Protein AF-0000000075211445 (afdb_homodimer)

Radius of gyration: 22.55 Å; Cα contacts (8 Å, |Δi|>4): 790; chains: 2; bounding box: 63×62×59 Å

pLDDT: mean 87.22, std 15.64, range [24.8, 98.56]

Secondary structure (DSSP, 8-state):
----------------TT---SSHHHHHHHHSPPPHHHHHHHHHHHHTT-----HHHHHHHHHHHHHH--SEEEEE--TTSHHHHHHHHH-TT-EEEEEE--HHHHHHHHHHTHHHHTTTSEEEEE--TTSHHHHT-HHHHS--EEEEEE-S-GGGHHHHHHHHHTTEEEEEEEEEE--SGGGHHHH---SSHHHHHHHHHHHHHHHHHHHHSEEEEE-STT-EEEEE--TT----/----------------TT---SSHHHHHHHHSPPPHHHHHHHHHHHHTT-----HHHHHHHHHHHHHH--SEEEEE--TTSHHHHHHHHH-TT-EEEEEE--HHHHHHHHHHTHHHHTTTSEEEEE--TTSHHHHH-HHHHS--EEEEEE-S-GGGHHHHHHHHHTTEEEEEEEEEE--SGGGHHHH---SSHHHHHHHHHHHHHHHHHHHHSEEEEE-STT-EEEEE--TT----

Structure (mmCIF, N/CA/C/O backbone):
data_AF-0000000075211445-model_v1
#
loop_
_entity.id
_entity.type
_entity.pdbx_description
1 polymer 'Predicted O-methyltransferase YrrM'
#
loop_
_atom_site.group_PDB
_atom_site.id
_atom_site.type_symbol
_atom_site.label_atom_id
_atom_site.label_alt_id
_atom_site.label_comp_id
_atom_site.label_asym_id
_atom_site.label_entity_id
_atom_site.label_seq_id
_atom_site.pdbx_PDB_ins_code
_atom_site.Cartn_x
_atom_site.Cartn_y
_atom_site.Cartn_z
_atom_site.occupancy
_atom_site.B_iso_or_equiv
_atom_site.auth_seq_id
_atom_site.auth_comp_id
_atom_site.auth_asym_id
_atom_site.auth_atom_id
_atom_site.pdbx_PDB_model_num
ATOM 1 N N . MET A 1 1 ? -19.078 -1.312 34.219 1 24.8 1 MET A N 1
ATOM 2 C CA . MET A 1 1 ? -19.703 -1.827 33 1 24.8 1 MET A CA 1
ATOM 3 C C . MET A 1 1 ? -19.266 -1.031 31.781 1 24.8 1 MET A C 1
ATOM 5 O O . MET A 1 1 ? -19.688 0.112 31.594 1 24.8 1 MET A O 1
ATOM 9 N N . LYS A 1 2 ? -18.031 -1.13 31.484 1 26.89 2 LYS A N 1
ATOM 10 C CA . LYS A 1 2 ? -17.375 -0.279 30.484 1 26.89 2 LYS A CA 1
ATOM 11 C C . LYS A 1 2 ? -18.016 -0.449 29.109 1 26.89 2 LYS A C 1
ATOM 13 O O . LYS A 1 2 ? -18.109 -1.565 28.594 1 26.89 2 LYS A O 1
ATOM 18 N N . ASN A 1 3 ? -19.031 0.384 28.781 1 27.16 3 ASN A N 1
ATOM 19 C CA . ASN A 1 3 ? -19.797 0.466 27.531 1 27.16 3 ASN A CA 1
ATOM 20 C C . ASN A 1 3 ? -18.891 0.5 26.312 1 27.16 3 ASN A C 1
ATOM 22 O O . ASN A 1 3 ? -18.25 1.513 26.047 1 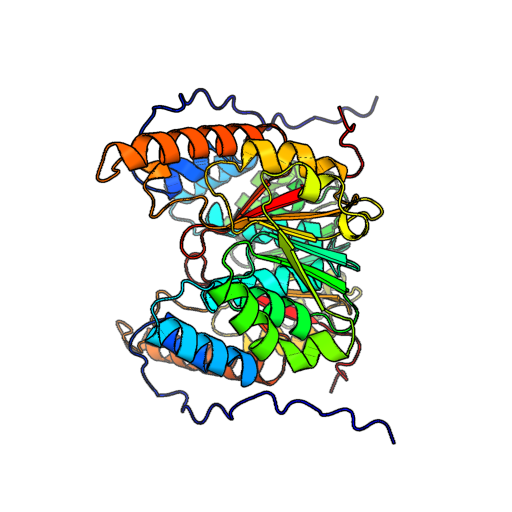27.16 3 ASN A O 1
ATOM 26 N N . THR A 1 4 ? -18.281 -0.564 26.078 1 31.17 4 THR A N 1
ATOM 27 C CA . THR A 1 4 ? -17.5 -0.674 24.859 1 31.17 4 THR A CA 1
ATOM 28 C C . THR A 1 4 ? -18.344 -0.287 23.641 1 31.17 4 THR A C 1
ATOM 30 O O . THR A 1 4 ? -19.297 -0.994 23.281 1 31.17 4 THR A O 1
ATOM 33 N N . LEU A 1 5 ? -18.766 0.945 23.578 1 28.08 5 LEU A N 1
ATOM 34 C CA . LEU A 1 5 ? -19.484 1.412 22.406 1 28.08 5 LEU A CA 1
ATOM 35 C C . LEU A 1 5 ? -18.938 0.779 21.141 1 28.08 5 LEU A C 1
ATOM 37 O O . LEU A 1 5 ? -17.812 1.078 20.734 1 28.08 5 LEU A O 1
ATOM 41 N N . LYS A 1 6 ? -19.219 -0.425 20.922 1 33.19 6 LYS A N 1
ATOM 42 C CA . LYS A 1 6 ? -19.047 -0.962 19.578 1 33.19 6 LYS A CA 1
ATOM 43 C C . LYS A 1 6 ? -19.5 0.038 18.516 1 33.19 6 LYS A C 1
ATOM 45 O O . LYS A 1 6 ? -20.703 0.332 18.406 1 33.19 6 LYS A O 1
ATOM 50 N N . ILE A 1 7 ? -18.891 1.159 18.359 1 35.22 7 ILE A N 1
ATOM 51 C CA . ILE A 1 7 ? -19.188 2.025 17.219 1 35.22 7 ILE A CA 1
ATOM 52 C C . ILE A 1 7 ? -19.641 1.182 16.031 1 35.22 7 ILE A C 1
ATOM 54 O O . ILE A 1 7 ? -18.938 0.259 15.617 1 35.22 7 ILE A O 1
ATOM 58 N N . GLU A 1 8 ? -20.906 1.068 15.875 1 37.56 8 GLU A N 1
ATOM 59 C CA . GLU A 1 8 ? -21.625 0.356 14.828 1 37.56 8 GLU A CA 1
ATOM 60 C C . GLU A 1 8 ? -20.969 0.555 13.469 1 37.56 8 GLU A C 1
ATOM 62 O O . GLU A 1 8 ? -20.828 1.686 12.992 1 37.56 8 GLU A O 1
ATOM 67 N N . ARG A 1 9 ? -19.984 -0.097 13.281 1 39.12 9 ARG A N 1
ATOM 68 C CA . ARG A 1 9 ? -19.359 -0.052 11.969 1 39.12 9 ARG A CA 1
ATOM 69 C C . ARG A 1 9 ? -20.391 0.175 10.875 1 39.12 9 ARG A C 1
ATOM 71 O O . ARG A 1 9 ? -20.266 1.096 10.062 1 39.12 9 ARG A O 1
ATOM 78 N N . TYR A 1 10 ? -20.656 -1.055 10.141 1 41.88 10 TYR A N 1
ATOM 79 C CA . TYR A 1 10 ? -20.781 -1.388 8.727 1 41.88 10 TYR A CA 1
ATOM 80 C C . TYR A 1 10 ? -22.203 -1.146 8.234 1 41.88 10 TYR A C 1
ATOM 82 O O . TYR A 1 10 ? -23.172 -1.587 8.867 1 41.88 10 TYR A O 1
ATOM 90 N N . THR A 1 11 ? -22.391 -0.025 7.762 1 44.41 11 THR A N 1
ATOM 91 C CA . THR A 1 11 ? -23.547 0.01 6.859 1 44.41 11 THR A CA 1
ATOM 92 C C . THR A 1 11 ? -23.656 -1.292 6.074 1 44.41 11 THR A C 1
ATOM 94 O O . THR A 1 11 ? -22.672 -1.751 5.484 1 44.41 11 THR A O 1
ATOM 97 N N . VAL A 1 12 ? -24.672 -2.061 6.32 1 45.03 12 VAL A N 1
ATOM 98 C CA . VAL A 1 12 ? -25.094 -3.24 5.574 1 45.03 12 VAL A CA 1
ATOM 99 C C . VAL A 1 12 ? -25.016 -2.961 4.074 1 45.03 12 VAL A C 1
ATOM 101 O O . VAL A 1 12 ? -25.594 -1.99 3.586 1 45.03 12 VAL A O 1
ATOM 104 N N . MET A 1 13 ? -23.953 -3.373 3.402 1 52.66 13 MET A N 1
ATOM 105 C CA . MET A 1 13 ? -23.906 -3.4 1.944 1 52.66 13 MET A CA 1
ATOM 106 C C . MET A 1 13 ? -25.188 -3.979 1.361 1 52.66 13 MET A C 1
ATOM 108 O O . MET A 1 13 ? -25.469 -5.168 1.525 1 52.66 13 MET A O 1
ATOM 112 N N . THR A 1 14 ? -26.219 -3.205 1.343 1 52.19 14 THR A N 1
ATOM 113 C CA . THR A 1 14 ? -27.469 -3.607 0.688 1 52.19 14 THR A CA 1
ATOM 114 C C . THR A 1 14 ? -27.25 -3.797 -0.811 1 52.19 14 THR A C 1
ATOM 116 O O . THR A 1 14 ? -28.203 -4.023 -1.558 1 52.19 14 THR A O 1
ATOM 119 N N . ASP A 1 15 ? -26.031 -3.646 -1.216 1 60.72 15 ASP A N 1
ATOM 120 C CA . ASP A 1 15 ? -25.859 -3.701 -2.666 1 60.72 15 ASP A CA 1
ATOM 121 C C . ASP A 1 15 ? -25.859 -5.145 -3.162 1 60.72 15 ASP A C 1
ATOM 123 O O . ASP A 1 15 ? -25.359 -6.039 -2.486 1 60.72 15 ASP A O 1
ATOM 127 N N . THR A 1 16 ? -26.688 -5.309 -4.141 1 73.19 16 THR A N 1
ATOM 128 C CA . THR A 1 16 ? -26.703 -6.609 -4.797 1 73.19 16 THR A CA 1
ATOM 129 C C . THR A 1 16 ? -25.438 -6.82 -5.617 1 73.19 16 THR A C 1
ATOM 131 O O . THR A 1 16 ? -24.781 -5.855 -6.027 1 73.19 16 THR A O 1
ATOM 134 N N . ILE A 1 17 ? -25.047 -7.941 -5.773 1 80.94 17 ILE A N 1
ATOM 135 C CA . ILE A 1 17 ? -23.891 -8.336 -6.555 1 80.94 17 ILE A CA 1
ATOM 136 C C . ILE A 1 17 ? -24.031 -7.848 -7.992 1 80.94 17 ILE A C 1
ATOM 138 O O . ILE A 1 17 ? -23.047 -7.648 -8.695 1 80.94 17 ILE A O 1
ATOM 142 N N . GLU A 1 18 ? -25.266 -7.418 -8.305 1 84.5 18 GLU A N 1
ATOM 143 C CA . GLU A 1 18 ? -25.547 -7.066 -9.695 1 84.5 18 GLU A CA 1
ATOM 144 C C . GLU A 1 18 ? -25.594 -5.555 -9.883 1 84.5 18 GLU A C 1
ATOM 146 O O . GLU A 1 18 ? -25.781 -5.066 -11 1 84.5 18 GLU A O 1
ATOM 151 N N . GLN A 1 19 ? -25.375 -4.883 -8.914 1 88.94 19 GLN A N 1
ATOM 152 C CA . GLN A 1 19 ? -25.453 -3.428 -9.016 1 88.94 19 GLN A CA 1
ATOM 153 C C . GLN A 1 19 ? -24.219 -2.863 -9.711 1 88.94 19 GLN A C 1
ATOM 155 O O . GLN A 1 19 ? -23.078 -3.137 -9.305 1 88.94 19 GLN A O 1
ATOM 160 N N . ALA A 1 20 ? -24.469 -2.107 -10.805 1 91.25 20 ALA A N 1
ATOM 161 C CA . ALA A 1 20 ? -23.391 -1.389 -11.469 1 91.25 20 ALA A CA 1
ATOM 162 C C . ALA A 1 20 ? -23.078 -0.078 -10.75 1 91.25 20 ALA A C 1
ATOM 164 O O . ALA A 1 20 ? -23.984 0.577 -10.227 1 91.25 20 ALA A O 1
ATOM 165 N N . TYR A 1 21 ? -21.875 0.263 -10.719 1 91.81 21 TYR A N 1
ATOM 166 C CA . TYR A 1 21 ? -21.422 1.529 -10.148 1 91.81 21 TYR A CA 1
ATOM 167 C C . TYR A 1 21 ? -20.859 2.447 -11.234 1 91.81 21 TYR A C 1
ATOM 169 O O . TYR A 1 21 ? -20.375 1.977 -12.266 1 91.81 21 TYR A O 1
ATOM 177 N N . PRO A 1 22 ? -20.984 3.744 -10.984 1 90.25 22 PRO A N 1
ATOM 178 C CA . PRO A 1 22 ? -20.531 4.68 -12.016 1 90.25 22 PRO A CA 1
ATOM 179 C C . PRO A 1 22 ? -19.016 4.609 -12.258 1 90.25 22 PRO A C 1
ATOM 181 O O . PRO A 1 22 ? -18.547 4.934 -13.352 1 90.25 22 PRO A O 1
ATOM 184 N N . ASN A 1 23 ? -18.266 4.309 -11.266 1 89 23 ASN A N 1
ATOM 185 C CA . ASN A 1 23 ? -16.828 4.184 -11.375 1 89 23 ASN A CA 1
ATOM 186 C C . ASN A 1 23 ? -16.25 3.305 -10.266 1 89 23 ASN A C 1
ATOM 188 O O . ASN A 1 23 ? -16.984 2.865 -9.375 1 89 23 ASN A O 1
ATOM 192 N N . GLN A 1 24 ? -14.992 3.084 -10.367 1 88.94 24 GLN A N 1
ATOM 193 C CA . GLN A 1 24 ? -14.297 2.213 -9.43 1 88.94 24 GLN A CA 1
ATOM 194 C C . GLN A 1 24 ? -14.359 2.775 -8.008 1 88.94 24 GLN A C 1
ATOM 196 O O . GLN A 1 24 ? -14.539 2.025 -7.051 1 88.94 24 GLN A O 1
ATOM 201 N N . SER A 1 25 ? -14.211 4.023 -7.906 1 87.25 25 SER A N 1
ATOM 202 C CA . SER A 1 25 ? -14.211 4.668 -6.594 1 87.25 25 SER A CA 1
ATOM 203 C C . SER A 1 25 ? -15.531 4.445 -5.867 1 87.25 25 SER A C 1
ATOM 205 O O . SER A 1 25 ? -15.547 4.121 -4.68 1 87.25 25 SER A O 1
ATOM 207 N N . ALA A 1 26 ? -16.594 4.602 -6.566 1 88.75 26 ALA A N 1
ATOM 208 C CA . ALA A 1 26 ? -17.906 4.391 -5.98 1 88.75 26 ALA A CA 1
ATOM 209 C C . ALA A 1 26 ? -18.094 2.943 -5.535 1 88.75 26 ALA A C 1
ATOM 211 O O . ALA A 1 26 ? -18.656 2.68 -4.477 1 88.75 26 ALA A O 1
ATOM 212 N N . TYR A 1 27 ? -17.625 2.039 -6.34 1 91.75 27 TYR A N 1
ATOM 213 C CA . TYR A 1 27 ? -17.672 0.619 -6.012 1 91.75 27 TYR A CA 1
ATOM 214 C C . TYR A 1 27 ? -16.891 0.321 -4.742 1 91.75 27 TYR A C 1
ATOM 216 O O . TYR A 1 27 ? -17.391 -0.343 -3.832 1 91.75 27 TYR A O 1
ATOM 224 N N . LEU A 1 28 ? -15.711 0.856 -4.648 1 90.44 28 LEU A N 1
ATOM 225 C CA . LEU A 1 28 ? -14.836 0.606 -3.504 1 90.44 28 LEU A CA 1
ATOM 226 C C . LEU A 1 28 ? -15.406 1.237 -2.238 1 90.44 28 LEU A C 1
ATOM 228 O O . LEU A 1 28 ? -15.297 0.665 -1.151 1 90.44 28 LEU A O 1
ATOM 232 N N . GLU A 1 29 ? -15.977 2.365 -2.367 1 88.12 29 GLU A N 1
ATOM 233 C CA . GLU A 1 29 ? -16.609 3.01 -1.22 1 88.12 29 GLU A CA 1
ATOM 234 C C . GLU A 1 29 ? -17.75 2.16 -0.665 1 88.12 29 GLU A C 1
ATOM 236 O O . GLU A 1 29 ? -17.953 2.113 0.548 1 88.12 29 GLU A O 1
ATOM 241 N N . ALA A 1 30 ? -18.406 1.541 -1.584 1 88.25 30 ALA A N 1
ATOM 242 C CA . ALA A 1 30 ? -19.516 0.684 -1.173 1 88.25 30 ALA A CA 1
ATOM 243 C C . ALA A 1 30 ? -19 -0.574 -0.474 1 88.25 30 ALA A C 1
ATOM 245 O O . ALA A 1 30 ? -19.609 -1.05 0.485 1 88.25 30 ALA A O 1
ATOM 246 N N . LEU A 1 31 ? -17.938 -1.117 -0.945 1 90.19 31 LEU A N 1
ATOM 247 C CA . LEU A 1 31 ? -17.406 -2.367 -0.423 1 90.19 31 LEU A CA 1
ATOM 248 C C . LEU A 1 31 ? -16.672 -2.135 0.897 1 90.19 31 LEU A C 1
ATOM 250 O O . LEU A 1 31 ? -16.609 -3.031 1.743 1 90.19 31 LEU A O 1
ATOM 254 N N . PHE A 1 32 ? -16.062 -1 0.979 1 89.12 32 PHE A N 1
ATOM 255 C CA . PHE A 1 32 ? -15.273 -0.644 2.154 1 89.12 32 PHE A CA 1
ATOM 256 C C . PHE A 1 32 ? -15.859 0.58 2.848 1 89.12 32 PHE A C 1
ATOM 258 O O . PHE A 1 32 ? -15.234 1.646 2.865 1 89.12 32 PHE A O 1
ATOM 265 N N . PRO A 1 33 ? -16.938 0.379 3.422 1 85 33 PRO A N 1
ATOM 266 C CA . PRO A 1 33 ? -17.562 1.546 4.059 1 85 33 PRO A CA 1
ATOM 267 C C . PRO A 1 33 ? -16.734 2.094 5.215 1 85 33 PRO A C 1
ATOM 269 O O . PRO A 1 33 ? -16.125 1.324 5.961 1 85 33 PRO A O 1
ATOM 272 N N . GLU A 1 34 ? -16.688 3.344 5.277 1 87.19 34 GLU A N 1
ATOM 273 C CA . GLU A 1 34 ? -16 4.02 6.379 1 87.19 34 GLU A CA 1
ATOM 274 C C . GLU A 1 34 ? -16.906 4.117 7.605 1 87.19 34 GLU A C 1
ATOM 276 O O . GLU A 1 34 ? -18.125 3.959 7.504 1 87.19 34 GLU A O 1
ATOM 281 N N . TYR A 1 35 ? -16.266 4.363 8.773 1 86.69 35 TYR A N 1
ATOM 282 C CA . TYR A 1 35 ? -17.031 4.668 9.984 1 86.69 35 TYR A CA 1
ATOM 283 C C . TYR A 1 35 ? -17.891 5.906 9.781 1 86.69 35 TYR A C 1
ATOM 285 O O . TYR A 1 35 ? -17.5 6.844 9.086 1 86.69 35 TYR A O 1
ATOM 293 N N . GLN A 1 36 ? -19.016 5.832 10.453 1 89.38 36 GLN A N 1
ATOM 294 C CA . GLN A 1 36 ? -20.016 6.883 10.273 1 89.38 36 GLN A CA 1
ATOM 295 C C . GLN A 1 36 ? -19.406 8.266 10.508 1 89.38 36 GLN A C 1
ATOM 297 O O . GLN A 1 36 ? -19.641 9.188 9.734 1 89.38 36 GLN A O 1
ATOM 302 N N . GLN A 1 37 ? -18.672 8.375 11.562 1 91.44 37 GLN A N 1
ATOM 303 C CA . GLN A 1 37 ? -18.047 9.648 11.891 1 91.44 37 GLN A CA 1
ATOM 304 C C . GLN A 1 37 ? -17.156 10.141 10.758 1 91.44 37 GLN A C 1
ATOM 306 O O . GLN A 1 37 ? -17.172 11.32 10.414 1 91.44 37 GLN A O 1
ATOM 311 N N . ILE A 1 38 ? -16.438 9.266 10.156 1 94.38 38 ILE A N 1
ATOM 312 C CA . ILE A 1 38 ? -15.539 9.609 9.062 1 94.38 38 ILE A CA 1
ATOM 313 C C . ILE A 1 38 ? -16.359 9.992 7.824 1 94.38 38 ILE A C 1
ATOM 315 O O . ILE A 1 38 ? -16.016 10.945 7.117 1 94.38 38 ILE A O 1
ATOM 319 N N . GLN A 1 39 ? -17.406 9.328 7.625 1 93.38 39 GLN A N 1
ATOM 320 C CA . GLN A 1 39 ? -18.297 9.648 6.508 1 93.38 39 GLN A CA 1
ATOM 321 C C . GLN A 1 39 ? -18.875 11.055 6.648 1 93.38 39 GLN A C 1
ATOM 323 O O . GLN A 1 39 ? -18.953 11.797 5.668 1 93.38 39 GLN A O 1
ATOM 328 N N . GLN A 1 40 ? -19.25 11.336 7.832 1 95.06 40 GLN A N 1
ATOM 329 C CA . GLN A 1 40 ? -19.781 12.664 8.102 1 95.06 40 GLN A CA 1
ATOM 330 C C . GLN A 1 40 ? -18.719 13.742 7.848 1 95.06 40 GLN A C 1
ATOM 332 O O . GLN A 1 40 ? -19.016 14.781 7.25 1 95.06 40 GLN A O 1
ATOM 337 N N . MET A 1 41 ? -17.578 13.477 8.297 1 96.94 41 MET A N 1
ATOM 338 C CA . MET A 1 41 ? -16.469 14.406 8.078 1 96.94 41 MET A CA 1
ATOM 339 C C . MET A 1 41 ? -16.219 14.617 6.59 1 96.94 41 MET A C 1
ATOM 341 O O . MET A 1 41 ? -16.047 15.75 6.137 1 96.94 41 MET A O 1
ATOM 345 N N . ARG A 1 42 ? -16.266 13.523 5.883 1 95.81 42 ARG A N 1
ATOM 346 C CA . ARG A 1 42 ? -16.016 13.578 4.445 1 95.81 42 ARG A CA 1
ATOM 347 C C . ARG A 1 42 ? -17.109 14.375 3.732 1 95.81 42 ARG A C 1
ATOM 349 O O . ARG A 1 42 ? -16.812 15.164 2.834 1 95.81 42 ARG A O 1
ATOM 356 N N . THR A 1 43 ? -18.312 14.164 4.082 1 95.75 43 THR A N 1
ATOM 357 C CA . THR A 1 43 ? -19.422 14.906 3.502 1 95.75 43 THR A CA 1
ATOM 358 C C . THR A 1 43 ? -19.281 16.391 3.775 1 95.75 43 THR A C 1
ATOM 360 O O . THR A 1 43 ? -19.438 17.219 2.867 1 95.75 43 THR A O 1
ATOM 363 N N . TYR A 1 44 ? -19 16.703 4.988 1 97.5 44 TYR A N 1
ATOM 364 C CA . TYR A 1 44 ? -18.797 18.094 5.348 1 97.5 44 TYR A CA 1
ATOM 365 C C . TYR A 1 44 ? -17.672 18.719 4.527 1 97.5 44 TYR A C 1
ATOM 367 O O . TYR A 1 44 ? -17.797 19.828 4.016 1 97.5 44 TYR A O 1
ATOM 375 N N . ALA A 1 45 ? -16.562 17.984 4.43 1 97.56 45 ALA A N 1
ATOM 376 C CA . ALA A 1 45 ? -15.398 18.469 3.678 1 97.56 45 ALA A CA 1
ATOM 377 C C . ALA A 1 45 ? -15.766 18.734 2.221 1 97.56 45 ALA A C 1
ATOM 379 O O . ALA A 1 45 ? -15.352 19.75 1.647 1 97.56 45 ALA A O 1
ATOM 380 N N . GLN A 1 46 ? -16.469 17.844 1.675 1 95.56 46 GLN A N 1
ATOM 381 C CA . GLN A 1 46 ? -16.922 18 0.294 1 95.56 46 GLN A CA 1
ATOM 382 C C . GLN A 1 46 ? -17.812 19.234 0.136 1 95.56 46 GLN A C 1
ATOM 384 O O . GLN A 1 46 ? -17.594 20.047 -0.763 1 95.56 46 GLN A O 1
ATOM 389 N N . ASP A 1 47 ? -18.75 19.438 0.985 1 97.19 47 ASP A N 1
ATOM 390 C CA . ASP A 1 47 ? -19.703 20.531 0.936 1 97.19 47 ASP A CA 1
ATOM 391 C C . ASP A 1 47 ? -19.016 21.875 1.118 1 97.19 47 ASP A C 1
ATOM 393 O O . ASP A 1 47 ? -19.469 22.891 0.588 1 97.19 47 ASP A O 1
ATOM 397 N N . HIS A 1 48 ? -17.938 21.906 1.812 1 97.38 48 HIS A N 1
ATOM 398 C CA . HIS A 1 48 ? -17.281 23.156 2.15 1 97.38 48 HIS A CA 1
ATOM 399 C C . HIS A 1 48 ? -15.945 23.297 1.434 1 97.38 48 HIS A C 1
ATOM 401 O O . HIS A 1 48 ? -15.133 24.156 1.773 1 97.38 48 HIS A O 1
ATOM 407 N N . HIS A 1 49 ? -15.609 22.328 0.518 1 95.75 49 HIS A N 1
ATOM 408 C CA . HIS A 1 49 ? -14.43 22.359 -0.347 1 95.75 49 HIS A CA 1
ATOM 409 C C . HIS A 1 49 ? -13.148 22.328 0.47 1 95.75 49 HIS A C 1
ATOM 411 O O . HIS A 1 49 ? -12.203 23.078 0.192 1 95.75 49 HIS A O 1
ATOM 417 N N . ILE A 1 50 ? -13.125 21.562 1.534 1 95.69 50 ILE A N 1
ATOM 418 C CA . ILE A 1 50 ? -11.945 21.297 2.348 1 95.69 50 ILE A CA 1
ATOM 419 C C . ILE A 1 50 ? -11.242 20.047 1.839 1 95.69 50 ILE A C 1
ATOM 421 O O . ILE A 1 50 ? -11.844 18.969 1.774 1 95.69 50 ILE A O 1
ATOM 425 N N . PRO A 1 51 ? -10.023 20.125 1.423 1 93.62 51 PRO A N 1
ATOM 426 C CA . PRO A 1 51 ? -9.32 18.922 0.95 1 93.62 51 PRO A CA 1
ATOM 427 C C . PRO A 1 51 ? -9.055 17.922 2.064 1 93.62 51 PRO A C 1
ATOM 429 O O . PRO A 1 51 ? -8.562 18.281 3.133 1 93.62 51 PRO A O 1
ATOM 432 N N . VAL A 1 52 ? -9.445 16.703 1.839 1 95.5 52 VAL A N 1
ATOM 433 C CA . VAL A 1 52 ? -9.148 15.594 2.742 1 95.5 52 VAL A CA 1
ATOM 434 C C . VAL A 1 52 ? -8.68 14.383 1.938 1 95.5 52 VAL A C 1
ATOM 436 O O . VAL A 1 52 ? -8.844 14.336 0.718 1 95.5 52 VAL A O 1
ATOM 439 N N . ILE A 1 53 ? -8.062 13.508 2.588 1 95.12 53 ILE A N 1
ATOM 440 C CA . ILE A 1 53 ? -7.594 12.312 1.891 1 95.12 53 ILE A CA 1
ATOM 441 C C . ILE A 1 53 ? -8.789 11.539 1.332 1 95.12 53 ILE A C 1
ATOM 443 O O . ILE A 1 53 ? -9.883 11.578 1.899 1 95.12 53 ILE A O 1
ATOM 447 N N . THR A 1 54 ? -8.562 10.867 0.237 1 94.19 54 THR A N 1
ATOM 448 C CA . THR A 1 54 ? -9.594 10.031 -0.372 1 94.19 54 THR A CA 1
ATOM 449 C C . THR A 1 54 ? -9.727 8.711 0.382 1 94.19 54 THR A C 1
ATOM 451 O O . THR A 1 54 ? -8.852 8.344 1.169 1 94.19 54 THR A O 1
ATOM 454 N N . PRO A 1 55 ? -10.82 8.008 0.165 1 93.88 55 PRO A N 1
ATOM 455 C CA . PRO A 1 55 ? -10.969 6.684 0.769 1 93.88 55 PRO A CA 1
ATOM 456 C C . PRO A 1 55 ? -9.844 5.73 0.37 1 93.88 55 PRO A C 1
ATOM 458 O O . PRO A 1 55 ? -9.453 4.867 1.161 1 93.88 55 PRO A O 1
ATOM 461 N N . GLU A 1 56 ? -9.352 5.855 -0.815 1 93.5 56 GLU A N 1
ATOM 462 C CA . GLU A 1 56 ? -8.266 5.012 -1.301 1 93.5 56 GLU A CA 1
ATOM 463 C C . GLU A 1 56 ? -6.984 5.254 -0.511 1 93.5 56 GLU A C 1
ATOM 465 O O . GLU A 1 56 ? -6.305 4.305 -0.112 1 93.5 56 GLU A O 1
ATOM 470 N N . ILE A 1 57 ? -6.707 6.492 -0.302 1 95.81 57 ILE A N 1
ATOM 471 C CA . ILE A 1 57 ? -5.539 6.844 0.499 1 95.81 57 ILE A CA 1
ATOM 472 C C . ILE A 1 57 ? -5.738 6.367 1.937 1 95.81 57 ILE A C 1
ATOM 474 O O . ILE A 1 57 ? -4.816 5.832 2.555 1 95.81 57 ILE A O 1
ATOM 478 N N . ALA A 1 58 ? -6.938 6.547 2.434 1 96.31 58 ALA A N 1
ATOM 479 C CA . ALA A 1 58 ? -7.246 6.086 3.785 1 96.31 58 ALA A CA 1
ATOM 480 C C . ALA A 1 58 ? -7 4.586 3.924 1 96.31 58 ALA A C 1
ATOM 482 O O . ALA A 1 58 ? -6.465 4.129 4.938 1 96.31 58 ALA A O 1
ATOM 483 N N . SER A 1 59 ? -7.383 3.859 2.938 1 95.25 59 SER A N 1
ATOM 484 C CA . SER A 1 59 ? -7.168 2.416 2.955 1 95.25 59 SER A CA 1
ATOM 485 C C . SER A 1 59 ? -5.684 2.078 3.02 1 95.25 59 SER A C 1
ATOM 487 O O . SER A 1 59 ? -5.27 1.212 3.795 1 95.25 59 SER A O 1
ATOM 489 N N . ALA A 1 60 ? -4.926 2.727 2.211 1 97.44 60 ALA A N 1
ATOM 490 C CA . ALA A 1 60 ? -3.48 2.518 2.211 1 97.44 60 ALA A CA 1
ATOM 491 C C . ALA A 1 60 ? -2.875 2.869 3.566 1 97.44 60 ALA A C 1
ATOM 493 O O . ALA A 1 60 ? -2.055 2.119 4.102 1 97.44 60 ALA A O 1
ATOM 494 N N . LEU A 1 61 ? -3.283 4.012 4.109 1 97.94 61 LEU A N 1
ATOM 495 C CA . LEU A 1 61 ? -2.775 4.453 5.406 1 97.94 61 LEU A CA 1
ATOM 496 C C . LEU A 1 61 ? -3.139 3.457 6.5 1 97.94 61 LEU A C 1
ATOM 498 O O . LEU A 1 61 ? -2.314 3.146 7.363 1 97.94 61 LEU A O 1
ATOM 502 N N . ARG A 1 62 ? -4.324 2.957 6.477 1 96.5 62 ARG A N 1
ATOM 503 C CA . ARG A 1 62 ? -4.77 1.971 7.457 1 96.5 62 ARG A CA 1
ATOM 504 C C . ARG A 1 62 ? -3.914 0.71 7.391 1 96.5 62 ARG A C 1
ATOM 506 O O . ARG A 1 62 ? -3.486 0.189 8.422 1 96.5 62 ARG A O 1
ATOM 513 N N . LEU A 1 63 ? -3.725 0.244 6.184 1 97.19 63 LEU A N 1
ATOM 514 C CA . LEU A 1 63 ? -2.924 -0.962 6 1 97.19 63 LEU A CA 1
ATOM 515 C C . LEU A 1 63 ? -1.512 -0.766 6.539 1 97.19 63 LEU A C 1
ATOM 517 O O . LEU A 1 63 ? -1.028 -1.576 7.332 1 97.19 63 LEU A O 1
ATOM 521 N N . ILE A 1 64 ? -0.86 0.333 6.121 1 98.06 64 ILE A N 1
ATOM 522 C CA . ILE A 1 64 ? 0.51 0.615 6.535 1 98.06 64 ILE A CA 1
ATOM 523 C C . ILE A 1 64 ? 0.576 0.727 8.055 1 98.06 64 ILE A C 1
ATOM 525 O O . ILE A 1 64 ? 1.479 0.172 8.688 1 98.06 64 ILE A O 1
ATOM 529 N N . ALA A 1 65 ? -0.361 1.398 8.617 1 97.5 65 ALA A N 1
ATOM 530 C CA . ALA A 1 65 ? -0.392 1.585 10.07 1 97.5 65 ALA A CA 1
ATOM 531 C C . ALA A 1 65 ? -0.573 0.252 10.789 1 97.5 65 ALA A C 1
ATOM 533 O O . ALA A 1 65 ? 0.099 -0.017 11.789 1 97.5 65 ALA A O 1
ATOM 534 N N . GLN A 1 66 ? -1.44 -0.563 10.312 1 95.81 66 GLN A N 1
ATOM 535 C CA . GLN A 1 66 ? -1.706 -1.849 10.953 1 95.81 66 GLN A CA 1
ATOM 536 C C . GLN A 1 66 ? -0.482 -2.758 10.891 1 95.81 66 GLN A C 1
ATOM 538 O O . GLN A 1 66 ? -0.223 -3.523 11.82 1 95.81 66 GLN A O 1
ATOM 543 N N . LEU A 1 67 ? 0.17 -2.688 9.797 1 96.5 67 LEU A N 1
ATOM 544 C CA . LEU A 1 67 ? 1.354 -3.527 9.656 1 96.5 67 LEU A CA 1
ATOM 545 C C . LEU A 1 67 ? 2.506 -2.992 10.5 1 96.5 67 LEU A C 1
ATOM 547 O O . LEU A 1 67 ? 3.312 -3.766 11.016 1 96.5 67 LEU A O 1
ATOM 551 N N . THR A 1 68 ? 2.598 -1.664 10.648 1 96.44 68 THR A N 1
ATOM 552 C CA . THR A 1 68 ? 3.666 -1.021 11.406 1 96.44 68 THR A CA 1
ATOM 553 C C . THR A 1 68 ? 3.396 -1.107 12.906 1 96.44 68 THR A C 1
ATOM 555 O O . THR A 1 68 ? 4.332 -1.165 13.703 1 96.44 68 THR A O 1
ATOM 558 N N . GLN A 1 69 ? 2.117 -1.071 13.281 1 95.62 69 GLN A N 1
ATOM 559 C CA . GLN A 1 69 ? 1.674 -1.074 14.672 1 95.62 69 GLN A CA 1
ATOM 560 C C . GLN A 1 69 ? 2.393 0.001 15.477 1 95.62 69 GLN A C 1
ATOM 562 O O . GLN A 1 69 ? 3.01 -0.294 16.5 1 95.62 69 GLN A O 1
ATOM 567 N N . PRO A 1 70 ? 2.217 1.225 15.117 1 96.94 70 PRO A N 1
ATOM 568 C CA . PRO A 1 70 ? 2.91 2.314 15.812 1 96.94 70 PRO A CA 1
ATOM 569 C C . PRO A 1 70 ? 2.352 2.578 17.203 1 96.94 70 PRO A C 1
ATOM 571 O O . PRO A 1 70 ? 1.138 2.498 17.422 1 96.94 70 PRO A O 1
ATOM 574 N N . LYS A 1 71 ? 3.266 2.846 18.141 1 96.06 71 LYS A N 1
ATOM 575 C CA . LYS A 1 71 ? 2.83 3.312 19.453 1 96.06 71 LYS A CA 1
ATOM 576 C C . LYS A 1 71 ? 2.479 4.797 19.422 1 96.06 71 LYS A C 1
ATOM 578 O O . LYS A 1 71 ? 1.577 5.242 20.125 1 96.06 71 LYS A O 1
ATOM 583 N N . LYS A 1 72 ? 3.189 5.488 18.594 1 96.31 72 LYS A N 1
ATOM 584 C CA . LYS A 1 72 ? 2.998 6.934 18.5 1 96.31 72 LYS A CA 1
ATOM 585 C C . LYS A 1 72 ? 3.068 7.395 17.047 1 96.31 72 LYS A C 1
ATOM 587 O O . LYS A 1 72 ? 3.979 7.012 16.312 1 96.31 72 LYS A O 1
ATOM 592 N N . ILE A 1 73 ? 2.076 8.266 16.641 1 97.31 73 ILE A N 1
ATOM 593 C CA . ILE A 1 73 ? 2.006 8.82 15.297 1 97.31 73 ILE A CA 1
ATOM 594 C C . ILE A 1 73 ? 2.104 10.344 15.367 1 97.31 73 ILE A C 1
ATOM 596 O O . ILE A 1 73 ? 1.488 10.977 16.234 1 97.31 73 ILE A O 1
ATOM 600 N N . LEU A 1 74 ? 2.941 10.906 14.508 1 96.5 74 LEU A N 1
ATOM 601 C CA . LEU A 1 74 ? 2.936 12.344 14.266 1 96.5 74 LEU A CA 1
ATOM 602 C C . LEU A 1 74 ? 2.324 12.656 12.906 1 96.5 74 LEU A C 1
ATOM 604 O O . LEU A 1 74 ? 2.748 12.109 11.883 1 96.5 74 LEU A O 1
ATOM 608 N N . GLU A 1 75 ? 1.305 13.445 12.93 1 97 75 GLU A N 1
ATOM 609 C CA . GLU A 1 75 ? 0.655 13.891 11.695 1 97 75 GLU A CA 1
ATOM 610 C C . GLU A 1 75 ? 0.808 15.398 11.508 1 97 75 GLU A C 1
ATOM 612 O O . GLU A 1 75 ? 0.442 16.172 12.383 1 97 75 GLU A O 1
ATOM 617 N N . LEU A 1 76 ? 1.425 15.75 10.367 1 96.25 76 LEU A N 1
ATOM 618 C CA . LEU A 1 76 ? 1.511 17.156 9.969 1 96.25 76 LEU A CA 1
ATOM 619 C C . LEU A 1 76 ? 0.451 17.484 8.93 1 96.25 76 LEU A C 1
ATOM 621 O O . LEU A 1 76 ? 0.521 17.016 7.789 1 96.25 76 LEU A O 1
ATOM 625 N N . GLY A 1 77 ? -0.496 18.312 9.297 1 96.31 77 GLY A N 1
ATOM 626 C CA . GLY A 1 77 ? -1.662 18.609 8.477 1 96.31 77 GLY A CA 1
ATOM 627 C C . GLY A 1 77 ? -2.883 17.797 8.867 1 96.31 77 GLY A C 1
ATOM 628 O O . GLY A 1 77 ? -3.113 16.719 8.32 1 96.31 77 GLY A O 1
ATOM 629 N N . THR A 1 78 ? -3.676 18.406 9.719 1 96.69 78 THR A N 1
ATOM 630 C CA . THR A 1 78 ? -4.859 17.719 10.227 1 96.69 78 THR A CA 1
ATOM 631 C C . THR A 1 78 ? -6.059 17.969 9.312 1 96.69 78 THR A C 1
ATOM 633 O O . THR A 1 78 ? -6.891 17.078 9.125 1 96.69 78 THR A O 1
ATOM 636 N N . ALA A 1 79 ? -6.086 19.141 8.711 1 96.94 79 ALA A N 1
ATOM 637 C CA . ALA A 1 79 ? -7.332 19.641 8.125 1 96.94 79 ALA A CA 1
ATOM 638 C C . ALA A 1 79 ? -8.492 19.484 9.102 1 96.94 79 ALA A C 1
ATOM 640 O O . ALA A 1 79 ? -8.453 20.031 10.211 1 96.94 79 ALA A O 1
ATOM 641 N N . ILE A 1 80 ? -9.469 18.672 8.68 1 97.88 80 ILE A N 1
ATOM 642 C CA . ILE A 1 80 ? -10.578 18.547 9.625 1 97.88 80 ILE A CA 1
ATOM 643 C C . ILE A 1 80 ? -10.547 17.188 10.289 1 97.88 80 ILE A C 1
ATOM 645 O O . ILE A 1 80 ? -11.492 16.797 10.969 1 97.88 80 ILE A O 1
ATOM 649 N N . GLY A 1 81 ? -9.531 16.359 10.047 1 97.94 81 GLY A N 1
ATOM 650 C CA . GLY A 1 81 ? -9.242 15.234 10.914 1 97.94 81 GLY A CA 1
ATOM 651 C C . GLY A 1 81 ? -9.555 13.898 10.266 1 97.94 81 GLY A C 1
ATOM 652 O O . GLY A 1 81 ? -9.555 12.859 10.938 1 97.94 81 GLY A O 1
ATOM 653 N N . VAL A 1 82 ? -9.758 13.773 8.945 1 97.44 82 VAL A N 1
ATOM 654 C CA . VAL A 1 82 ? -10.148 12.523 8.297 1 97.44 82 VAL A CA 1
ATOM 655 C C . VAL A 1 82 ? -9.023 11.5 8.422 1 97.44 82 VAL A C 1
ATOM 657 O O . VAL A 1 82 ? -9.25 10.359 8.82 1 97.44 82 VAL A O 1
ATOM 660 N N . SER A 1 83 ? -7.809 11.938 8.117 1 97.69 83 SER A N 1
ATOM 661 C CA . SER A 1 83 ? -6.688 11.008 8.258 1 97.69 83 SER A CA 1
ATOM 662 C C . SER A 1 83 ? -6.445 10.648 9.719 1 97.69 83 SER A C 1
ATOM 664 O O . SER A 1 83 ? -6.152 9.5 10.039 1 97.69 83 SER A O 1
ATOM 666 N N . THR A 1 84 ? -6.559 11.578 10.594 1 97.69 84 THR A N 1
ATOM 667 C CA . THR A 1 84 ? -6.402 11.336 12.023 1 97.69 84 THR A CA 1
ATOM 668 C C . THR A 1 84 ? -7.391 10.273 12.5 1 97.69 84 THR A C 1
ATOM 670 O O . THR A 1 84 ? -7.008 9.328 13.195 1 97.69 84 THR A O 1
ATOM 673 N N . ALA A 1 85 ? -8.641 10.453 12.125 1 96.69 85 ALA A N 1
ATOM 674 C CA . ALA A 1 85 ? -9.688 9.5 12.5 1 96.69 85 ALA A CA 1
ATOM 675 C C . ALA A 1 85 ? -9.414 8.125 11.898 1 96.69 85 ALA A C 1
ATOM 677 O O . ALA A 1 85 ? -9.688 7.102 12.531 1 96.69 85 ALA A O 1
ATOM 678 N N . THR A 1 86 ? -8.953 8.133 10.672 1 95.75 86 THR A N 1
ATOM 679 C CA . THR A 1 86 ? -8.594 6.883 10 1 95.75 86 THR A CA 1
ATOM 680 C C . THR A 1 86 ? -7.562 6.105 10.812 1 95.75 86 THR A C 1
ATOM 682 O O . THR A 1 86 ? -7.734 4.91 11.055 1 95.75 86 THR A O 1
ATOM 685 N N . PHE A 1 87 ? -6.539 6.789 11.258 1 97 87 PHE A N 1
ATOM 686 C CA . PHE A 1 87 ? -5.516 6.164 12.086 1 97 87 PHE A CA 1
ATOM 687 C C . PHE A 1 87 ? -6.105 5.699 13.406 1 97 87 PHE A C 1
ATOM 689 O O . PHE A 1 87 ? -5.855 4.574 13.844 1 97 87 PHE A O 1
ATOM 696 N N . ALA A 1 88 ? -6.82 6.57 14.039 1 95.44 88 ALA A N 1
ATOM 697 C CA . ALA A 1 88 ? -7.352 6.297 15.367 1 95.44 88 ALA A CA 1
ATOM 698 C C . ALA A 1 88 ? -8.266 5.07 15.359 1 95.44 88 ALA A C 1
ATOM 700 O O . ALA A 1 88 ? -8.227 4.254 16.281 1 95.44 88 ALA A O 1
ATOM 701 N N . GLU A 1 89 ? -9.031 4.93 14.328 1 91.38 89 GLU A N 1
ATOM 702 C CA . GLU A 1 89 ? -9.945 3.797 14.219 1 91.38 89 GLU A CA 1
ATOM 703 C C . GLU A 1 89 ? -9.18 2.496 13.977 1 91.38 89 GLU A C 1
ATOM 705 O O . GLU A 1 89 ? -9.555 1.446 14.5 1 91.38 89 GLU A O 1
ATOM 710 N N . ALA A 1 90 ? -8.18 2.605 13.25 1 89.5 90 ALA A N 1
ATOM 711 C CA . ALA A 1 90 ? -7.422 1.42 12.859 1 89.5 90 ALA A CA 1
ATOM 712 C C . ALA A 1 90 ? -6.551 0.927 14.016 1 89.5 90 ALA A C 1
ATOM 714 O O . ALA A 1 90 ? -6.191 -0.251 14.07 1 89.5 90 ALA A O 1
ATOM 715 N N . LEU A 1 91 ? -6.223 1.848 14.922 1 93.5 91 LEU A N 1
ATOM 716 C CA . LEU A 1 91 ? -5.23 1.55 15.945 1 93.5 91 LEU A CA 1
ATOM 717 C C . LEU A 1 91 ? -5.734 1.96 17.328 1 93.5 91 LEU A C 1
ATOM 719 O O . LEU A 1 91 ? -5.402 3.041 17.812 1 93.5 91 LEU A O 1
ATOM 723 N N . PRO A 1 92 ? -6.293 1.073 18.031 1 90.56 92 PRO A N 1
ATOM 724 C CA . PRO A 1 92 ? -6.938 1.44 19.297 1 90.56 92 PRO A CA 1
ATOM 725 C C . PRO A 1 92 ? -5.93 1.773 20.406 1 90.56 92 PRO A C 1
ATOM 727 O O . PRO A 1 92 ? -6.281 2.424 21.391 1 90.56 92 PRO A O 1
ATOM 730 N N . ASN A 1 93 ? -4.707 1.431 20.219 1 92.25 93 ASN A N 1
ATOM 731 C CA . ASN A 1 93 ? -3.742 1.622 21.297 1 92.25 93 ASN A CA 1
ATOM 732 C C . ASN A 1 93 ? -2.648 2.609 20.906 1 92.25 93 ASN A C 1
ATOM 734 O O . ASN A 1 93 ? -1.609 2.686 21.562 1 92.25 93 ASN A O 1
ATOM 738 N N . THR A 1 94 ? -2.84 3.369 19.906 1 95.38 94 THR A N 1
ATOM 739 C CA . THR A 1 94 ? -1.834 4.289 19.391 1 95.38 94 THR A CA 1
ATOM 740 C C . THR A 1 94 ? -2.148 5.723 19.797 1 95.38 94 THR A C 1
ATOM 742 O O . THR A 1 94 ? -3.307 6.148 19.75 1 95.38 94 THR A O 1
ATOM 745 N N . LEU A 1 95 ? -1.134 6.43 20.25 1 95.19 95 LEU A N 1
ATOM 746 C CA . LEU A 1 95 ? -1.251 7.867 20.469 1 95.19 95 LEU A CA 1
ATOM 747 C C . LEU A 1 95 ? -0.972 8.641 19.188 1 95.19 95 LEU A C 1
ATOM 749 O O . LEU A 1 95 ? 0.022 8.383 18.5 1 95.19 95 LEU A O 1
ATOM 753 N N . ILE A 1 96 ? -1.862 9.578 18.875 1 96.44 96 ILE A N 1
ATOM 754 C CA . ILE A 1 96 ? -1.716 10.367 17.656 1 96.44 96 ILE A CA 1
ATOM 755 C C . ILE A 1 96 ? -1.574 11.844 18.016 1 96.44 96 ILE A C 1
ATOM 757 O O . ILE A 1 96 ? -2.436 12.406 18.688 1 96.44 96 ILE A O 1
ATOM 761 N N . VAL A 1 97 ? -0.469 12.43 17.641 1 95.25 97 VAL A N 1
ATOM 762 C CA . VAL A 1 97 ? -0.285 13.875 17.703 1 95.25 97 VAL A CA 1
ATOM 763 C C . VAL A 1 97 ? -0.485 14.484 16.312 1 95.25 97 VAL A C 1
ATOM 765 O O . VAL A 1 97 ? 0.23 14.141 15.375 1 95.25 97 VAL A O 1
ATOM 768 N N . SER A 1 98 ? -1.458 15.312 16.203 1 96.25 98 SER A N 1
ATOM 769 C CA . SER A 1 98 ? -1.783 15.922 14.922 1 96.25 98 SER A CA 1
ATOM 770 C C . SER A 1 98 ? -1.671 17.438 14.984 1 96.25 98 SER A C 1
ATOM 772 O O . SER A 1 98 ? -2.133 18.062 15.945 1 96.25 98 SER A O 1
ATOM 774 N N . VAL A 1 99 ? -1.053 18.031 13.914 1 95.31 99 VAL A N 1
ATOM 775 C CA . VAL A 1 99 ? -0.735 19.453 13.93 1 95.31 99 VAL A CA 1
ATOM 776 C C . VAL A 1 99 ? -1.452 20.156 12.781 1 95.31 99 VAL A C 1
ATOM 778 O O . VAL A 1 99 ? -1.369 19.719 11.633 1 95.31 99 VAL A O 1
ATOM 781 N N . GLU A 1 100 ? -2.148 21.172 13.07 1 95.88 100 GLU A N 1
ATOM 782 C CA . GLU A 1 100 ? -2.869 21.984 12.094 1 95.88 100 GLU A CA 1
ATOM 783 C C . GLU A 1 100 ? -2.631 23.469 12.336 1 95.88 100 GLU A C 1
ATOM 785 O O . GLU A 1 100 ? -2.613 23.922 13.484 1 95.88 100 GLU A O 1
ATOM 790 N N . LEU A 1 101 ? -2.391 24.172 11.242 1 94 101 LEU A N 1
ATOM 791 C CA . LEU A 1 101 ? -2.08 25.594 11.352 1 94 101 LEU A CA 1
ATOM 792 C C . LEU A 1 101 ? -3.35 26.438 11.273 1 94 101 LEU A C 1
ATOM 794 O O . LEU A 1 101 ? -3.523 27.391 12.039 1 94 101 LEU A O 1
ATOM 798 N N . ASN A 1 102 ? -4.254 26.156 10.328 1 95.69 102 ASN A N 1
ATOM 799 C CA . ASN A 1 102 ? -5.449 26.953 10.062 1 95.69 102 ASN A CA 1
ATOM 800 C C . ASN A 1 102 ? -6.438 26.875 11.219 1 95.69 102 ASN A C 1
ATOM 802 O O . ASN A 1 102 ? -6.879 25.797 11.602 1 95.69 102 ASN A O 1
ATOM 806 N N . ASP A 1 103 ? -6.836 28.016 11.695 1 96.69 103 ASP A N 1
ATOM 807 C CA . ASP A 1 103 ? -7.672 28.109 12.891 1 96.69 103 ASP A CA 1
ATOM 808 C C . ASP A 1 103 ? -9.039 27.469 12.656 1 96.69 103 ASP A C 1
ATOM 810 O O . ASP A 1 103 ? -9.539 26.719 13.5 1 96.69 103 ASP A O 1
ATOM 814 N N . GLN A 1 104 ? -9.633 27.812 11.602 1 97.06 104 GLN A N 1
ATOM 815 C CA . GLN A 1 104 ? -10.961 27.266 11.305 1 97.06 104 GLN A CA 1
ATOM 816 C C . GLN A 1 104 ? -10.93 25.75 11.195 1 97.06 104 GLN A C 1
ATOM 818 O O . GLN A 1 104 ? -11.781 25.062 11.758 1 97.06 104 GLN A O 1
ATOM 823 N N . ARG A 1 105 ? -9.953 25.203 10.477 1 97.12 105 ARG A N 1
ATOM 824 C CA . ARG A 1 105 ? -9.812 23.75 10.336 1 97.12 105 ARG A CA 1
ATOM 825 C C . ARG A 1 105 ? -9.516 23.094 11.68 1 97.12 105 ARG A C 1
ATOM 827 O O . ARG A 1 105 ? -10.062 22.031 11.992 1 97.12 105 ARG A O 1
ATOM 834 N N . PHE A 1 106 ? -8.711 23.719 12.438 1 97.12 106 PHE A N 1
ATOM 835 C CA . PHE A 1 106 ? -8.359 23.219 13.766 1 97.12 106 PHE A CA 1
ATOM 836 C C . PHE A 1 106 ? -9.602 23.094 14.641 1 97.12 106 PHE A C 1
ATOM 838 O O . PHE A 1 106 ? -9.797 22.062 15.297 1 97.12 106 PHE A O 1
ATOM 845 N N . ARG A 1 107 ? -10.438 24.062 14.648 1 97.25 107 ARG A N 1
ATOM 846 C CA . ARG A 1 107 ? -11.656 24.062 15.453 1 97.25 107 ARG A CA 1
ATOM 847 C C . ARG A 1 107 ? -12.617 22.969 15 1 97.25 107 ARG A C 1
ATOM 849 O O . ARG A 1 107 ? -13.211 22.281 15.82 1 97.25 107 ARG A O 1
ATOM 856 N N . LEU A 1 108 ? -12.734 22.891 13.688 1 97.44 108 LEU A N 1
ATOM 857 C CA . LEU A 1 108 ? -13.586 21.828 13.141 1 97.44 108 LEU A CA 1
ATOM 858 C C . LEU A 1 108 ? -13.047 20.453 13.516 1 97.44 108 LEU A C 1
ATOM 860 O O . LEU A 1 108 ? -13.812 19.578 13.906 1 97.44 108 LEU A O 1
ATOM 864 N N . ALA A 1 109 ? -11.758 20.281 13.375 1 97.75 109 ALA A N 1
ATOM 865 C CA . ALA A 1 109 ? -11.133 19.016 13.742 1 97.75 109 ALA A CA 1
ATOM 866 C C . ALA A 1 109 ? -11.375 18.688 15.211 1 97.75 109 ALA A C 1
ATOM 868 O O . ALA A 1 109 ? -11.633 17.531 15.562 1 97.75 109 ALA A O 1
ATOM 869 N N . ASN A 1 110 ? -11.227 19.703 16.047 1 96.44 110 ASN A N 1
ATOM 870 C CA . ASN A 1 110 ? -11.477 19.516 17.484 1 96.44 110 ASN A CA 1
ATOM 871 C C . ASN A 1 110 ? -12.891 19 17.734 1 96.44 110 ASN A C 1
ATOM 873 O O . ASN A 1 110 ? -13.109 18.188 18.641 1 96.44 110 ASN A O 1
ATOM 877 N N . GLN A 1 111 ? -13.789 19.438 17 1 96.25 111 GLN A N 1
ATOM 878 C CA . GLN A 1 111 ? -15.18 19 17.141 1 96.25 111 GLN A CA 1
ATOM 879 C C . GLN A 1 111 ? -15.375 17.594 16.609 1 96.25 111 GLN A C 1
ATOM 881 O O . GLN A 1 111 ? -15.969 16.75 17.266 1 96.25 111 GLN A O 1
ATOM 886 N N . PHE A 1 112 ? -14.859 17.312 15.422 1 96.62 112 PHE A N 1
ATOM 887 C CA . PHE A 1 112 ? -15.078 16.031 14.75 1 96.62 112 PHE A CA 1
ATOM 888 C C . PHE A 1 112 ? -14.352 14.914 15.477 1 96.62 112 PHE A C 1
ATOM 890 O O . PHE A 1 112 ? -14.82 13.773 15.5 1 96.62 112 PHE A O 1
ATOM 897 N N . LEU A 1 113 ? -13.258 15.211 16.094 1 96.44 113 LEU A N 1
ATOM 898 C CA . LEU A 1 113 ? -12.391 14.18 16.656 1 96.44 113 LEU A CA 1
ATOM 899 C C . LEU A 1 113 ? -12.656 13.992 18.141 1 96.44 113 LEU A C 1
ATOM 901 O O . LEU A 1 113 ? -11.945 13.242 18.828 1 96.44 113 LEU A O 1
ATOM 905 N N . GLN A 1 114 ? -13.625 14.578 18.625 1 92.06 114 GLN A N 1
ATOM 906 C CA . GLN A 1 114 ? -13.945 14.57 20.047 1 92.06 114 GLN A CA 1
ATOM 907 C C . GLN A 1 114 ? -13.977 13.148 20.609 1 92.06 114 GLN A C 1
ATOM 909 O O . GLN A 1 114 ? -13.453 12.883 21.688 1 92.06 114 GLN A O 1
ATOM 914 N N . PRO A 1 115 ? -14.586 12.18 19.875 1 86 115 PRO A N 1
ATOM 915 C CA . PRO A 1 115 ? -14.641 10.82 20.422 1 86 115 PRO A CA 1
ATOM 916 C C . PRO A 1 115 ? -13.258 10.258 20.75 1 86 115 PRO A C 1
ATOM 918 O O . PRO A 1 115 ? -13.109 9.453 21.672 1 86 115 PRO A O 1
ATOM 921 N N . TRP A 1 116 ? -12.281 10.656 20.047 1 84.12 116 TRP A N 1
ATOM 922 C CA . TRP A 1 116 ? -10.93 10.141 20.25 1 84.12 116 TRP A CA 1
ATOM 923 C C . TRP A 1 116 ? -10.117 11.078 21.141 1 84.12 116 TRP A C 1
ATOM 925 O O . TRP A 1 116 ? -9.211 10.648 21.859 1 84.12 116 TRP A O 1
ATOM 935 N N . LEU A 1 117 ? -10.406 12.32 21.109 1 82.31 117 LEU A N 1
ATOM 936 C CA . LEU A 1 117 ? -9.742 13.312 21.953 1 82.31 117 LEU A CA 1
ATOM 937 C C . LEU A 1 117 ? -10.047 13.055 23.438 1 82.31 117 LEU A C 1
ATOM 939 O O . LEU A 1 117 ? -9.148 13.117 24.281 1 82.31 117 LEU A O 1
ATOM 943 N N . LEU A 1 118 ? -11.18 12.719 23.656 1 77.44 118 LEU A N 1
ATOM 944 C CA . LEU A 1 118 ? -11.633 12.523 25.031 1 77.44 118 LEU A CA 1
ATOM 945 C C . LEU A 1 118 ? -10.961 11.305 25.656 1 77.44 118 LEU A C 1
ATOM 947 O O . LEU A 1 118 ? -10.781 11.25 26.875 1 77.44 118 LEU A O 1
ATOM 951 N N . LYS A 1 119 ? -10.547 10.383 24.859 1 80.31 119 LYS A N 1
ATOM 952 C CA . LYS A 1 119 ? -9.875 9.18 25.344 1 80.31 119 LYS A CA 1
ATOM 953 C C . LYS A 1 119 ? -8.359 9.367 25.344 1 80.31 119 LYS A C 1
ATOM 955 O O . LYS A 1 119 ? -7.609 8.414 25.547 1 80.31 119 LYS A O 1
ATOM 960 N N . GLU A 1 120 ? -7.891 10.539 25.125 1 84.31 120 GLU A N 1
ATOM 961 C CA . GLU A 1 120 ? -6.488 10.945 25.141 1 84.31 120 GLU A CA 1
ATOM 962 C C . GLU A 1 120 ? -5.664 10.141 24.141 1 84.31 120 GLU A C 1
ATOM 964 O O . GLU A 1 120 ? -4.484 9.867 24.375 1 84.31 120 GLU A O 1
ATOM 969 N N . ARG A 1 121 ? -6.316 9.734 23.172 1 91.62 121 ARG A N 1
ATOM 970 C CA . ARG A 1 121 ? -5.648 8.977 22.109 1 91.62 121 ARG A CA 1
ATOM 971 C C . ARG A 1 121 ? -5.148 9.898 21 1 91.62 121 ARG A C 1
ATOM 973 O O . ARG A 1 121 ? -4.273 9.523 20.219 1 91.62 121 ARG A O 1
ATOM 980 N N . VAL A 1 122 ? -5.793 11.047 20.938 1 95.44 122 VAL A N 1
ATOM 981 C CA . VAL A 1 122 ? -5.414 12.047 19.938 1 95.44 122 VAL A CA 1
ATOM 982 C C . VAL A 1 122 ? -5.09 13.367 20.641 1 95.44 122 VAL A C 1
ATOM 984 O O . VAL A 1 122 ? -5.832 13.812 21.516 1 95.44 122 VAL A O 1
ATOM 987 N N . VAL A 1 123 ? -3.996 13.945 20.344 1 94 123 VAL A N 1
ATOM 988 C CA . VAL A 1 123 ? -3.611 15.289 20.781 1 94 123 VAL A CA 1
ATOM 989 C C . VAL A 1 123 ? -3.564 16.219 19.562 1 94 123 VAL A C 1
ATOM 991 O O . VAL A 1 123 ? -2.816 15.977 18.609 1 94 123 VAL A O 1
ATOM 994 N N . LEU A 1 124 ? -4.355 17.203 19.641 1 95.44 124 LEU A N 1
ATOM 995 C CA . LEU A 1 124 ? -4.387 18.203 18.562 1 95.44 124 LEU A CA 1
ATOM 996 C C . LEU A 1 124 ? -3.609 19.453 18.953 1 95.44 124 LEU A C 1
ATOM 998 O O . LEU A 1 124 ? -3.832 20.016 20.031 1 95.44 124 LEU A O 1
ATOM 1002 N N . LEU A 1 125 ? -2.715 19.844 18.078 1 93.75 125 LEU A N 1
ATOM 1003 C CA . LEU A 1 125 ? -1.915 21.031 18.312 1 93.75 125 LEU A CA 1
ATOM 1004 C C . LEU A 1 125 ? -2.109 22.047 17.172 1 93.75 125 LEU A C 1
ATOM 1006 O O . LEU A 1 125 ? -2.139 21.672 16 1 93.75 125 LEU A O 1
ATOM 1010 N N . GLN A 1 126 ? -2.303 23.281 17.578 1 94.69 126 GLN A N 1
ATOM 1011 C CA . GLN A 1 126 ? -2.328 24.359 16.594 1 94.69 126 GLN A CA 1
ATOM 1012 C C . GLN A 1 126 ? -0.975 25.062 16.516 1 94.69 126 GLN A C 1
ATOM 1014 O O . GLN A 1 126 ? -0.693 25.969 17.297 1 94.69 126 GLN A O 1
ATOM 1019 N N . GLU A 1 127 ? -0.183 24.656 15.555 1 91.94 127 GLU A N 1
ATOM 1020 C CA . GLU A 1 127 ? 1.178 25.172 15.438 1 91.94 127 GLU A CA 1
ATOM 1021 C C . GLU A 1 127 ? 1.585 25.328 13.977 1 91.94 127 GLU A C 1
ATOM 1023 O O . GLU A 1 127 ? 1.026 24.672 13.094 1 91.94 127 GLU A O 1
ATOM 1028 N N . ASP A 1 128 ? 2.498 26.234 13.789 1 90.94 128 ASP A N 1
ATOM 1029 C CA . ASP A 1 128 ? 3.18 26.375 12.508 1 90.94 128 ASP A CA 1
ATOM 1030 C C . ASP A 1 128 ? 4.441 25.516 12.453 1 90.94 128 ASP A C 1
ATOM 1032 O O . ASP A 1 128 ? 5.414 25.797 13.156 1 90.94 128 ASP A O 1
ATOM 1036 N N . ILE A 1 129 ? 4.434 24.594 11.578 1 86.56 129 ILE A N 1
ATOM 1037 C CA . ILE A 1 129 ? 5.527 23.625 11.492 1 86.56 129 ILE A CA 1
ATOM 1038 C C . ILE A 1 129 ? 6.816 24.344 11.109 1 86.56 129 ILE A C 1
ATOM 1040 O O . ILE A 1 129 ? 7.91 23.797 11.273 1 86.56 129 ILE A O 1
ATOM 1044 N N . ARG A 1 130 ? 6.691 25.484 10.57 1 84.81 130 ARG A N 1
ATOM 1045 C CA . ARG A 1 130 ? 7.859 26.266 10.164 1 84.81 130 ARG A CA 1
ATOM 1046 C C . ARG A 1 130 ? 8.422 27.047 11.344 1 84.81 130 ARG A C 1
ATOM 1048 O O . ARG A 1 130 ? 9.539 27.562 11.273 1 84.81 130 ARG A O 1
ATOM 1055 N N . SER A 1 131 ? 7.629 27.141 12.367 1 86.44 131 SER A N 1
ATOM 1056 C CA . SER A 1 131 ? 8.023 27.953 13.516 1 86.44 131 SER A CA 1
ATOM 1057 C C . SER A 1 131 ? 8.961 27.188 14.445 1 86.44 131 SER A C 1
ATOM 1059 O O . SER A 1 131 ? 8.844 25.969 14.57 1 86.44 131 SER A O 1
ATOM 1061 N N . ALA A 1 132 ? 9.805 27.922 15.117 1 80.38 132 ALA A N 1
ATOM 1062 C CA . ALA A 1 132 ? 10.695 27.344 16.125 1 80.38 132 ALA A CA 1
ATOM 1063 C C . ALA A 1 132 ? 9.898 26.734 17.266 1 80.38 132 ALA A C 1
ATOM 1065 O O . ALA A 1 132 ? 10.328 25.75 17.875 1 80.38 132 ALA A O 1
ATOM 1066 N N . ASN A 1 133 ? 8.836 27.234 17.516 1 83.12 133 ASN A N 1
ATOM 1067 C CA . ASN A 1 133 ? 7.984 26.75 18.609 1 83.12 133 ASN A CA 1
ATOM 1068 C C . ASN A 1 133 ? 7.555 25.312 18.375 1 83.12 133 ASN A C 1
ATOM 1070 O O . ASN A 1 133 ? 7.445 24.531 19.328 1 83.12 133 ASN A O 1
ATOM 1074 N N . PHE A 1 134 ? 7.32 25 17.188 1 84.56 134 PHE A N 1
ATOM 1075 C CA . PHE A 1 134 ? 6.945 23.641 16.844 1 84.56 134 PHE A CA 1
ATOM 1076 C C . PHE A 1 134 ? 8.055 22.656 17.219 1 84.56 134 PHE A C 1
ATOM 1078 O O . PHE A 1 134 ? 7.797 21.656 17.875 1 84.56 134 PHE A O 1
ATOM 1085 N N . TRP A 1 135 ? 9.164 22.953 17 1 83.25 135 TRP A N 1
ATOM 1086 C CA . TRP A 1 135 ? 10.297 22.047 17.141 1 83.25 135 TRP A CA 1
ATOM 1087 C C . TRP A 1 135 ? 10.758 21.969 18.594 1 83.25 135 TRP A C 1
ATOM 1089 O O . TRP A 1 135 ? 11.492 21.047 18.969 1 83.25 135 TRP A O 1
ATOM 1099 N N . THR A 1 136 ? 10.336 22.938 19.359 1 81.88 136 THR A N 1
ATOM 1100 C CA . THR A 1 136 ? 10.711 22.953 20.766 1 81.88 136 THR A CA 1
ATOM 1101 C C . THR A 1 136 ? 9.516 22.625 21.656 1 81.88 136 THR A C 1
ATOM 1103 O O . THR A 1 136 ? 9.602 22.688 22.875 1 81.88 136 THR A O 1
ATOM 1106 N N . HIS A 1 137 ? 8.461 22.328 20.984 1 82.69 137 HIS A N 1
ATOM 1107 C CA . HIS A 1 137 ? 7.258 22.016 21.734 1 82.69 137 HIS A CA 1
ATOM 1108 C C . HIS A 1 137 ? 7.461 20.781 22.625 1 82.69 137 HIS A C 1
ATOM 1110 O O . HIS A 1 137 ? 7.891 19.734 22.141 1 82.69 137 HIS A O 1
ATOM 1116 N N . PRO A 1 138 ? 7.129 20.844 23.859 1 78.12 138 PRO A N 1
ATOM 1117 C CA . PRO A 1 138 ? 7.395 19.75 24.797 1 78.12 138 PRO A CA 1
ATOM 1118 C C . PRO A 1 138 ? 6.723 18.438 24.391 1 78.12 138 PRO A C 1
ATOM 1120 O O . PRO A 1 138 ? 7.27 17.359 24.625 1 78.12 138 PRO A O 1
ATOM 1123 N N . GLN A 1 139 ? 5.582 18.5 23.797 1 75.94 139 GLN A N 1
ATOM 1124 C CA . GLN A 1 139 ? 4.832 17.312 23.422 1 75.94 139 GLN A CA 1
ATOM 1125 C C . GLN A 1 139 ? 5.422 16.672 22.172 1 75.94 139 GLN A C 1
ATOM 1127 O O . GLN A 1 139 ? 5.078 15.547 21.812 1 75.94 139 GLN A O 1
ATOM 1132 N N . LEU A 1 140 ? 6.273 17.344 21.5 1 79.44 140 LEU A N 1
ATOM 1133 C CA . LEU A 1 140 ? 6.828 16.859 20.234 1 79.44 140 LEU A CA 1
ATOM 1134 C C . LEU A 1 140 ? 8.281 16.453 20.406 1 79.44 140 LEU A C 1
ATOM 1136 O O . LEU A 1 140 ? 8.828 15.734 19.562 1 79.44 140 LEU A O 1
ATOM 1140 N N . THR A 1 141 ? 9 16.906 21.391 1 68 141 THR A N 1
ATOM 1141 C CA . THR A 1 141 ? 10.445 16.734 21.484 1 68 141 THR A CA 1
ATOM 1142 C C . THR A 1 141 ? 10.797 15.445 22.219 1 68 141 THR A C 1
ATOM 1144 O O . THR A 1 141 ? 11.852 14.852 21.984 1 68 141 THR A O 1
ATOM 1147 N N . GLU A 1 142 ? 10.117 15.008 23.047 1 63.22 142 GLU A N 1
ATOM 1148 C CA . GLU A 1 142 ? 10.578 13.969 23.953 1 63.22 142 GLU A CA 1
ATOM 1149 C C . GLU A 1 142 ? 10.398 12.578 23.359 1 63.22 142 GLU A C 1
ATOM 1151 O O . GLU A 1 142 ? 11.078 11.633 23.75 1 63.22 142 GLU A O 1
ATOM 1156 N N . ASP A 1 143 ? 9.711 12.539 22.266 1 71.06 143 ASP A N 1
ATOM 1157 C CA . ASP A 1 143 ? 9.352 11.164 21.953 1 71.06 143 ASP A CA 1
ATOM 1158 C C . ASP A 1 143 ? 9.656 10.844 20.484 1 71.06 143 ASP A C 1
ATOM 1160 O O . ASP A 1 143 ? 9.758 11.742 19.656 1 71.06 143 ASP A O 1
ATOM 1164 N N . SER A 1 144 ? 10.078 9.609 20.391 1 89.94 144 SER A N 1
ATOM 1165 C CA . SER A 1 144 ? 10.211 9.062 19.047 1 89.94 144 SER A CA 1
ATOM 1166 C C . SER A 1 144 ? 8.852 8.648 18.484 1 89.94 144 SER A C 1
ATOM 1168 O O . SER A 1 144 ? 7.93 8.344 19.234 1 89.94 144 SER A O 1
ATOM 1170 N N . TYR A 1 145 ? 8.727 8.828 17.266 1 96.5 145 TYR A N 1
ATOM 1171 C CA . TYR A 1 145 ? 7.531 8.414 16.531 1 96.5 145 TYR A CA 1
ATOM 1172 C C . TYR A 1 145 ? 7.797 7.152 15.719 1 96.5 145 TYR A C 1
ATOM 1174 O O . TYR A 1 145 ? 8.914 6.938 15.242 1 96.5 145 TYR A O 1
ATOM 1182 N N . ASP A 1 146 ? 6.734 6.363 15.656 1 97.62 146 ASP A N 1
ATOM 1183 C CA . ASP A 1 146 ? 6.84 5.137 14.875 1 97.62 146 ASP A CA 1
ATOM 1184 C C . ASP A 1 146 ? 6.266 5.324 13.477 1 97.62 146 ASP A C 1
ATOM 1186 O O . ASP A 1 146 ? 6.539 4.527 12.57 1 97.62 146 ASP A O 1
ATOM 1190 N N . LEU A 1 147 ? 5.441 6.32 13.352 1 98.25 147 LEU A N 1
ATOM 1191 C CA . LEU A 1 147 ? 4.867 6.699 12.062 1 98.25 147 LEU A CA 1
ATOM 1192 C C . LEU A 1 147 ? 4.691 8.211 11.969 1 98.25 147 LEU A C 1
ATOM 1194 O O . LEU A 1 147 ? 4.188 8.844 12.898 1 98.25 147 LEU A O 1
ATOM 1198 N N . ILE A 1 148 ? 5.23 8.758 10.938 1 97.75 148 ILE A N 1
ATOM 1199 C CA . ILE A 1 148 ? 5.059 10.18 10.648 1 97.75 148 ILE A CA 1
ATOM 1200 C C . ILE A 1 148 ? 4.348 10.352 9.312 1 97.75 148 ILE A C 1
ATOM 1202 O O . ILE A 1 148 ? 4.801 9.828 8.289 1 97.75 148 ILE A O 1
ATOM 1206 N N . PHE A 1 149 ? 3.209 11 9.375 1 98.19 149 PHE A N 1
ATOM 1207 C CA . PHE A 1 149 ? 2.451 11.273 8.164 1 98.19 149 PHE A CA 1
ATOM 1208 C C . PHE A 1 149 ? 2.488 12.758 7.824 1 98.19 149 PHE A C 1
ATOM 1210 O O . PHE A 1 149 ? 1.977 13.586 8.586 1 98.19 149 PHE A O 1
ATOM 1217 N N . VAL A 1 150 ? 3.066 13.07 6.652 1 96.75 150 VAL A N 1
ATOM 1218 C CA . VAL A 1 150 ? 3.252 14.453 6.238 1 96.75 150 VAL A CA 1
ATOM 1219 C C . VAL A 1 150 ? 2.279 14.789 5.109 1 96.75 150 VAL A C 1
ATOM 1221 O O . VAL A 1 150 ? 2.449 14.336 3.979 1 96.75 150 VAL A O 1
ATOM 1224 N N . ASP A 1 151 ? 1.309 15.547 5.332 1 93.38 151 ASP A N 1
ATOM 1225 C CA . ASP A 1 151 ? 0.317 16.031 4.375 1 93.38 151 ASP A CA 1
ATOM 1226 C C . ASP A 1 151 ? 0.196 17.547 4.426 1 93.38 151 ASP A C 1
ATOM 1228 O O . ASP A 1 151 ? -0.912 18.094 4.48 1 93.38 151 ASP A O 1
ATOM 1232 N N . ALA A 1 152 ? 1.275 18.219 4.66 1 82.38 152 ALA A N 1
ATOM 1233 C CA . ALA A 1 152 ? 1.351 19.672 4.758 1 82.38 152 ALA A CA 1
ATOM 1234 C C . ALA A 1 152 ? 2.645 20.188 4.145 1 82.38 152 ALA A C 1
ATOM 1236 O O . ALA A 1 152 ? 3.578 19.422 3.895 1 82.38 152 ALA A O 1
ATOM 1237 N N . ALA A 1 153 ? 2.584 21.531 3.863 1 71.44 153 ALA A N 1
ATOM 1238 C CA . ALA A 1 153 ? 3.783 22.266 3.484 1 71.44 153 ALA A CA 1
ATOM 1239 C C . ALA A 1 153 ? 4.559 21.531 2.393 1 71.44 153 ALA A C 1
ATOM 1241 O O . ALA A 1 153 ? 5.762 21.312 2.525 1 71.44 153 ALA A O 1
ATOM 1242 N N . LYS A 1 154 ? 3.914 21.141 1.323 1 72.56 154 LYS A N 1
ATOM 1243 C CA . LYS A 1 154 ? 4.445 20.266 0.289 1 72.56 154 LYS A CA 1
ATOM 1244 C C . LYS A 1 154 ? 5.68 20.859 -0.369 1 72.56 154 LYS A C 1
ATOM 1246 O O . LYS A 1 154 ? 6.535 20.141 -0.879 1 72.56 154 LYS A O 1
ATOM 1251 N N . GLY A 1 155 ? 5.906 22.094 -0.106 1 78.38 155 GLY A N 1
ATOM 1252 C CA . GLY A 1 155 ? 7.102 22.734 -0.619 1 78.38 155 GLY A CA 1
ATOM 1253 C C . GLY A 1 155 ? 8.305 22.578 0.293 1 78.38 155 GLY A C 1
ATOM 1254 O O . GLY A 1 155 ? 9.422 22.938 -0.077 1 78.38 155 GLY A O 1
ATOM 1255 N N . GLN A 1 156 ? 8.141 21.906 1.458 1 85.44 156 GLN A N 1
ATOM 1256 C CA . GLN A 1 156 ? 9.219 21.828 2.443 1 85.44 156 GLN A CA 1
ATOM 1257 C C . GLN A 1 156 ? 9.523 20.375 2.805 1 85.44 156 GLN A C 1
ATOM 1259 O O . GLN A 1 156 ? 9.961 20.094 3.92 1 85.44 156 GLN A O 1
ATOM 1264 N N . TYR A 1 157 ? 9.312 19.5 1.88 1 91.69 157 TYR A N 1
ATOM 1265 C CA . TYR A 1 157 ? 9.43 18.078 2.188 1 91.69 157 TYR A CA 1
ATOM 1266 C C . TYR A 1 157 ? 10.867 17.719 2.557 1 91.69 157 TYR A C 1
ATOM 1268 O O . TYR A 1 157 ? 11.094 16.938 3.482 1 91.69 157 TYR A O 1
ATOM 1276 N N . LEU A 1 158 ? 11.82 18.328 1.91 1 90.75 158 LEU A N 1
ATOM 1277 C CA . LEU A 1 158 ? 13.219 18.016 2.213 1 90.75 158 LEU A CA 1
ATOM 1278 C C . LEU A 1 158 ? 13.586 18.469 3.617 1 90.75 158 LEU A C 1
ATOM 1280 O O . LEU A 1 158 ? 14.219 17.734 4.371 1 90.75 158 LEU A O 1
ATOM 1284 N N . PHE A 1 159 ? 13.18 19.672 3.939 1 89 159 PHE A N 1
ATOM 1285 C CA . PHE A 1 159 ? 13.422 20.219 5.27 1 89 159 PHE A CA 1
ATOM 1286 C C . PHE A 1 159 ? 12.75 19.359 6.336 1 89 159 PHE A C 1
ATOM 1288 O O . PHE A 1 159 ? 13.375 19.016 7.344 1 89 159 PHE A O 1
ATOM 1295 N N . LEU A 1 160 ? 11.539 18.953 6.121 1 92.44 160 LEU A N 1
ATOM 1296 C CA . LEU A 1 160 ? 10.781 18.141 7.066 1 92.44 160 LEU A CA 1
ATOM 1297 C C . LEU A 1 160 ? 11.414 16.766 7.219 1 92.44 160 LEU A C 1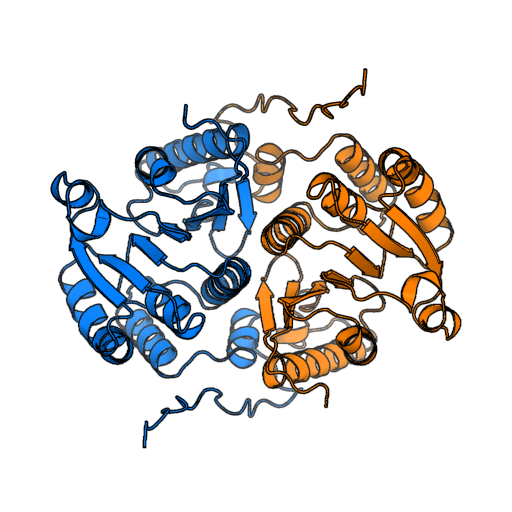
ATOM 1299 O O . LEU A 1 160 ? 11.477 16.234 8.328 1 92.44 160 LEU A O 1
ATOM 1303 N N . LE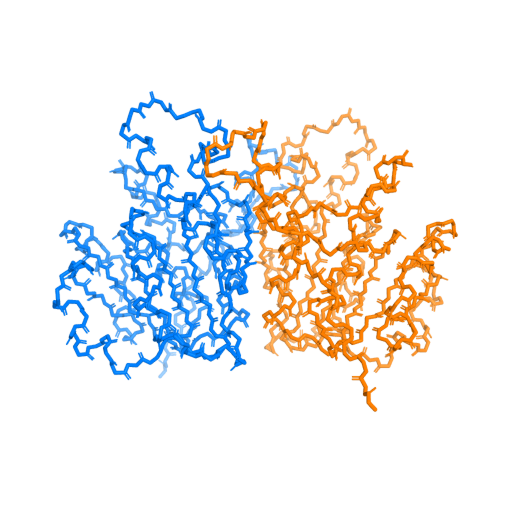U A 1 161 ? 11.844 16.188 6.117 1 94.5 161 LEU A N 1
ATOM 1304 C CA . LEU A 1 161 ? 12.516 14.898 6.152 1 94.5 161 LEU A CA 1
ATOM 1305 C C . LEU A 1 161 ? 13.727 14.938 7.078 1 94.5 161 LEU A C 1
ATOM 1307 O O . LEU A 1 161 ? 13.852 14.109 7.98 1 94.5 161 LEU A O 1
ATOM 1311 N N . GLU A 1 162 ? 14.547 15.891 6.902 1 90 162 GLU A N 1
ATOM 1312 C CA . GLU A 1 162 ? 15.781 15.984 7.668 1 90 162 GLU A CA 1
ATOM 1313 C C . GLU A 1 162 ? 15.5 16.156 9.156 1 90 162 GLU A C 1
ATOM 1315 O O . GLU A 1 162 ? 16.141 15.516 9.992 1 90 162 GLU A O 1
ATOM 1320 N N . LYS A 1 163 ? 14.594 16.969 9.484 1 88.81 163 LYS A N 1
ATOM 1321 C CA . LYS A 1 163 ? 14.305 17.281 10.883 1 88.81 163 LYS A CA 1
ATOM 1322 C C . LYS A 1 163 ? 13.57 16.125 11.562 1 88.81 163 LYS A C 1
ATOM 1324 O O . LYS A 1 163 ? 13.836 15.812 12.719 1 88.81 163 LYS A O 1
ATOM 1329 N N . LEU A 1 164 ? 12.727 15.477 10.82 1 93 164 LEU A N 1
ATOM 1330 C CA . LEU A 1 164 ? 11.836 14.5 11.445 1 93 164 LEU A CA 1
ATOM 1331 C C . LEU A 1 164 ? 12.43 13.094 11.367 1 93 164 LEU A C 1
ATOM 1333 O O . LEU A 1 164 ? 12.039 12.211 12.133 1 93 164 LEU A O 1
ATOM 1337 N N . TRP A 1 165 ? 13.352 12.883 10.469 1 94 165 TRP A N 1
ATOM 1338 C CA . TRP A 1 165 ? 13.945 11.562 10.312 1 94 165 TRP A CA 1
ATOM 1339 C C . TRP A 1 165 ? 14.633 11.117 11.602 1 94 165 TRP A C 1
ATOM 1341 O O . TRP A 1 165 ? 14.547 9.945 11.977 1 94 165 TRP A O 1
ATOM 1351 N N . ALA A 1 166 ? 15.234 12.086 12.266 1 89.88 166 ALA A N 1
ATOM 1352 C CA . ALA A 1 166 ? 15.945 11.781 13.508 1 89.88 166 ALA A CA 1
ATOM 1353 C C . ALA A 1 166 ? 14.969 11.383 14.609 1 89.88 166 ALA A C 1
ATOM 1355 O O . ALA A 1 166 ? 15.344 10.703 15.562 1 89.88 166 ALA A O 1
ATOM 1356 N N . ARG A 1 167 ? 13.758 11.719 14.422 1 92.31 167 ARG A N 1
ATOM 1357 C CA . ARG A 1 167 ? 12.758 11.461 15.453 1 92.31 167 ARG A CA 1
ATOM 1358 C C . ARG A 1 167 ? 11.945 10.219 15.125 1 92.31 167 ARG A C 1
ATOM 1360 O O . ARG A 1 167 ? 11.008 9.867 15.852 1 92.31 167 ARG A O 1
ATOM 1367 N N . LEU A 1 168 ? 12.234 9.586 14.086 1 95.69 168 LEU A N 1
ATOM 1368 C CA . LEU A 1 168 ? 11.57 8.352 13.688 1 95.69 168 LEU A CA 1
ATOM 1369 C C . LEU A 1 168 ? 12.289 7.133 14.25 1 95.69 168 LEU A C 1
ATOM 1371 O O . LEU A 1 168 ? 13.516 7.031 14.164 1 95.69 168 LEU A O 1
ATOM 1375 N N . SER A 1 169 ? 11.555 6.242 14.883 1 95.25 169 SER A N 1
ATOM 1376 C CA . SER A 1 169 ? 12.125 5.016 15.422 1 95.25 169 SER A CA 1
ATOM 1377 C C . SER A 1 169 ? 12.617 4.098 14.312 1 95.25 169 SER A C 1
ATOM 1379 O O . SER A 1 169 ? 12.117 4.148 13.188 1 95.25 169 SER A O 1
ATOM 1381 N N . VAL A 1 170 ? 13.625 3.287 14.711 1 94.44 170 VAL A N 1
ATOM 1382 C CA . VAL A 1 170 ? 14.031 2.227 13.797 1 94.44 170 VAL A CA 1
ATOM 1383 C C . VAL A 1 170 ? 12.852 1.286 13.547 1 94.44 170 VAL A C 1
ATOM 1385 O O . VAL A 1 170 ? 12.172 0.874 14.484 1 94.44 170 VAL A O 1
ATOM 1388 N N . GLY A 1 171 ? 12.602 1.007 12.266 1 93.81 171 GLY A N 1
ATOM 1389 C CA . GLY A 1 171 ? 11.453 0.205 11.891 1 93.81 171 GLY A CA 1
ATOM 1390 C C . GLY A 1 171 ? 10.211 1.034 11.617 1 93.81 171 GLY A C 1
ATOM 1391 O O . GLY A 1 171 ? 9.211 0.519 11.117 1 93.81 171 GLY A O 1
ATOM 1392 N N . GLY A 1 172 ? 10.328 2.334 11.914 1 97.12 172 GLY A N 1
ATOM 1393 C CA . GLY A 1 172 ? 9.219 3.244 11.688 1 97.12 172 GLY A CA 1
ATOM 1394 C C . GLY A 1 172 ? 9.078 3.652 10.227 1 97.12 172 GLY A C 1
ATOM 1395 O O . GLY A 1 172 ? 9.93 3.326 9.406 1 97.12 172 GLY A O 1
ATOM 1396 N N . VAL A 1 173 ? 7.922 4.336 9.953 1 98.19 173 VAL A N 1
ATOM 1397 C CA . VAL A 1 173 ? 7.648 4.738 8.578 1 98.19 173 VAL A CA 1
ATOM 1398 C C . VAL A 1 173 ? 7.332 6.23 8.531 1 98.19 173 VAL A C 1
ATOM 1400 O O . VAL A 1 173 ? 6.676 6.762 9.422 1 98.19 173 VAL A O 1
ATOM 1403 N N . MET A 1 174 ? 7.867 6.852 7.547 1 98.25 174 MET A N 1
ATOM 1404 C CA . MET A 1 174 ? 7.516 8.234 7.215 1 98.25 174 MET A CA 1
ATOM 1405 C C . MET A 1 174 ? 6.805 8.297 5.871 1 98.25 174 MET A C 1
ATOM 1407 O O . MET A 1 174 ? 7.301 7.781 4.871 1 98.25 174 MET A O 1
ATOM 1411 N N . ILE A 1 175 ? 5.617 8.914 5.855 1 98.56 175 ILE A N 1
ATOM 1412 C CA . ILE A 1 175 ? 4.77 8.922 4.668 1 98.56 175 ILE A CA 1
ATOM 1413 C C . ILE A 1 175 ? 4.57 10.352 4.176 1 98.56 175 ILE A C 1
ATOM 1415 O O . ILE A 1 175 ? 4.227 11.242 4.961 1 98.56 175 ILE A O 1
ATOM 1419 N N . PHE A 1 176 ? 4.824 10.578 2.895 1 97.25 176 PHE A N 1
ATOM 1420 C CA . PHE A 1 176 ? 4.562 11.852 2.238 1 97.25 176 PHE A CA 1
ATOM 1421 C C . PHE A 1 176 ? 3.453 11.711 1.202 1 97.25 176 PHE A C 1
ATOM 1423 O O . PHE A 1 176 ? 3.516 10.836 0.332 1 97.25 176 PHE A O 1
ATOM 1430 N N . ASP A 1 177 ? 2.471 12.531 1.33 1 95.19 177 ASP A N 1
ATOM 1431 C CA . ASP A 1 177 ? 1.354 12.508 0.39 1 95.19 177 ASP A CA 1
ATOM 1432 C C . ASP A 1 177 ? 1.585 13.492 -0.758 1 95.19 177 ASP A C 1
ATOM 1434 O O . ASP A 1 177 ? 2.434 14.375 -0.661 1 95.19 177 ASP A O 1
ATOM 1438 N N . ASP A 1 178 ? 0.924 13.289 -2.023 1 93.31 178 ASP A N 1
ATOM 1439 C CA . ASP A 1 178 ? 0.847 14.172 -3.182 1 93.31 178 ASP A CA 1
ATOM 1440 C C . ASP A 1 178 ? 2.221 14.367 -3.816 1 93.31 178 ASP A C 1
ATOM 1442 O O . ASP A 1 178 ? 2.553 15.461 -4.27 1 93.31 178 ASP A O 1
ATOM 1446 N N . VAL A 1 179 ? 2.994 13.32 -3.893 1 94.06 179 VAL A N 1
ATOM 1447 C CA . VAL A 1 179 ? 4.375 13.484 -4.336 1 94.06 179 VAL A CA 1
ATOM 1448 C C . VAL A 1 179 ? 4.434 13.461 -5.859 1 94.06 179 VAL A C 1
ATOM 1450 O O . VAL A 1 179 ? 5.469 13.781 -6.453 1 94.06 179 VAL A O 1
ATOM 1453 N N . LEU A 1 180 ? 3.367 13.133 -6.539 1 91 180 LEU A N 1
ATOM 1454 C CA . LEU A 1 180 ? 3.381 13.078 -7.996 1 91 180 LEU A CA 1
ATOM 1455 C C . LEU A 1 180 ? 2.664 14.289 -8.586 1 91 180 LEU A C 1
ATOM 1457 O O . LEU A 1 180 ? 2.807 14.578 -9.773 1 91 180 LEU A O 1
ATOM 1461 N N . GLN A 1 181 ? 2.006 15.031 -7.914 1 87.31 181 GLN A N 1
ATOM 1462 C CA . GLN A 1 181 ? 1.354 16.297 -8.25 1 87.31 181 GLN A CA 1
ATOM 1463 C C . GLN A 1 181 ? 0.658 16.203 -9.609 1 87.31 181 GLN A C 1
ATOM 1465 O O . GLN A 1 181 ? 0.958 16.984 -10.516 1 87.31 181 GLN A O 1
ATOM 1470 N N . HIS A 1 182 ? -0.311 15.375 -9.711 1 83 182 HIS A N 1
ATOM 1471 C CA . HIS A 1 182 ? -1.135 15.242 -10.906 1 83 182 HIS A CA 1
ATOM 1472 C C . HIS A 1 182 ? -0.301 14.797 -12.102 1 83 182 HIS A C 1
ATOM 1474 O O . HIS A 1 182 ? -0.62 15.133 -13.242 1 83 182 HIS A O 1
ATOM 1480 N N . GLY A 1 183 ? 0.79 14.195 -11.789 1 85.75 183 GLY A N 1
ATOM 1481 C CA . GLY A 1 183 ? 1.66 13.719 -12.852 1 85.75 183 GLY A CA 1
ATOM 1482 C C . GLY A 1 183 ? 2.596 14.789 -13.383 1 85.75 183 GLY A C 1
ATOM 1483 O O . GLY A 1 183 ? 3.471 14.508 -14.203 1 85.75 183 GLY A O 1
ATOM 1484 N N . TRP A 1 184 ? 2.527 16 -12.883 1 85.19 184 TRP A N 1
ATOM 1485 C CA . TRP A 1 184 ? 3.365 17.109 -13.344 1 85.19 184 TRP A CA 1
ATOM 1486 C C . TRP A 1 184 ? 4.836 16.828 -13.062 1 85.19 184 TRP A C 1
ATOM 1488 O O . TRP A 1 184 ? 5.707 17.203 -13.844 1 85.19 184 TRP A O 1
ATOM 1498 N N . VAL A 1 185 ? 5.055 16.188 -12.062 1 88.25 185 VAL A N 1
ATOM 1499 C CA . VAL A 1 185 ? 6.426 15.898 -11.648 1 88.25 185 VAL A CA 1
ATOM 1500 C C . VAL A 1 185 ? 7.102 15.016 -12.688 1 88.25 185 VAL A C 1
ATOM 1502 O O . VAL A 1 185 ? 8.305 15.141 -12.938 1 88.25 185 VAL A O 1
ATOM 1505 N N . ALA A 1 186 ? 6.332 14.195 -13.297 1 88.31 186 ALA A N 1
ATOM 1506 C CA . ALA A 1 186 ? 6.871 13.266 -14.281 1 88.31 186 ALA A CA 1
ATOM 1507 C C . ALA A 1 186 ? 7.02 13.938 -15.648 1 88.31 186 ALA A C 1
ATOM 1509 O O . ALA A 1 186 ? 8.086 13.875 -16.266 1 88.31 186 ALA A O 1
ATOM 1510 N N . THR A 1 187 ? 6.051 14.68 -16.062 1 88.88 187 THR A N 1
ATOM 1511 C CA . THR A 1 187 ? 5.961 15.125 -17.453 1 88.88 187 THR A CA 1
ATOM 1512 C C . THR A 1 187 ? 6.531 16.531 -17.609 1 88.88 187 THR A C 1
ATOM 1514 O O . THR A 1 187 ? 6.828 16.969 -18.719 1 88.88 187 THR A O 1
ATOM 1517 N N . LEU A 1 188 ? 6.551 17.234 -16.531 1 88.19 188 LEU A N 1
ATOM 1518 C CA . LEU A 1 188 ? 6.965 18.625 -16.5 1 88.19 188 LEU A CA 1
ATOM 1519 C C . LEU A 1 188 ? 6 19.5 -17.297 1 88.19 188 LEU A C 1
ATOM 1521 O O . LEU A 1 188 ? 6.391 20.547 -17.828 1 88.19 188 LEU A O 1
ATOM 1525 N N . ASN A 1 189 ? 4.793 18.969 -17.422 1 85.62 189 ASN A N 1
ATOM 1526 C CA . ASN A 1 189 ? 3.729 19.734 -18.078 1 85.62 189 ASN A CA 1
ATOM 1527 C C . ASN A 1 189 ? 2.859 20.469 -17.062 1 85.62 189 ASN A C 1
ATOM 1529 O O . ASN A 1 189 ? 1.654 20.219 -16.969 1 85.62 189 ASN A O 1
ATOM 1533 N N . TYR A 1 190 ? 3.438 21.359 -16.297 1 81.19 190 TYR A N 1
ATOM 1534 C CA . TYR A 1 190 ? 2.727 22.109 -15.273 1 81.19 190 TYR A CA 1
ATOM 1535 C C . TYR A 1 190 ? 2.102 23.375 -15.852 1 81.19 190 TYR A C 1
ATOM 1537 O O . TYR A 1 190 ? 2.6 23.938 -16.828 1 81.19 190 TYR A O 1
ATOM 1545 N N . PRO A 1 191 ? 0.983 23.75 -15.32 1 79.12 191 PRO A N 1
ATOM 1546 C CA . PRO A 1 191 ? 0.156 24.797 -15.922 1 79.12 191 PRO A CA 1
ATOM 1547 C C . PRO A 1 191 ? 0.829 26.172 -15.898 1 79.12 191 PRO A C 1
ATOM 1549 O O . PRO A 1 191 ? 0.598 26.984 -16.797 1 79.12 191 PRO A O 1
ATOM 1552 N N . ASN A 1 192 ? 1.474 26.469 -14.875 1 81.69 192 ASN A N 1
ATOM 1553 C CA . ASN A 1 192 ? 2.055 27.797 -14.789 1 81.69 192 ASN A CA 1
ATOM 1554 C C . ASN A 1 192 ? 3.373 27.797 -14.023 1 81.69 192 ASN A C 1
ATOM 1556 O O . ASN A 1 192 ? 3.814 26.75 -13.547 1 81.69 192 ASN A O 1
ATOM 1560 N N . HIS A 1 193 ? 3.936 28.969 -13.914 1 80.31 193 HIS A N 1
ATOM 1561 C CA . HIS A 1 193 ? 5.289 29.094 -13.375 1 80.31 193 HIS A CA 1
ATOM 1562 C C . HIS A 1 193 ? 5.312 28.828 -11.875 1 80.31 193 HIS A C 1
ATOM 1564 O O . HIS A 1 193 ? 6.316 28.359 -11.344 1 80.31 193 HIS A O 1
ATOM 1570 N N . ARG A 1 194 ? 4.277 29.109 -11.281 1 78.56 194 ARG A N 1
ATOM 1571 C CA . ARG A 1 194 ? 4.23 28.875 -9.844 1 78.56 194 ARG A CA 1
ATOM 1572 C C . ARG A 1 194 ? 4.375 27.391 -9.516 1 78.56 194 ARG A C 1
ATOM 1574 O O . ARG A 1 194 ? 5.051 27.031 -8.555 1 78.56 194 ARG A O 1
ATOM 1581 N N . GLN A 1 195 ? 3.881 26.672 -10.461 1 84.44 195 GLN A N 1
ATOM 1582 C CA . GLN A 1 195 ? 3.908 25.234 -10.219 1 84.44 195 GLN A CA 1
ATOM 1583 C C . GLN A 1 195 ? 5.27 24.641 -10.578 1 84.44 195 GLN A C 1
ATOM 1585 O O . GLN A 1 195 ? 5.609 23.547 -10.133 1 84.44 195 GLN A O 1
ATOM 1590 N N . LYS A 1 196 ? 5.961 25.484 -11.336 1 86.19 196 LYS A N 1
ATOM 1591 C CA . LYS A 1 196 ? 7.277 25 -11.742 1 86.19 196 LYS A CA 1
ATOM 1592 C C . LYS A 1 196 ? 8.195 24.828 -10.531 1 86.19 196 LYS A C 1
ATOM 1594 O O . LYS A 1 196 ? 8.859 23.812 -10.391 1 86.19 196 LYS A O 1
ATOM 1599 N N . THR A 1 197 ? 8.234 25.812 -9.727 1 86.06 197 THR A N 1
ATOM 1600 C CA . THR A 1 197 ? 9.094 25.781 -8.547 1 86.06 197 THR A CA 1
ATOM 1601 C C . THR A 1 197 ? 8.719 24.594 -7.648 1 86.06 197 THR A C 1
ATOM 1603 O O . THR A 1 197 ? 9.586 23.844 -7.199 1 86.06 197 THR A O 1
ATOM 1606 N N . ALA A 1 198 ? 7.488 24.453 -7.445 1 86.38 198 ALA A N 1
ATOM 1607 C CA . ALA A 1 198 ? 7.004 23.359 -6.609 1 86.38 198 ALA A CA 1
ATOM 1608 C C . ALA A 1 198 ? 7.367 22.016 -7.207 1 86.38 198 ALA A C 1
ATOM 1610 O O . ALA A 1 198 ? 7.812 21.109 -6.492 1 86.38 198 ALA A O 1
ATOM 1611 N N . VAL A 1 199 ? 7.215 21.906 -8.469 1 89.31 199 VAL A N 1
ATOM 1612 C CA . VAL A 1 199 ? 7.496 20.672 -9.18 1 89.31 199 VAL A CA 1
ATOM 1613 C C . VAL A 1 199 ? 8.984 20.359 -9.102 1 89.31 199 VAL A C 1
ATOM 1615 O O . VAL A 1 199 ? 9.375 19.219 -8.812 1 89.31 199 VAL A O 1
ATOM 1618 N N . MET A 1 200 ? 9.812 21.375 -9.312 1 88.88 200 MET A N 1
ATOM 1619 C CA . MET A 1 200 ? 11.258 21.156 -9.289 1 88.88 200 MET A CA 1
ATOM 1620 C C . MET A 1 200 ? 11.734 20.797 -7.887 1 88.88 200 MET A C 1
ATOM 1622 O O . MET A 1 200 ? 12.617 19.953 -7.73 1 88.88 200 MET A O 1
ATOM 1626 N N . ARG A 1 201 ? 11.172 21.375 -6.871 1 88.56 201 ARG A N 1
ATOM 1627 C CA . ARG A 1 201 ? 11.508 21.047 -5.492 1 88.56 201 ARG A CA 1
ATOM 1628 C C . ARG A 1 201 ? 11.117 19.609 -5.164 1 88.56 201 ARG A C 1
ATOM 1630 O O . ARG A 1 201 ? 11.859 18.891 -4.488 1 88.56 201 ARG A O 1
ATOM 1637 N N . LEU A 1 202 ? 10.016 19.266 -5.633 1 91.69 202 LEU A N 1
ATOM 1638 C CA . LEU A 1 202 ? 9.539 17.906 -5.406 1 91.69 202 LEU A CA 1
ATOM 1639 C C . LEU A 1 202 ? 10.422 16.891 -6.121 1 91.69 202 LEU A C 1
ATOM 1641 O O . LEU A 1 202 ? 10.695 15.812 -5.594 1 91.69 202 LEU A O 1
ATOM 1645 N N . ARG A 1 203 ? 10.844 17.203 -7.277 1 91.81 203 ARG A N 1
ATOM 1646 C CA . ARG A 1 203 ? 11.75 16.312 -8.008 1 91.81 203 ARG A CA 1
ATOM 1647 C C . ARG A 1 203 ? 13.07 16.156 -7.266 1 91.81 203 ARG A C 1
ATOM 1649 O O . ARG A 1 203 ? 13.617 15.047 -7.207 1 91.81 203 ARG A O 1
ATOM 1656 N N . GLN A 1 204 ? 13.516 17.266 -6.789 1 91.62 204 GLN A N 1
ATOM 1657 C CA . GLN A 1 204 ? 14.734 17.188 -5.996 1 91.62 204 GLN A CA 1
ATOM 1658 C C . GLN A 1 204 ? 14.547 16.328 -4.758 1 91.62 204 GLN A C 1
ATOM 1660 O O . GLN A 1 204 ? 15.414 15.516 -4.418 1 91.62 204 GLN A O 1
ATOM 1665 N N . PHE A 1 205 ? 13.516 16.5 -4.117 1 94.06 205 PHE A N 1
ATOM 1666 C CA . PHE A 1 205 ? 13.164 15.711 -2.947 1 94.06 205 PHE A CA 1
ATOM 1667 C C . PHE A 1 205 ? 13.094 14.227 -3.297 1 94.06 205 PHE A C 1
ATOM 1669 O O . PHE A 1 205 ? 13.711 13.398 -2.627 1 94.06 205 PHE A O 1
ATOM 1676 N N . MET A 1 206 ? 12.422 13.938 -4.359 1 94 206 MET A N 1
ATOM 1677 C CA . MET A 1 206 ? 12.234 12.555 -4.785 1 94 206 MET A CA 1
ATOM 1678 C C . MET A 1 206 ? 13.578 11.906 -5.129 1 94 206 MET A C 1
ATOM 1680 O O . MET A 1 206 ? 13.836 10.766 -4.742 1 94 206 MET A O 1
ATOM 1684 N N . ARG A 1 207 ? 14.367 12.617 -5.852 1 91.88 207 ARG A N 1
ATOM 1685 C CA . ARG A 1 207 ? 15.68 12.094 -6.199 1 91.88 207 ARG A CA 1
ATOM 1686 C C . ARG A 1 207 ? 16.5 11.82 -4.945 1 91.88 207 ARG A C 1
ATOM 1688 O O . ARG A 1 207 ? 17.141 10.766 -4.832 1 91.88 207 ARG A O 1
ATOM 1695 N N . HIS A 1 208 ? 16.469 12.727 -4.031 1 93 208 HIS A N 1
ATOM 1696 C CA . HIS A 1 208 ? 17.219 12.578 -2.791 1 93 208 HIS A CA 1
ATOM 1697 C C . HIS A 1 208 ? 16.766 11.336 -2.02 1 93 208 HIS A C 1
ATOM 1699 O O . HIS A 1 208 ? 17.594 10.531 -1.596 1 93 208 HIS A O 1
ATOM 1705 N N . VAL A 1 209 ? 15.531 11.164 -1.88 1 94.44 209 VAL A N 1
ATOM 1706 C CA . VAL A 1 209 ? 15.023 10.109 -1.017 1 94.44 209 VAL A CA 1
ATOM 1707 C C . VAL A 1 209 ? 15.242 8.75 -1.678 1 94.44 209 VAL A C 1
ATOM 1709 O O . VAL A 1 209 ? 15.539 7.762 -0.999 1 94.44 209 VAL A O 1
ATOM 1712 N N . THR A 1 210 ? 15.062 8.641 -2.965 1 91.5 210 THR A N 1
ATOM 1713 C CA . THR A 1 210 ? 15.188 7.363 -3.65 1 91.5 210 THR A CA 1
ATOM 1714 C C . THR A 1 210 ? 16.641 6.891 -3.658 1 91.5 210 THR A C 1
ATOM 1716 O O . THR A 1 210 ? 16.906 5.691 -3.725 1 91.5 210 THR A O 1
ATOM 1719 N N . GLN A 1 211 ? 17.562 7.805 -3.496 1 89.5 211 GLN A N 1
ATOM 1720 C CA . GLN A 1 211 ? 18.984 7.469 -3.525 1 89.5 211 GLN A CA 1
ATOM 1721 C C . GLN A 1 211 ? 19.516 7.18 -2.123 1 89.5 211 GLN A C 1
ATOM 1723 O O . GLN A 1 211 ? 20.5 6.465 -1.96 1 89.5 211 GLN A O 1
ATOM 1728 N N . ASN A 1 212 ? 18.797 7.703 -1.117 1 90.75 212 ASN A N 1
ATOM 1729 C CA . ASN A 1 212 ? 19.453 7.707 0.19 1 90.75 212 ASN A CA 1
ATOM 1730 C C . ASN A 1 212 ? 18.594 6.996 1.239 1 90.75 212 ASN A C 1
ATOM 1732 O O . ASN A 1 212 ? 19.062 6.77 2.361 1 90.75 212 ASN A O 1
ATOM 1736 N N . LYS A 1 213 ? 17.438 6.641 0.892 1 92.75 213 LYS A N 1
ATOM 1737 C CA . LYS A 1 213 ? 16.531 6.035 1.869 1 92.75 213 LYS A CA 1
ATOM 1738 C C . LYS A 1 213 ? 15.867 4.785 1.302 1 92.75 213 LYS A C 1
ATOM 1740 O O . LYS A 1 213 ? 15.891 4.559 0.09 1 92.75 213 LYS A O 1
ATOM 1745 N N . ASN A 1 214 ? 15.469 3.896 2.199 1 95.25 214 ASN A N 1
ATOM 1746 C CA . ASN A 1 214 ? 14.555 2.824 1.811 1 95.25 214 ASN A CA 1
ATOM 1747 C C . ASN A 1 214 ? 13.164 3.361 1.482 1 95.25 214 ASN A C 1
ATOM 1749 O O . ASN A 1 214 ? 12.336 3.529 2.377 1 95.25 214 ASN A O 1
ATOM 1753 N N . ALA A 1 215 ? 13.008 3.619 0.204 1 96.56 215 ALA A N 1
ATOM 1754 C CA . ALA A 1 215 ? 11.828 4.352 -0.244 1 96.56 215 ALA A CA 1
ATOM 1755 C C . ALA A 1 215 ? 10.945 3.479 -1.133 1 96.56 215 ALA A C 1
ATOM 1757 O O . ALA A 1 215 ? 11.453 2.701 -1.947 1 96.56 215 ALA A O 1
ATOM 1758 N N . HIS A 1 216 ? 9.664 3.641 -0.963 1 96.62 216 HIS A N 1
ATOM 1759 C CA . HIS A 1 216 ? 8.656 2.977 -1.776 1 96.62 216 HIS A CA 1
ATOM 1760 C C . HIS A 1 216 ? 7.59 3.961 -2.246 1 96.62 216 HIS A C 1
ATOM 1762 O O . HIS A 1 216 ? 7.18 4.848 -1.49 1 96.62 216 HIS A O 1
ATOM 1768 N N . ILE A 1 217 ? 7.129 3.783 -3.455 1 95.94 217 ILE A N 1
ATOM 1769 C CA . ILE A 1 217 ? 6.078 4.641 -3.988 1 95.94 217 ILE A CA 1
ATOM 1770 C C . ILE A 1 217 ? 4.809 3.82 -4.219 1 95.94 217 ILE A C 1
ATOM 1772 O O . ILE A 1 217 ? 4.863 2.732 -4.797 1 95.94 217 ILE A O 1
ATOM 1776 N N . LEU A 1 218 ? 3.725 4.23 -3.707 1 96.88 218 LEU A N 1
ATOM 1777 C CA . LEU A 1 218 ? 2.389 3.74 -4.027 1 96.88 218 LEU A CA 1
ATOM 1778 C C . LEU A 1 218 ? 1.63 4.746 -4.887 1 96.88 218 LEU A C 1
ATOM 1780 O O . LEU A 1 218 ? 1.202 5.793 -4.395 1 96.88 218 LEU A O 1
ATOM 1784 N N . PRO A 1 219 ? 1.5 4.457 -6.148 1 94.31 219 PRO A N 1
ATOM 1785 C CA . PRO A 1 219 ? 0.855 5.434 -7.027 1 94.31 219 PRO A CA 1
ATOM 1786 C C . PRO A 1 219 ? -0.665 5.453 -6.879 1 94.31 219 PRO A C 1
ATOM 1788 O O . PRO A 1 219 ? -1.389 5.234 -7.852 1 94.31 219 PRO A O 1
ATOM 1791 N N . ILE A 1 220 ? -1.117 5.723 -5.77 1 93.69 220 ILE A N 1
ATOM 1792 C CA . ILE A 1 220 ? -2.521 5.93 -5.43 1 93.69 220 ILE A CA 1
ATOM 1793 C C . ILE A 1 220 ? -2.834 7.422 -5.414 1 93.69 220 ILE A C 1
ATOM 1795 O O . ILE A 1 220 ? -2.133 8.203 -4.77 1 93.69 220 ILE A O 1
ATOM 1799 N N . ASP A 1 221 ? -3.896 7.828 -6.145 1 92 221 ASP A N 1
ATOM 1800 C CA . ASP A 1 221 ? -4.211 9.242 -6.336 1 92 221 ASP A CA 1
ATOM 1801 C C . ASP A 1 221 ? -2.984 10.016 -6.816 1 92 221 ASP A C 1
ATOM 1803 O O . ASP A 1 221 ? -2.391 9.68 -7.844 1 92 221 ASP A O 1
ATOM 1807 N N . ASP A 1 222 ? -2.541 11.008 -6.02 1 92.25 222 ASP A N 1
ATOM 1808 C CA . ASP A 1 222 ? -1.396 11.812 -6.438 1 92.25 222 ASP A CA 1
ATOM 1809 C C . ASP A 1 222 ? -0.097 11.258 -5.855 1 92.25 222 ASP A C 1
ATOM 1811 O O . ASP A 1 222 ? 0.896 11.984 -5.746 1 92.25 222 ASP A O 1
ATOM 1815 N N . GLY A 1 223 ? -0.096 10.078 -5.375 1 94.5 223 GLY A N 1
ATOM 1816 C CA . GLY A 1 223 ? 1.116 9.352 -5.031 1 94.5 223 GLY A CA 1
ATOM 1817 C C . GLY A 1 223 ? 1.46 9.43 -3.557 1 94.5 223 GLY A C 1
ATOM 1818 O O . GLY A 1 223 ? 1.505 10.516 -2.98 1 94.5 223 GLY A O 1
ATOM 1819 N N . LEU A 1 224 ? 1.717 8.258 -2.943 1 96.81 224 LEU A N 1
ATOM 1820 C CA . LEU A 1 224 ? 2.182 8.117 -1.567 1 96.81 224 LEU A CA 1
ATOM 1821 C C . LEU A 1 224 ? 3.615 7.594 -1.527 1 96.81 224 LEU A C 1
ATOM 1823 O O . LEU A 1 224 ? 3.895 6.5 -2.02 1 96.81 224 LEU A O 1
ATOM 1827 N N . LEU A 1 225 ? 4.461 8.469 -1.037 1 97.31 225 LEU A N 1
ATOM 1828 C CA . LEU A 1 225 ? 5.832 8.031 -0.801 1 97.31 225 LEU A CA 1
ATOM 1829 C C . LEU A 1 225 ? 5.996 7.508 0.62 1 97.31 225 LEU A C 1
ATOM 1831 O O . LEU A 1 225 ? 5.605 8.172 1.582 1 97.31 225 LEU A O 1
ATOM 1835 N N . VAL A 1 226 ? 6.48 6.289 0.744 1 98.31 226 VAL A N 1
ATOM 1836 C CA . VAL A 1 226 ? 6.668 5.672 2.053 1 98.31 226 VAL A CA 1
ATOM 1837 C C . VAL A 1 226 ? 8.148 5.355 2.268 1 98.31 226 VAL A C 1
ATOM 1839 O O . VAL A 1 226 ? 8.75 4.625 1.479 1 98.31 226 VAL A O 1
ATOM 1842 N N . LEU A 1 227 ? 8.727 5.961 3.295 1 98 227 LEU A N 1
ATOM 1843 C CA . LEU A 1 227 ? 10.102 5.68 3.709 1 98 227 LEU A CA 1
ATOM 1844 C C . LEU A 1 227 ? 10.125 4.777 4.938 1 98 227 LEU A C 1
ATOM 1846 O O . LEU A 1 227 ? 9.398 5.016 5.902 1 98 227 LEU A O 1
ATOM 1850 N N . VAL A 1 228 ? 10.945 3.734 4.875 1 97.12 228 VAL A N 1
ATOM 1851 C CA . VAL A 1 228 ? 11.117 2.836 6.012 1 97.12 228 VAL A CA 1
ATOM 1852 C C . VAL A 1 228 ? 12.5 3.037 6.625 1 97.12 228 VAL A C 1
ATOM 1854 O O . VAL A 1 228 ? 13.508 2.99 5.922 1 97.12 228 VAL A O 1
ATOM 1857 N N . LYS A 1 229 ? 12.484 3.305 7.934 1 96 229 LYS A N 1
ATOM 1858 C CA . LYS A 1 229 ? 13.773 3.496 8.602 1 96 229 LYS A CA 1
ATOM 1859 C C . LYS A 1 229 ? 14.359 2.162 9.047 1 96 229 LYS A C 1
ATOM 1861 O O . LYS A 1 229 ? 13.789 1.479 9.898 1 96 229 LYS A O 1
ATOM 1866 N N . GLU A 1 230 ? 15.5 1.856 8.492 1 90.19 230 GLU A N 1
ATOM 1867 C CA . GLU A 1 230 ? 16.172 0.596 8.781 1 90.19 230 GLU A CA 1
ATOM 1868 C C . GLU A 1 230 ? 17.25 0.78 9.852 1 90.19 230 GLU A C 1
ATOM 1870 O O . GLU A 1 230 ? 17.75 1.887 10.047 1 90.19 230 GLU A O 1
ATOM 1875 N N . GLY A 1 231 ? 17.531 -0.133 10.766 1 79.25 231 GLY A N 1
ATOM 1876 C CA . GLY A 1 231 ? 18.516 -0.068 11.836 1 79.25 231 GLY A CA 1
ATOM 1877 C C . GLY A 1 231 ? 19.891 0.319 11.367 1 79.25 231 GLY A C 1
ATOM 1878 O O . GLY A 1 231 ? 20.672 0.899 12.125 1 79.25 231 GLY A O 1
ATOM 1879 N N . LYS A 1 232 ? 20.438 -0.206 10.203 1 64.31 232 LYS A N 1
ATOM 1880 C CA . LYS A 1 232 ? 21.828 0.04 9.836 1 64.31 232 LYS A CA 1
ATOM 1881 C C . LYS A 1 232 ? 22.047 1.498 9.438 1 64.31 232 LYS A C 1
ATOM 1883 O O . LYS A 1 232 ? 23.172 1.908 9.148 1 64.31 232 LYS A O 1
ATOM 1888 N N . GLU A 1 233 ? 21.016 2.297 9.266 1 55.84 233 GLU A N 1
ATOM 1889 C CA . GLU A 1 233 ? 21.219 3.641 8.734 1 55.84 233 GLU A CA 1
ATOM 1890 C C . GLU A 1 233 ? 21.859 4.555 9.773 1 55.84 233 GLU A C 1
ATOM 1892 O O . GLU A 1 233 ? 21.406 4.617 10.922 1 55.84 233 GLU A O 1
ATOM 1897 N N . SER A 1 234 ? 23.109 4.637 9.75 1 43.34 234 SER A N 1
ATOM 1898 C CA . SER A 1 234 ? 23.891 5.562 10.57 1 43.34 234 SER A CA 1
ATOM 1899 C C . SER A 1 234 ? 23.312 6.969 10.516 1 43.34 234 SER A C 1
ATOM 1901 O O . SER A 1 234 ? 22.844 7.418 9.461 1 43.34 234 SER A O 1
ATOM 1903 N N . ASP A 1 235 ? 22.656 7.422 11.5 1 43.62 235 ASP A N 1
ATOM 1904 C CA . ASP A 1 235 ? 22.281 8.82 11.688 1 43.62 235 ASP A CA 1
ATOM 1905 C C . ASP A 1 235 ? 23.359 9.758 11.172 1 43.62 235 ASP A C 1
ATOM 1907 O O . ASP A 1 235 ? 24.422 9.875 11.773 1 43.62 235 ASP A O 1
ATOM 1911 N N . GLU A 1 236 ? 23.859 9.656 9.938 1 37.03 236 GLU A N 1
ATOM 1912 C CA . GLU A 1 236 ? 24.781 10.75 9.641 1 37.03 236 GLU A CA 1
ATOM 1913 C C . GLU A 1 236 ? 24.031 12.039 9.32 1 37.03 236 GLU A C 1
ATOM 1915 O O . GLU A 1 236 ? 22.984 12 8.664 1 37.03 236 GLU A O 1
ATOM 1920 N N . MET B 1 1 ? 35.562 -15.789 3.52 1 25.77 1 MET B N 1
ATOM 1921 C CA . MET B 1 1 ? 35.438 -14.445 2.965 1 25.77 1 MET B CA 1
ATOM 1922 C C . MET B 1 1 ? 34.125 -14.305 2.186 1 25.77 1 MET B C 1
ATOM 1924 O O . MET B 1 1 ? 34 -14.844 1.084 1 25.77 1 MET B O 1
ATOM 1928 N N . LYS B 1 2 ? 33.062 -14.375 2.906 1 27.52 2 LYS B N 1
ATOM 1929 C CA . LYS B 1 2 ? 31.719 -14.484 2.332 1 27.52 2 LYS B CA 1
ATOM 1930 C C . LYS B 1 2 ? 31.391 -13.266 1.47 1 27.52 2 LYS B C 1
ATOM 1932 O O . LYS B 1 2 ? 31.469 -12.133 1.938 1 27.52 2 LYS B O 1
ATOM 1937 N N . ASN B 1 3 ? 31.672 -13.32 0.138 1 27.77 3 ASN B N 1
ATOM 1938 C CA . ASN B 1 3 ? 31.453 -12.336 -0.916 1 27.77 3 ASN B CA 1
ATOM 1939 C C . ASN B 1 3 ? 30.016 -11.82 -0.918 1 27.77 3 ASN B C 1
ATOM 1941 O O . ASN B 1 3 ? 29.094 -12.539 -1.324 1 27.77 3 ASN B O 1
ATOM 1945 N N . THR B 1 4 ? 29.703 -11.094 0.059 1 31.56 4 THR B N 1
ATOM 1946 C CA . THR B 1 4 ? 28.406 -10.43 0.067 1 31.56 4 THR B CA 1
ATOM 1947 C C . THR B 1 4 ? 28.172 -9.664 -1.231 1 31.56 4 THR B C 1
ATOM 1949 O O . THR B 1 4 ? 28.844 -8.656 -1.486 1 31.56 4 THR B O 1
ATOM 1952 N N . LEU B 1 5 ? 28.078 -10.336 -2.316 1 28.48 5 LEU B N 1
ATOM 1953 C CA . LEU B 1 5 ? 27.766 -9.68 -3.58 1 28.48 5 LEU B CA 1
ATOM 1954 C C . LEU B 1 5 ? 26.734 -8.57 -3.379 1 28.48 5 LEU B C 1
ATOM 1956 O O . LEU B 1 5 ? 25.578 -8.852 -3.074 1 28.48 5 LEU B O 1
ATOM 1960 N N . LYS B 1 6 ? 27.125 -7.504 -2.865 1 33.62 6 LYS B N 1
ATOM 1961 C CA . LYS B 1 6 ? 26.312 -6.309 -3.006 1 33.62 6 LYS B CA 1
ATOM 1962 C C . LYS B 1 6 ? 25.75 -6.184 -4.422 1 33.62 6 LYS B C 1
ATOM 1964 O O . LYS B 1 6 ? 26.5 -5.969 -5.375 1 33.62 6 LYS B O 1
ATOM 1969 N N . ILE B 1 7 ? 24.875 -6.984 -4.867 1 35.12 7 ILE B N 1
ATOM 1970 C CA . ILE B 1 7 ? 24.172 -6.762 -6.125 1 35.12 7 ILE B CA 1
ATOM 1971 C C . ILE B 1 7 ? 23.953 -5.266 -6.344 1 35.12 7 ILE B C 1
ATOM 1973 O O . ILE B 1 7 ? 23.391 -4.582 -5.488 1 35.12 7 ILE B O 1
ATOM 1977 N N . GLU B 1 8 ? 24.797 -4.699 -7.09 1 37.62 8 GLU B N 1
ATOM 1978 C CA . GLU B 1 8 ? 24.891 -3.295 -7.48 1 37.62 8 GLU B CA 1
ATOM 1979 C C . GLU B 1 8 ? 23.516 -2.758 -7.895 1 37.62 8 GLU B C 1
ATOM 1981 O O . GLU B 1 8 ? 22.891 -3.277 -8.82 1 37.62 8 GLU B O 1
ATOM 1986 N N . ARG B 1 9 ? 22.75 -2.498 -7.039 1 38.56 9 ARG B N 1
ATOM 1987 C CA . ARG B 1 9 ? 21.516 -1.801 -7.387 1 38.56 9 ARG B CA 1
ATOM 1988 C C . ARG B 1 9 ? 21.766 -0.758 -8.469 1 38.56 9 ARG B C 1
ATOM 1990 O O . ARG B 1 9 ? 20.828 -0.299 -9.125 1 38.56 9 ARG B O 1
ATOM 1997 N N . TYR B 1 10 ? 22.828 0.132 -8.234 1 42.88 10 TYR B N 1
ATOM 1998 C CA . TYR B 1 10 ? 22.672 1.573 -8.406 1 42.88 10 TYR B CA 1
ATOM 1999 C C . TYR B 1 10 ? 22.781 1.966 -9.875 1 42.88 10 TYR B C 1
ATOM 2001 O O . TYR B 1 10 ? 23.844 1.844 -10.477 1 42.88 10 TYR B O 1
ATOM 2009 N N . THR B 1 11 ? 22 1.45 -10.695 1 43.19 11 THR B N 1
ATOM 2010 C CA . THR B 1 11 ? 22.109 2.301 -11.875 1 43.19 11 THR B CA 1
ATOM 2011 C C . THR B 1 11 ? 22.047 3.775 -11.484 1 43.19 11 THR B C 1
ATOM 2013 O O . THR B 1 11 ? 21.125 4.199 -10.789 1 43.19 11 THR B O 1
ATOM 2016 N N . VAL B 1 12 ? 23.125 4.508 -11.586 1 43.81 12 VAL B N 1
ATOM 2017 C CA . VAL B 1 12 ? 23.266 5.953 -11.453 1 43.81 12 VAL B CA 1
ATOM 2018 C C . VAL B 1 12 ? 22.156 6.66 -12.234 1 43.81 12 VAL B C 1
ATOM 2020 O O . VAL B 1 12 ? 22 6.441 -13.438 1 43.81 12 VAL B O 1
ATOM 2023 N N . MET B 1 13 ? 21.094 7.047 -11.594 1 52.12 13 MET B N 1
ATOM 2024 C CA . MET B 1 13 ? 20.109 7.957 -12.18 1 52.12 13 MET B CA 1
ATOM 2025 C C . MET B 1 13 ? 20.797 9.141 -12.844 1 52.12 13 MET B C 1
ATOM 2027 O O . MET B 1 13 ? 21.391 9.984 -12.164 1 52.12 13 MET B O 1
ATOM 2031 N N . THR B 1 14 ? 21.344 8.922 -14 1 51.62 14 THR B N 1
ATOM 2032 C CA . THR B 1 14 ? 21.906 10.008 -14.805 1 51.62 14 THR B CA 1
ATOM 2033 C C . THR B 1 14 ? 20.828 11.023 -15.18 1 51.62 14 THR B C 1
ATOM 2035 O O . THR B 1 14 ? 21.078 11.945 -15.953 1 51.62 14 THR B O 1
ATOM 2038 N N . ASP B 1 15 ? 19.672 10.828 -14.664 1 60.78 15 ASP B N 1
ATOM 2039 C CA . ASP B 1 15 ? 18.641 11.742 -15.125 1 60.78 15 ASP B CA 1
ATOM 2040 C C . ASP B 1 15 ? 18.734 13.094 -14.414 1 60.78 15 ASP B C 1
ATOM 2042 O O . ASP B 1 15 ? 19.047 13.148 -13.227 1 60.78 15 ASP B O 1
ATOM 2046 N N . THR B 1 16 ? 18.766 14.078 -15.25 1 72.44 16 THR B N 1
ATOM 2047 C CA . THR B 1 16 ? 18.75 15.43 -14.711 1 72.44 16 THR B CA 1
ATOM 2048 C C . THR B 1 16 ? 17.375 15.758 -14.133 1 72.44 16 THR B C 1
ATOM 2050 O O . THR B 1 16 ? 16.375 15.164 -14.523 1 72.44 16 THR B O 1
ATOM 2053 N N . ILE B 1 17 ? 17.312 16.531 -13.234 1 81.12 17 ILE B N 1
ATOM 2054 C CA . ILE B 1 17 ? 16.094 16.984 -12.586 1 81.12 17 ILE B CA 1
ATOM 2055 C C . ILE B 1 17 ? 15.172 17.625 -13.609 1 81.12 17 ILE B C 1
ATOM 2057 O O . ILE B 1 17 ? 13.953 17.656 -13.43 1 81.12 17 ILE B O 1
ATOM 2061 N N . GLU B 1 18 ? 15.758 17.875 -14.797 1 84.69 18 GLU B N 1
ATOM 2062 C CA . GLU B 1 18 ? 14.992 18.609 -15.797 1 84.69 18 GLU B CA 1
ATOM 2063 C C . GLU B 1 18 ? 14.477 17.688 -16.906 1 84.69 18 GLU B C 1
ATOM 2065 O O . GLU B 1 18 ? 13.781 18.125 -17.812 1 84.69 18 GLU B O 1
ATOM 2070 N N . GLN B 1 19 ? 14.727 16.516 -16.781 1 89 19 GLN B N 1
ATOM 2071 C CA . GLN B 1 19 ? 14.305 15.586 -17.828 1 89 19 GLN B CA 1
ATOM 2072 C C . GLN B 1 19 ? 12.812 15.289 -17.719 1 89 19 GLN B C 1
ATOM 2074 O O . GLN B 1 19 ? 12.328 14.883 -16.656 1 89 19 GLN B O 1
ATOM 2079 N N . ALA B 1 20 ? 12.094 15.539 -18.844 1 91.25 20 ALA B N 1
ATOM 2080 C CA . ALA B 1 20 ? 10.688 15.148 -18.906 1 91.25 20 ALA B CA 1
ATOM 2081 C C . ALA B 1 20 ? 10.547 13.672 -19.266 1 91.25 20 ALA B C 1
ATOM 2083 O O . ALA B 1 20 ? 11.344 13.133 -20.031 1 91.25 20 ALA B O 1
ATOM 2084 N N . TYR B 1 21 ? 9.586 13.07 -18.703 1 91.88 21 TYR B N 1
ATOM 2085 C CA . TYR B 1 21 ? 9.258 11.68 -19.016 1 91.88 21 TYR B CA 1
ATOM 2086 C C . TYR B 1 21 ? 7.914 11.586 -19.719 1 91.88 21 TYR B C 1
ATOM 2088 O O . TYR B 1 21 ? 7.047 12.445 -19.562 1 91.88 21 TYR B O 1
ATOM 2096 N N . PRO B 1 22 ? 7.781 10.547 -20.531 1 90.19 22 PRO B N 1
ATOM 2097 C CA . PRO B 1 22 ? 6.539 10.43 -21.312 1 90.19 22 PRO B CA 1
ATOM 2098 C C . PRO B 1 22 ? 5.316 10.211 -20.422 1 90.19 22 PRO B C 1
ATOM 2100 O O . PRO B 1 22 ? 4.199 10.562 -20.797 1 90.19 22 PRO B O 1
ATOM 2103 N N . ASN B 1 23 ? 5.477 9.562 -19.328 1 89.12 23 ASN B N 1
ATOM 2104 C CA . ASN B 1 23 ? 4.391 9.305 -18.391 1 89.12 23 ASN B CA 1
ATOM 2105 C C . ASN B 1 23 ? 4.918 9.039 -16.984 1 89.12 23 ASN B C 1
ATOM 2107 O O . ASN B 1 23 ? 6.133 8.977 -16.766 1 89.12 23 ASN B O 1
ATOM 2111 N N . GLN B 1 24 ? 4.016 8.898 -16.078 1 89.12 24 GLN B N 1
ATOM 2112 C CA . GLN B 1 24 ? 4.344 8.695 -14.68 1 89.12 24 GLN B CA 1
ATOM 2113 C C . GLN B 1 24 ? 5.117 7.398 -14.477 1 89.12 24 GLN B C 1
ATOM 2115 O O . GLN B 1 24 ? 6.062 7.348 -13.688 1 89.12 24 GLN B O 1
ATOM 2120 N N . SER B 1 25 ? 4.715 6.406 -15.156 1 87.44 25 SER B N 1
ATOM 2121 C CA . SER B 1 25 ? 5.352 5.098 -15.008 1 87.44 25 SER B CA 1
ATOM 2122 C C . SER B 1 25 ? 6.828 5.16 -15.383 1 87.44 25 SER B C 1
ATOM 2124 O O . SER B 1 25 ? 7.676 4.617 -14.672 1 87.44 25 SER B O 1
ATOM 2126 N N . ALA B 1 26 ? 7.113 5.797 -16.438 1 88.88 26 ALA B N 1
ATOM 2127 C CA . ALA B 1 26 ? 8.5 5.941 -16.891 1 88.88 26 ALA B CA 1
ATOM 2128 C C . ALA B 1 26 ? 9.32 6.723 -15.867 1 88.88 26 ALA B C 1
ATOM 2130 O O . ALA B 1 26 ? 10.477 6.387 -15.602 1 88.88 26 ALA B O 1
ATOM 2131 N N . TYR B 1 27 ? 8.734 7.75 -15.32 1 91.94 27 TYR B N 1
ATOM 2132 C CA . TYR B 1 27 ? 9.391 8.555 -14.297 1 91.94 27 TYR B CA 1
ATOM 2133 C C . TYR B 1 27 ? 9.703 7.711 -13.062 1 91.94 27 TYR B C 1
ATOM 2135 O O . TYR B 1 27 ? 10.828 7.734 -12.555 1 91.94 27 TYR B O 1
ATOM 2143 N N . LEU B 1 28 ? 8.75 6.934 -12.633 1 90.56 28 LEU B N 1
ATOM 2144 C CA . LEU B 1 28 ? 8.906 6.121 -11.438 1 90.56 28 LEU B CA 1
ATOM 2145 C C . LEU B 1 28 ? 9.938 5.016 -11.656 1 90.56 28 LEU B C 1
ATOM 2147 O O . LEU B 1 28 ? 10.703 4.684 -10.75 1 90.56 28 LEU B O 1
ATOM 2151 N N . GLU B 1 29 ? 9.953 4.469 -12.805 1 88.38 29 GLU B N 1
ATOM 2152 C CA . GLU B 1 29 ? 10.953 3.451 -13.125 1 88.38 29 GLU B CA 1
ATOM 2153 C C . GLU B 1 29 ? 12.367 4.016 -13.047 1 88.38 29 GLU B C 1
ATOM 2155 O O . GLU B 1 29 ? 13.297 3.322 -12.633 1 88.38 29 GLU B O 1
ATOM 2160 N N . ALA B 1 30 ? 12.438 5.23 -13.461 1 88.5 30 ALA B N 1
ATOM 2161 C CA . ALA B 1 30 ? 13.742 5.887 -13.422 1 88.5 30 ALA B CA 1
ATOM 2162 C C . ALA B 1 30 ? 14.164 6.172 -11.984 1 88.5 30 ALA B C 1
ATOM 2164 O O . ALA B 1 30 ? 15.352 6.066 -11.641 1 88.5 30 ALA B O 1
ATOM 2165 N N . LEU B 1 31 ? 13.25 6.547 -11.156 1 90.38 31 LEU B N 1
ATOM 2166 C CA . LEU B 1 31 ? 13.539 6.934 -9.781 1 90.38 31 LEU B CA 1
ATOM 2167 C C . LEU B 1 31 ? 13.789 5.703 -8.914 1 90.38 31 LEU B C 1
ATOM 2169 O O . LEU B 1 31 ? 14.523 5.77 -7.93 1 90.38 31 LEU B O 1
ATOM 2173 N N . PHE B 1 32 ? 13.07 4.676 -9.234 1 89.38 32 PHE B N 1
ATOM 2174 C CA . PHE B 1 32 ? 13.141 3.432 -8.477 1 89.38 32 PHE B CA 1
ATOM 2175 C C . PHE B 1 32 ? 13.648 2.291 -9.352 1 89.38 32 PHE B C 1
ATOM 2177 O O . PHE B 1 32 ? 12.906 1.354 -9.648 1 89.38 32 PHE B O 1
ATOM 2184 N N . PRO B 1 33 ? 14.859 2.367 -9.648 1 85.31 33 PRO B N 1
ATOM 2185 C CA . PRO B 1 33 ? 15.367 1.313 -10.531 1 85.31 33 PRO B CA 1
ATOM 2186 C C . PRO B 1 33 ? 15.336 -0.067 -9.875 1 85.31 33 PRO B C 1
ATOM 2188 O O . PRO B 1 33 ? 15.586 -0.192 -8.672 1 85.31 33 PRO B O 1
ATOM 2191 N N . GLU B 1 34 ? 14.977 -0.992 -10.648 1 87.56 34 GLU B N 1
ATOM 2192 C CA . GLU B 1 34 ? 14.984 -2.381 -10.195 1 87.56 34 GLU B CA 1
ATOM 2193 C C . GLU B 1 34 ? 16.391 -2.986 -10.297 1 87.56 34 GLU B C 1
ATOM 2195 O O . GLU B 1 34 ? 17.25 -2.453 -11 1 87.56 34 GLU B O 1
ATOM 2200 N N . TYR B 1 35 ? 16.578 -4.09 -9.555 1 86.94 35 TYR B N 1
ATOM 2201 C CA . TYR B 1 35 ? 17.812 -4.871 -9.711 1 86.94 35 TYR B CA 1
ATOM 2202 C C . TYR B 1 35 ? 17.953 -5.367 -11.141 1 86.94 35 TYR B C 1
ATOM 2204 O O . TYR B 1 35 ? 16.969 -5.688 -11.805 1 86.94 35 TYR B O 1
ATOM 2212 N N . GLN B 1 36 ? 19.219 -5.438 -11.508 1 89.69 36 GLN B N 1
ATOM 2213 C CA . GLN B 1 36 ? 19.516 -5.777 -12.891 1 89.69 36 GLN B CA 1
ATOM 2214 C C . GLN B 1 36 ? 18.828 -7.074 -13.312 1 89.69 36 GLN B C 1
ATOM 2216 O O . GLN B 1 36 ? 18.266 -7.156 -14.398 1 89.69 36 GLN B O 1
ATOM 2221 N N . GLN B 1 37 ? 18.938 -8.047 -12.453 1 91.62 37 GLN B N 1
ATOM 2222 C CA . GLN B 1 37 ? 18.328 -9.336 -12.758 1 91.62 37 GLN B CA 1
ATOM 2223 C C . GLN B 1 37 ? 16.828 -9.195 -13.008 1 91.62 37 GLN B C 1
ATOM 2225 O O . GLN B 1 37 ? 16.281 -9.805 -13.93 1 91.62 37 GLN B O 1
ATOM 2230 N N . ILE B 1 38 ? 16.172 -8.391 -12.258 1 94.56 38 ILE B N 1
ATOM 2231 C CA . ILE B 1 38 ? 14.734 -8.18 -12.383 1 94.56 38 ILE B CA 1
ATOM 2232 C C . ILE B 1 38 ? 14.445 -7.414 -13.672 1 94.56 38 ILE B C 1
ATOM 2234 O O . ILE B 1 38 ? 13.477 -7.715 -14.375 1 94.56 38 ILE B O 1
ATOM 2238 N N . GLN B 1 39 ? 15.281 -6.52 -13.984 1 93.56 39 GLN B N 1
ATOM 2239 C CA . GLN B 1 39 ? 15.125 -5.766 -15.227 1 93.56 39 GLN B CA 1
ATOM 2240 C C . GLN B 1 39 ? 15.227 -6.684 -16.438 1 93.56 39 GLN B C 1
ATOM 2242 O O . GLN B 1 39 ? 14.453 -6.547 -17.391 1 93.56 39 GLN B O 1
ATOM 2247 N N . GLN B 1 40 ? 16.156 -7.539 -16.359 1 95.12 40 GLN B N 1
ATOM 2248 C CA . GLN B 1 40 ? 16.328 -8.5 -17.438 1 95.12 40 GLN B CA 1
ATOM 2249 C C . GLN B 1 40 ? 15.102 -9.391 -17.578 1 95.12 40 GLN B C 1
ATOM 2251 O O . GLN B 1 40 ? 14.641 -9.648 -18.703 1 95.12 40 GLN B O 1
ATOM 2256 N N . MET B 1 41 ? 14.625 -9.828 -16.5 1 97 41 MET B N 1
ATOM 2257 C CA . MET B 1 41 ? 13.422 -10.656 -16.5 1 97 41 MET B CA 1
ATOM 2258 C C . MET B 1 41 ? 12.25 -9.898 -17.125 1 97 41 MET B C 1
ATOM 2260 O O . MET B 1 41 ? 11.508 -10.445 -17.938 1 97 41 MET B O 1
ATOM 2264 N N . ARG B 1 42 ? 12.148 -8.656 -16.734 1 95.81 42 ARG B N 1
ATOM 2265 C CA . ARG B 1 42 ? 11.055 -7.828 -17.234 1 95.81 42 ARG B CA 1
ATOM 2266 C C . ARG B 1 42 ? 11.172 -7.613 -18.734 1 95.81 42 ARG B C 1
ATOM 2268 O O . ARG B 1 42 ? 10.172 -7.664 -19.453 1 95.81 42 ARG B O 1
ATOM 2275 N N . THR B 1 43 ? 12.32 -7.355 -19.203 1 95.81 43 THR B N 1
ATOM 2276 C CA . THR B 1 43 ? 12.562 -7.176 -20.641 1 95.81 43 THR B CA 1
ATOM 2277 C C . THR B 1 43 ? 12.203 -8.445 -21.406 1 95.81 43 THR B C 1
ATOM 2279 O O . THR B 1 43 ? 11.508 -8.383 -22.422 1 95.81 43 THR B O 1
ATOM 2282 N N . TYR B 1 44 ? 12.664 -9.523 -20.891 1 97.5 44 TYR B N 1
ATOM 2283 C CA . TYR B 1 44 ? 12.344 -10.797 -21.531 1 97.5 44 TYR B CA 1
ATOM 2284 C C . TYR B 1 44 ? 10.836 -11.016 -21.578 1 97.5 44 TYR B C 1
ATOM 2286 O O . TYR B 1 44 ? 10.289 -11.43 -22.609 1 97.5 44 TYR B O 1
ATOM 2294 N N . ALA B 1 45 ? 10.172 -10.781 -20.453 1 97.56 45 ALA B N 1
ATOM 2295 C CA . ALA B 1 45 ? 8.727 -10.953 -20.359 1 97.56 45 ALA B CA 1
ATOM 2296 C C . ALA B 1 45 ? 8 -10.086 -21.391 1 97.56 45 ALA B C 1
ATOM 2298 O O . ALA B 1 45 ? 7.055 -10.547 -22.031 1 97.56 45 ALA B O 1
ATOM 2299 N N . GLN B 1 46 ? 8.438 -8.883 -21.484 1 95.62 46 GLN B N 1
ATOM 2300 C CA . GLN B 1 46 ? 7.848 -7.965 -22.453 1 95.62 46 GLN B CA 1
ATOM 2301 C C . GLN B 1 46 ? 8.039 -8.477 -23.875 1 95.62 46 GLN B C 1
ATOM 2303 O O . GLN B 1 46 ? 7.082 -8.531 -24.656 1 95.62 46 GLN B O 1
ATOM 2308 N N . ASP B 1 47 ? 9.188 -8.922 -24.234 1 97.19 47 ASP B N 1
ATOM 2309 C CA . ASP B 1 47 ? 9.539 -9.383 -25.578 1 97.19 47 ASP B CA 1
ATOM 2310 C C . ASP B 1 47 ? 8.766 -10.648 -25.938 1 97.19 47 ASP B C 1
ATOM 2312 O O . ASP B 1 47 ? 8.469 -10.891 -27.109 1 97.19 47 ASP B O 1
ATOM 2316 N N . HIS B 1 48 ? 8.406 -11.422 -24.984 1 97.38 48 HIS B N 1
ATOM 2317 C CA . HIS B 1 48 ? 7.785 -12.711 -25.25 1 97.38 48 HIS B CA 1
ATOM 2318 C C . HIS B 1 48 ? 6.328 -12.727 -24.797 1 97.38 48 HIS B C 1
ATOM 2320 O O . HIS B 1 48 ? 5.707 -13.789 -24.703 1 97.38 48 HIS B O 1
ATOM 2326 N N . HIS B 1 49 ? 5.785 -11.555 -24.359 1 95.69 49 HIS B N 1
ATOM 2327 C CA . HIS B 1 49 ? 4.383 -11.352 -24 1 95.69 49 HIS B CA 1
ATOM 2328 C C . HIS B 1 49 ? 3.977 -12.227 -22.828 1 95.69 49 HIS B C 1
ATOM 2330 O O . HIS B 1 49 ? 2.91 -12.844 -22.844 1 95.69 49 HIS B O 1
ATOM 2336 N N . ILE B 1 50 ? 4.848 -12.383 -21.859 1 95.69 50 ILE B N 1
ATOM 2337 C CA . ILE B 1 50 ? 4.578 -13.062 -20.594 1 95.69 50 ILE B CA 1
ATOM 2338 C C . ILE B 1 50 ? 4.105 -12.055 -19.547 1 95.69 50 ILE B C 1
ATOM 2340 O O . ILE B 1 50 ? 4.805 -11.078 -19.266 1 95.69 50 ILE B O 1
ATOM 2344 N N . PRO B 1 51 ? 2.949 -12.18 -19.031 1 93.69 51 PRO B N 1
ATOM 2345 C CA . PRO B 1 51 ? 2.482 -11.234 -18.016 1 93.69 51 PRO B CA 1
ATOM 2346 C C . PRO B 1 51 ? 3.277 -11.328 -16.703 1 93.69 51 PRO B C 1
ATOM 2348 O O . PRO B 1 51 ? 3.48 -12.422 -16.188 1 93.69 51 PRO B O 1
ATOM 2351 N N . VAL B 1 52 ? 3.756 -10.219 -16.25 1 95.56 52 VAL B N 1
ATOM 2352 C CA . VAL B 1 52 ? 4.426 -10.109 -14.969 1 95.56 52 VAL B CA 1
ATOM 2353 C C . VAL B 1 52 ? 3.926 -8.875 -14.227 1 95.56 52 VAL B C 1
ATOM 2355 O O . VAL B 1 52 ? 3.293 -8 -14.82 1 95.56 52 VAL B O 1
ATOM 2358 N N . ILE B 1 53 ? 4.145 -8.844 -12.992 1 95.19 53 ILE B N 1
ATOM 2359 C CA . ILE B 1 53 ? 3.711 -7.688 -12.219 1 95.19 53 ILE B CA 1
ATOM 2360 C C . ILE B 1 53 ? 4.445 -6.441 -12.703 1 95.19 53 ILE B C 1
ATOM 2362 O O . ILE B 1 53 ? 5.582 -6.523 -13.18 1 95.19 53 ILE B O 1
ATOM 2366 N N . THR B 1 54 ? 3.789 -5.32 -12.594 1 94.31 54 THR B N 1
ATOM 2367 C CA . THR B 1 54 ? 4.391 -4.039 -12.953 1 94.31 54 THR B CA 1
ATOM 2368 C C . THR B 1 54 ? 5.344 -3.564 -11.859 1 94.31 54 THR B C 1
ATOM 2370 O O . THR B 1 54 ? 5.312 -4.07 -10.734 1 94.31 54 THR B O 1
ATOM 2373 N N . PRO B 1 55 ? 6.199 -2.617 -12.172 1 94 55 PRO B N 1
ATOM 2374 C CA . PRO B 1 55 ? 7.062 -2.039 -11.141 1 94 55 PRO B CA 1
ATOM 2375 C C . PRO B 1 55 ? 6.273 -1.432 -9.984 1 94 55 PRO B C 1
ATOM 2377 O O . PRO B 1 55 ? 6.734 -1.458 -8.844 1 94 55 PRO B O 1
ATOM 2380 N N . GLU B 1 56 ? 5.137 -0.889 -10.266 1 93.62 56 GLU B N 1
ATOM 2381 C CA . GLU B 1 56 ? 4.289 -0.293 -9.242 1 93.62 56 GLU B CA 1
ATOM 2382 C C . GLU B 1 56 ? 3.783 -1.349 -8.258 1 93.62 56 GLU B C 1
ATOM 2384 O O . GLU B 1 56 ? 3.814 -1.141 -7.043 1 93.62 56 GLU B O 1
ATOM 2389 N N . ILE B 1 57 ? 3.361 -2.428 -8.805 1 95.88 57 ILE B N 1
ATOM 2390 C CA . ILE B 1 57 ? 2.918 -3.531 -7.961 1 95.88 57 ILE B CA 1
ATOM 2391 C C . ILE B 1 57 ? 4.098 -4.078 -7.164 1 95.88 57 ILE B C 1
ATOM 2393 O O . ILE B 1 57 ? 3.971 -4.371 -5.973 1 95.88 57 ILE B O 1
ATOM 2397 N N . ALA B 1 58 ? 5.223 -4.188 -7.809 1 96.38 58 ALA B N 1
ATOM 2398 C CA . ALA B 1 58 ? 6.426 -4.656 -7.129 1 96.38 58 ALA B CA 1
ATOM 2399 C C . ALA B 1 58 ? 6.762 -3.766 -5.934 1 96.38 58 ALA B C 1
ATOM 2401 O O . ALA B 1 58 ? 7.145 -4.258 -4.871 1 96.38 58 ALA B O 1
ATOM 2402 N N . SER B 1 59 ? 6.629 -2.494 -6.121 1 95.38 59 SER B N 1
ATOM 2403 C CA . SER B 1 59 ? 6.895 -1.552 -5.039 1 95.38 59 SER B CA 1
ATOM 2404 C C . SER B 1 59 ? 5.957 -1.783 -3.861 1 95.38 59 SER B C 1
ATOM 2406 O O . SER B 1 59 ? 6.391 -1.796 -2.707 1 95.38 59 SER B O 1
ATOM 2408 N N . ALA B 1 60 ? 4.719 -1.934 -4.16 1 97.44 60 ALA B N 1
ATOM 2409 C CA . ALA B 1 60 ? 3.732 -2.199 -3.119 1 97.44 60 ALA B CA 1
ATOM 2410 C C . ALA B 1 60 ? 4.043 -3.502 -2.389 1 97.44 60 ALA B C 1
ATOM 2412 O O . ALA B 1 60 ? 4 -3.557 -1.158 1 97.44 60 ALA B O 1
ATOM 2413 N N . LEU B 1 61 ? 4.352 -4.539 -3.148 1 97.94 61 LEU B N 1
ATOM 2414 C CA . LEU B 1 61 ? 4.668 -5.836 -2.564 1 97.94 61 LEU B CA 1
ATOM 2415 C C . LEU B 1 61 ? 5.902 -5.75 -1.678 1 97.94 61 LEU B C 1
ATOM 2417 O O . LEU B 1 61 ? 5.938 -6.328 -0.59 1 97.94 61 LEU B O 1
ATOM 2421 N N . ARG B 1 62 ? 6.891 -5.047 -2.115 1 96.5 62 ARG B N 1
ATOM 2422 C CA . ARG B 1 62 ? 8.109 -4.863 -1.334 1 96.5 62 ARG B CA 1
ATOM 2423 C C . ARG B 1 62 ? 7.812 -4.18 -0.005 1 96.5 62 ARG B C 1
ATOM 2425 O O . ARG B 1 62 ? 8.297 -4.609 1.044 1 96.5 62 ARG B O 1
ATOM 2432 N N . LEU B 1 63 ? 7.051 -3.117 -0.089 1 97.19 63 LEU B N 1
ATOM 2433 C CA . LEU B 1 63 ? 6.703 -2.379 1.119 1 97.19 63 LEU B CA 1
ATOM 2434 C C . LEU B 1 63 ? 5.961 -3.273 2.109 1 97.19 63 LEU B C 1
ATOM 2436 O O . LEU B 1 63 ? 6.344 -3.359 3.279 1 97.19 63 LEU B O 1
ATOM 2440 N N . ILE B 1 64 ? 4.91 -3.959 1.617 1 98.06 64 ILE B N 1
ATOM 2441 C CA . ILE B 1 64 ? 4.098 -4.82 2.471 1 98.06 64 ILE B CA 1
ATOM 2442 C C . ILE B 1 64 ? 4.977 -5.906 3.088 1 98.06 64 ILE B C 1
ATOM 2444 O O . ILE B 1 64 ? 4.875 -6.188 4.285 1 98.06 64 ILE B O 1
ATOM 2448 N N . ALA B 1 65 ? 5.812 -6.473 2.305 1 97.5 65 ALA B N 1
ATOM 2449 C CA . ALA B 1 65 ? 6.688 -7.539 2.783 1 97.5 65 ALA B CA 1
ATOM 2450 C C . ALA B 1 65 ? 7.652 -7.023 3.846 1 97.5 65 ALA B C 1
ATOM 2452 O O . ALA B 1 65 ? 7.871 -7.676 4.867 1 97.5 65 ALA B O 1
ATOM 2453 N N . GLN B 1 66 ? 8.219 -5.895 3.633 1 95.88 66 GLN B N 1
ATOM 2454 C CA . GLN B 1 66 ? 9.18 -5.332 4.574 1 95.88 66 GLN B CA 1
ATOM 2455 C C . GLN B 1 66 ? 8.516 -5.004 5.906 1 95.88 66 GLN B C 1
ATOM 2457 O O . GLN B 1 66 ? 9.133 -5.148 6.965 1 95.88 66 GLN B O 1
ATOM 2462 N N . LEU B 1 67 ? 7.336 -4.527 5.801 1 96.56 67 LEU B N 1
ATOM 2463 C CA . LEU B 1 67 ? 6.633 -4.184 7.031 1 96.56 67 LEU B CA 1
ATOM 2464 C C . LEU B 1 67 ? 6.168 -5.438 7.766 1 96.56 67 LEU B C 1
ATOM 2466 O O . LEU B 1 67 ? 6.133 -5.461 9 1 96.56 67 LEU B O 1
ATOM 2470 N N . THR B 1 68 ? 5.82 -6.496 7.035 1 96.5 68 THR B N 1
ATOM 2471 C CA . THR B 1 68 ? 5.332 -7.746 7.609 1 96.5 68 THR B CA 1
ATOM 2472 C C . THR B 1 68 ? 6.492 -8.586 8.133 1 96.5 68 THR B C 1
ATOM 2474 O O . THR B 1 68 ? 6.332 -9.336 9.094 1 96.5 68 THR B O 1
ATOM 2477 N N . GLN B 1 69 ? 7.645 -8.484 7.465 1 95.62 69 GLN B N 1
ATOM 2478 C CA . GLN B 1 69 ? 8.836 -9.266 7.785 1 95.62 69 GLN B CA 1
ATOM 2479 C C . GLN B 1 69 ? 8.516 -10.75 7.879 1 95.62 69 GLN B C 1
ATOM 2481 O O . GLN B 1 69 ? 8.797 -11.391 8.898 1 95.62 69 GLN B O 1
ATOM 2486 N N . PRO B 1 70 ? 8.07 -11.32 6.809 1 96.94 70 PRO B N 1
ATOM 2487 C CA . PRO B 1 70 ? 7.691 -12.734 6.828 1 96.94 70 PRO B CA 1
ATOM 2488 C C . PRO B 1 70 ? 8.898 -13.672 6.902 1 96.94 70 PRO B C 1
ATOM 2490 O O . PRO B 1 70 ? 9.93 -13.398 6.281 1 96.94 70 PRO B O 1
ATOM 2493 N N . LYS B 1 71 ? 8.742 -14.727 7.695 1 9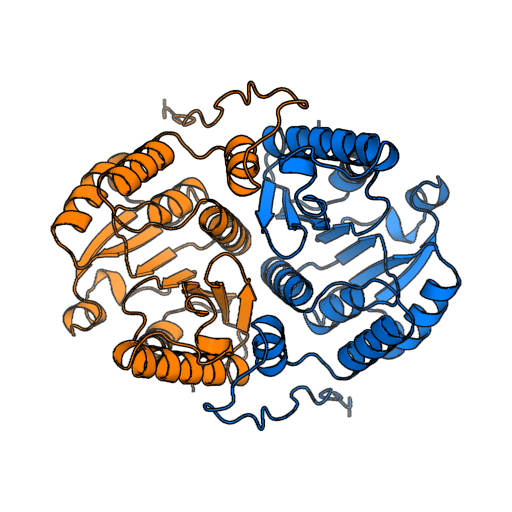6.12 71 LYS B N 1
ATOM 2494 C CA . LYS B 1 71 ? 9.742 -15.781 7.684 1 96.12 71 LYS B CA 1
ATOM 2495 C C . LYS B 1 71 ? 9.555 -16.703 6.48 1 96.12 71 LYS B C 1
ATOM 2497 O O . LYS B 1 71 ? 10.531 -17.219 5.934 1 96.12 71 LYS B O 1
ATOM 2502 N N . LYS B 1 72 ? 8.328 -16.875 6.133 1 96.31 72 LYS B N 1
ATOM 2503 C CA . LYS B 1 72 ? 7.988 -17.766 5.027 1 96.31 72 LYS B CA 1
ATOM 2504 C C . LYS B 1 72 ? 6.895 -17.156 4.148 1 96.31 72 LYS B C 1
ATOM 2506 O O . LYS B 1 72 ? 5.887 -16.672 4.656 1 96.31 72 LYS B O 1
ATOM 2511 N N . ILE B 1 73 ? 7.113 -17.234 2.791 1 97.31 73 ILE B N 1
ATOM 2512 C CA . ILE B 1 73 ? 6.16 -16.719 1.809 1 97.31 73 ILE B CA 1
ATOM 2513 C C . ILE B 1 73 ? 5.699 -17.875 0.907 1 97.31 73 ILE B C 1
ATOM 2515 O O . ILE B 1 73 ? 6.508 -18.703 0.48 1 97.31 73 ILE B O 1
ATOM 2519 N N . LEU B 1 74 ? 4.398 -17.938 0.699 1 96.5 74 LEU B N 1
ATOM 2520 C CA . LEU B 1 74 ? 3.834 -18.781 -0.345 1 96.5 74 LEU B CA 1
ATOM 2521 C C . LEU B 1 74 ? 3.332 -17.938 -1.516 1 96.5 74 LEU B C 1
ATOM 2523 O O . LEU B 1 74 ? 2.543 -17.016 -1.326 1 96.5 74 LEU B O 1
ATOM 2527 N N . GLU B 1 75 ? 3.861 -18.219 -2.656 1 97 75 GLU B N 1
ATOM 2528 C CA . GLU B 1 75 ? 3.436 -17.547 -3.877 1 97 75 GLU B CA 1
ATOM 2529 C C . GLU B 1 75 ? 2.771 -18.516 -4.844 1 97 75 GLU B C 1
ATOM 2531 O O . GLU B 1 75 ? 3.363 -19.531 -5.211 1 97 75 GLU B O 1
ATOM 2536 N N . LEU B 1 76 ? 1.502 -18.203 -5.176 1 96.25 76 LEU B N 1
ATOM 2537 C CA . LEU B 1 76 ? 0.79 -18.953 -6.199 1 96.25 76 LEU B CA 1
ATOM 2538 C C . LEU B 1 76 ? 0.809 -18.203 -7.531 1 96.25 76 LEU B C 1
ATOM 2540 O O . LEU B 1 76 ? 0.181 -17.156 -7.668 1 96.25 76 LEU B O 1
ATOM 2544 N N . GLY B 1 77 ? 1.491 -18.766 -8.516 1 96.38 77 GLY B N 1
ATOM 2545 C CA . GLY B 1 77 ? 1.74 -18.109 -9.781 1 96.38 77 GLY B CA 1
ATOM 2546 C C . GLY B 1 77 ? 3.1 -17.438 -9.852 1 96.38 77 GLY B C 1
ATOM 2547 O O . GLY B 1 77 ? 3.232 -16.25 -9.539 1 96.38 77 GLY B O 1
ATOM 2548 N N . THR B 1 78 ? 4.043 -18.203 -10.383 1 96.81 78 THR B N 1
ATOM 2549 C CA . THR B 1 78 ? 5.414 -17.703 -10.461 1 96.81 78 THR B CA 1
ATOM 2550 C C . THR B 1 78 ? 5.637 -16.938 -11.766 1 96.81 78 THR B C 1
ATOM 2552 O O . THR B 1 78 ? 6.379 -15.953 -11.789 1 96.81 78 THR B O 1
ATOM 2555 N N . ALA B 1 79 ? 4.941 -17.375 -12.812 1 97 79 ALA B N 1
ATOM 2556 C CA . ALA B 1 79 ? 5.332 -16.984 -14.164 1 97 79 ALA B CA 1
ATOM 2557 C C . ALA B 1 79 ? 6.828 -17.172 -14.383 1 97 79 ALA B C 1
ATOM 2559 O O . ALA B 1 79 ? 7.344 -18.297 -14.242 1 97 79 ALA B O 1
ATOM 2560 N N . ILE B 1 80 ? 7.512 -16.047 -14.641 1 97.88 80 ILE B N 1
ATOM 2561 C CA . ILE B 1 80 ? 8.938 -16.25 -14.859 1 97.88 80 ILE B CA 1
ATOM 2562 C C . ILE B 1 80 ? 9.727 -15.734 -13.656 1 97.88 80 ILE B C 1
ATOM 2564 O O . ILE B 1 80 ? 10.953 -15.633 -13.711 1 97.88 80 ILE B O 1
ATOM 2568 N N . GLY B 1 81 ? 9.078 -15.297 -12.594 1 97.94 81 GLY B N 1
ATOM 2569 C CA . GLY B 1 81 ? 9.734 -15.148 -11.305 1 97.94 81 GLY B CA 1
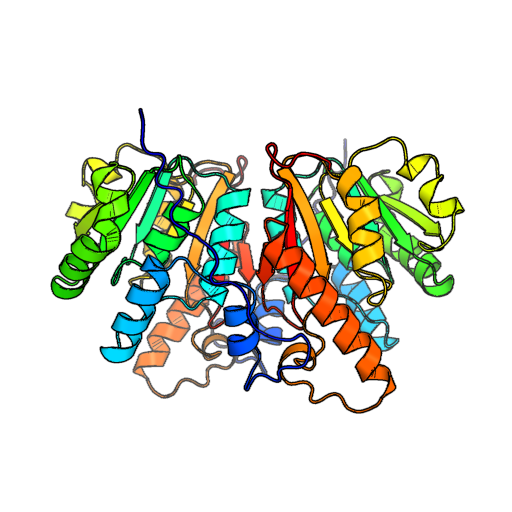ATOM 2570 C C . GLY B 1 81 ? 9.945 -13.695 -10.914 1 97.94 81 GLY B C 1
ATOM 2571 O O . GLY B 1 81 ? 10.656 -13.406 -9.945 1 97.94 81 GLY B O 1
ATOM 2572 N N . VAL B 1 82 ? 9.289 -12.688 -11.516 1 97.5 82 VAL B N 1
ATOM 2573 C CA . VAL B 1 82 ? 9.516 -11.281 -11.227 1 97.5 82 VAL B CA 1
ATOM 2574 C C . VAL B 1 82 ? 9.07 -10.961 -9.805 1 97.5 82 VAL B C 1
ATOM 2576 O O . VAL B 1 82 ? 9.82 -10.352 -9.031 1 97.5 82 VAL B O 1
ATOM 2579 N N . SER B 1 83 ? 7.879 -11.43 -9.445 1 97.69 83 SER B N 1
ATOM 2580 C CA . SER B 1 83 ? 7.418 -11.188 -8.078 1 97.69 83 SER B CA 1
ATOM 2581 C C . SER B 1 83 ? 8.266 -11.953 -7.07 1 97.69 83 SER B C 1
ATOM 2583 O O . SER B 1 83 ? 8.586 -11.438 -5.996 1 97.69 83 SER B O 1
ATOM 2585 N N . THR B 1 84 ? 8.633 -13.133 -7.371 1 97.69 84 THR B N 1
ATOM 2586 C CA . THR B 1 84 ? 9.484 -13.938 -6.508 1 97.69 84 THR B CA 1
ATOM 2587 C C . THR B 1 84 ? 10.805 -13.227 -6.23 1 97.69 84 THR B C 1
ATOM 2589 O O . THR B 1 84 ? 11.234 -13.117 -5.078 1 97.69 84 THR B O 1
ATOM 2592 N N . ALA B 1 85 ? 11.43 -12.75 -7.293 1 96.75 85 ALA B N 1
ATOM 2593 C CA . ALA B 1 85 ? 12.688 -12.031 -7.168 1 96.75 85 ALA B CA 1
ATOM 2594 C C . ALA B 1 85 ? 12.516 -10.75 -6.359 1 96.75 85 ALA B C 1
ATOM 2596 O O . ALA B 1 85 ? 13.398 -10.359 -5.59 1 96.75 85 ALA B O 1
ATOM 2597 N N . THR B 1 86 ? 11.391 -10.094 -6.594 1 95.81 86 THR B N 1
ATOM 2598 C CA . THR B 1 86 ? 11.07 -8.883 -5.848 1 95.81 86 THR B CA 1
ATOM 2599 C C . THR B 1 86 ? 11.055 -9.156 -4.348 1 95.81 86 THR B C 1
ATOM 2601 O O . THR B 1 86 ? 11.68 -8.43 -3.57 1 95.81 86 THR B O 1
ATOM 2604 N N . PHE B 1 87 ? 10.406 -10.219 -3.959 1 97.06 87 PHE B N 1
ATOM 2605 C CA . PHE B 1 87 ? 10.367 -10.609 -2.557 1 97.06 87 PHE B CA 1
ATOM 2606 C C . PHE B 1 87 ? 11.758 -10.977 -2.057 1 97.06 87 PHE B C 1
ATOM 2608 O O . PHE B 1 87 ? 12.172 -10.547 -0.979 1 97.06 87 PHE B O 1
ATOM 2615 N N . ALA B 1 88 ? 12.422 -11.789 -2.801 1 95.5 88 ALA B N 1
ATOM 2616 C CA . ALA B 1 88 ? 13.719 -12.312 -2.387 1 95.5 88 ALA B CA 1
ATOM 2617 C C . ALA B 1 88 ? 14.719 -11.18 -2.166 1 95.5 88 ALA B C 1
ATOM 2619 O O . ALA B 1 88 ? 15.508 -11.219 -1.216 1 95.5 88 ALA B O 1
ATOM 2620 N N . GLU B 1 89 ? 14.672 -10.203 -2.998 1 91.44 89 GLU B N 1
ATOM 2621 C CA . GLU B 1 89 ? 15.586 -9.062 -2.883 1 91.44 89 GLU B CA 1
ATOM 2622 C C . GLU B 1 89 ? 15.258 -8.219 -1.659 1 91.44 89 GLU B C 1
ATOM 2624 O O . GLU B 1 89 ? 16.156 -7.711 -0.987 1 91.44 89 GLU B O 1
ATOM 2629 N N . ALA B 1 90 ? 14.039 -8.109 -1.41 1 89.62 90 ALA B N 1
ATOM 2630 C CA . ALA B 1 90 ? 13.586 -7.238 -0.327 1 89.62 90 ALA B CA 1
ATOM 2631 C C . ALA B 1 90 ? 13.812 -7.891 1.033 1 89.62 90 ALA B C 1
ATOM 2633 O O . ALA B 1 90 ? 13.922 -7.203 2.051 1 89.62 90 ALA B O 1
ATOM 2634 N N . LEU B 1 91 ? 13.883 -9.219 1.023 1 93.62 91 LEU B N 1
ATOM 2635 C CA . LEU B 1 91 ? 13.883 -9.961 2.279 1 93.62 91 LEU B CA 1
ATOM 2636 C C . LEU B 1 91 ? 15 -11.008 2.287 1 93.62 91 LEU B C 1
ATOM 2638 O O . LEU B 1 91 ? 14.758 -12.188 2.012 1 93.62 91 LEU B O 1
ATOM 2642 N N . PRO B 1 92 ? 16.094 -10.688 2.818 1 90.69 92 PRO B N 1
ATOM 2643 C CA . PRO B 1 92 ? 17.25 -11.586 2.717 1 90.69 92 PRO B CA 1
ATOM 2644 C C . PRO B 1 92 ? 17.125 -12.82 3.602 1 90.69 92 PRO B C 1
ATOM 2646 O O . PRO B 1 92 ? 17.812 -13.82 3.381 1 90.69 92 PRO B O 1
ATOM 2649 N N . ASN B 1 93 ? 16.219 -12.82 4.516 1 92.25 93 ASN B N 1
ATOM 2650 C CA . ASN B 1 93 ? 16.141 -13.938 5.457 1 92.25 93 ASN B CA 1
ATOM 2651 C C . ASN B 1 93 ? 14.82 -14.688 5.328 1 92.25 93 ASN B C 1
ATOM 2653 O O . ASN B 1 93 ? 14.461 -15.477 6.203 1 92.25 93 ASN B O 1
ATOM 2657 N N . THR B 1 94 ? 14.117 -14.508 4.285 1 95.38 94 THR B N 1
ATOM 2658 C CA . THR B 1 94 ? 12.797 -15.109 4.094 1 95.38 94 THR B CA 1
ATOM 2659 C C . THR B 1 94 ? 12.883 -16.297 3.137 1 95.38 94 THR B C 1
ATOM 2661 O O . THR B 1 94 ? 13.562 -16.219 2.113 1 95.38 94 THR B O 1
ATOM 2664 N N . LEU B 1 95 ? 12.227 -17.359 3.504 1 95.19 95 LEU B N 1
ATOM 2665 C CA . LEU B 1 95 ? 12.039 -18.484 2.586 1 95.19 95 LEU B CA 1
ATOM 2666 C C . LEU B 1 95 ? 10.805 -18.266 1.71 1 95.19 95 LEU B C 1
ATOM 2668 O O . LEU B 1 95 ? 9.734 -17.938 2.211 1 95.19 95 LEU B O 1
ATOM 2672 N N . ILE B 1 96 ? 10.992 -18.469 0.413 1 96.44 96 ILE B N 1
ATOM 2673 C CA . ILE B 1 96 ? 9.898 -18.266 -0.528 1 96.44 96 ILE B CA 1
ATOM 2674 C C . ILE B 1 96 ? 9.594 -19.578 -1.252 1 96.44 96 ILE B C 1
ATOM 2676 O O . ILE B 1 96 ? 10.477 -20.172 -1.878 1 96.44 96 ILE B O 1
ATOM 2680 N N . VAL B 1 97 ? 8.398 -20.078 -1.092 1 95.25 97 VAL B N 1
ATOM 2681 C CA . VAL B 1 97 ? 7.887 -21.188 -1.89 1 95.25 97 VAL B CA 1
ATOM 2682 C C . VAL B 1 97 ? 6.988 -20.656 -3.004 1 95.25 97 VAL B C 1
ATOM 2684 O O . VAL B 1 97 ? 5.973 -20 -2.734 1 95.25 97 VAL B O 1
ATOM 2687 N N . SER B 1 98 ? 7.387 -20.875 -4.199 1 96.31 98 SER B N 1
ATOM 2688 C CA . SER B 1 98 ? 6.641 -20.375 -5.352 1 96.31 98 SER B CA 1
ATOM 2689 C C . SER B 1 98 ? 6.164 -21.516 -6.242 1 96.31 98 SER B C 1
ATOM 2691 O O . SER B 1 98 ? 6.922 -22.438 -6.527 1 96.31 98 SER B O 1
ATOM 2693 N N . VAL B 1 99 ? 4.871 -21.406 -6.699 1 95.38 99 VAL B N 1
ATOM 2694 C CA . VAL B 1 99 ? 4.242 -22.5 -7.418 1 95.38 99 VAL B CA 1
ATOM 2695 C C . VAL B 1 99 ? 3.842 -22.047 -8.82 1 95.38 99 VAL B C 1
ATOM 2697 O O . VAL B 1 99 ? 3.189 -21.016 -8.977 1 95.38 99 VAL B O 1
ATOM 2700 N N . GLU B 1 100 ? 4.238 -22.75 -9.797 1 95.94 100 GLU B N 1
ATOM 2701 C CA . GLU B 1 100 ? 3.916 -22.484 -11.195 1 95.94 100 GLU B CA 1
ATOM 2702 C C . GLU B 1 100 ? 3.473 -23.766 -11.906 1 95.94 100 GLU B C 1
ATOM 2704 O O . GLU B 1 100 ? 4.051 -24.828 -11.695 1 95.94 100 GLU B O 1
ATOM 2709 N N . LEU B 1 101 ? 2.408 -23.609 -12.688 1 94 101 LEU B N 1
ATOM 2710 C CA . LEU B 1 101 ? 1.847 -24.766 -13.375 1 94 101 LEU B CA 1
ATOM 2711 C C . LEU B 1 101 ? 2.475 -24.938 -14.75 1 94 101 LEU B C 1
ATOM 2713 O O . LEU B 1 101 ? 2.816 -26.062 -15.148 1 94 101 LEU B O 1
ATOM 2717 N N . ASN B 1 102 ? 2.615 -23.875 -15.539 1 95.69 102 ASN B N 1
ATOM 2718 C CA . ASN B 1 102 ? 3.086 -23.906 -16.922 1 95.69 102 ASN B CA 1
ATOM 2719 C C . ASN B 1 102 ? 4.547 -24.344 -17 1 95.69 102 ASN B C 1
ATOM 2721 O O . ASN B 1 102 ? 5.418 -23.703 -16.406 1 95.69 102 ASN B O 1
ATOM 2725 N N . ASP B 1 103 ? 4.82 -25.312 -17.781 1 96.75 103 ASP B N 1
ATOM 2726 C CA . ASP B 1 103 ? 6.148 -25.922 -17.859 1 96.75 103 ASP B CA 1
ATOM 2727 C C . ASP B 1 103 ? 7.176 -24.938 -18.406 1 96.75 103 ASP B C 1
ATOM 2729 O O . ASP B 1 103 ? 8.273 -24.812 -17.859 1 96.75 103 ASP B O 1
ATOM 2733 N N . GLN B 1 104 ? 6.848 -24.312 -19.438 1 97.06 104 GLN B N 1
ATOM 2734 C CA . GLN B 1 104 ? 7.777 -23.359 -20.031 1 97.06 104 GLN B CA 1
ATOM 2735 C C . GLN B 1 104 ? 8.117 -22.234 -19.078 1 97.06 104 GLN B C 1
ATOM 2737 O O . GLN B 1 104 ? 9.289 -21.875 -18.922 1 97.06 104 GLN B O 1
ATOM 2742 N N . ARG B 1 105 ? 7.121 -21.656 -18.422 1 97.12 105 ARG B N 1
ATOM 2743 C CA . ARG B 1 105 ? 7.34 -20.578 -17.453 1 97.12 105 ARG B CA 1
ATOM 2744 C C . ARG B 1 105 ? 8.164 -21.078 -16.266 1 97.12 105 ARG B C 1
ATOM 2746 O O . ARG B 1 105 ? 9.055 -20.391 -15.781 1 97.12 105 ARG B O 1
ATOM 2753 N N . PHE B 1 106 ? 7.887 -22.25 -15.852 1 97.12 106 PHE B N 1
ATOM 2754 C CA . PHE B 1 106 ? 8.609 -22.859 -14.734 1 97.12 106 PHE B CA 1
ATOM 2755 C C . PHE B 1 106 ? 10.094 -22.984 -15.055 1 97.12 106 PHE B C 1
ATOM 2757 O O . PHE B 1 106 ? 10.938 -22.625 -14.227 1 97.12 106 PHE B O 1
ATOM 2764 N N . ARG B 1 107 ? 10.422 -23.438 -16.219 1 97.19 107 ARG B N 1
ATOM 2765 C CA . ARG B 1 107 ? 11.805 -23.609 -16.625 1 97.19 107 ARG B CA 1
ATOM 2766 C C . ARG B 1 107 ? 12.531 -22.266 -16.703 1 97.19 107 ARG B C 1
ATOM 2768 O O . ARG B 1 107 ? 13.68 -22.141 -16.281 1 97.19 107 ARG B O 1
ATOM 2775 N N . LEU B 1 108 ? 11.812 -21.328 -17.281 1 97.38 108 LEU B N 1
ATOM 2776 C CA . LEU B 1 108 ? 12.391 -19.984 -17.375 1 97.38 108 LEU B CA 1
ATOM 2777 C C . LEU B 1 108 ? 12.625 -19.406 -15.977 1 97.38 108 LEU B C 1
ATOM 2779 O O . LEU B 1 108 ? 13.68 -18.828 -15.711 1 97.38 108 LEU B O 1
ATOM 2783 N N . ALA B 1 109 ? 11.656 -19.578 -15.109 1 97.75 109 ALA B N 1
ATOM 2784 C CA . ALA B 1 109 ? 11.797 -19.109 -13.734 1 97.75 109 ALA B CA 1
ATOM 2785 C C . ALA B 1 109 ? 12.984 -19.766 -13.047 1 97.75 109 ALA B C 1
ATOM 2787 O O . ALA B 1 109 ? 13.727 -19.109 -12.312 1 97.75 109 ALA B O 1
ATOM 2788 N N . ASN B 1 110 ? 13.125 -21.062 -13.266 1 96.44 110 ASN B N 1
ATOM 2789 C CA . ASN B 1 110 ? 14.258 -21.781 -12.695 1 96.44 110 ASN B CA 1
ATOM 2790 C C . ASN B 1 110 ? 15.594 -21.188 -13.133 1 96.44 110 ASN B C 1
ATOM 2792 O O . ASN B 1 110 ? 16.547 -21.141 -12.352 1 96.44 110 ASN B O 1
ATOM 2796 N N . GLN B 1 111 ? 15.648 -20.75 -14.289 1 96.25 111 GLN B N 1
ATOM 2797 C CA . GLN B 1 111 ? 16.859 -20.141 -14.828 1 96.25 111 GLN B CA 1
ATOM 2798 C C . GLN B 1 111 ? 17.078 -18.75 -14.25 1 96.25 111 GLN B C 1
ATOM 2800 O O . GLN B 1 111 ? 18.172 -18.422 -13.789 1 96.25 111 GLN B O 1
ATOM 2805 N N . PHE B 1 112 ? 16.031 -17.938 -14.242 1 96.62 112 PHE B N 1
ATOM 2806 C CA . PHE B 1 112 ? 16.141 -16.547 -13.836 1 96.62 112 PHE B CA 1
ATOM 2807 C C . PHE B 1 112 ? 16.391 -16.438 -12.336 1 96.62 112 PHE B C 1
ATOM 2809 O O . PHE B 1 112 ? 17.062 -15.516 -11.883 1 96.62 112 PHE B O 1
ATOM 2816 N N . LEU B 1 113 ? 15.898 -17.359 -11.586 1 96.44 113 LEU B N 1
ATOM 2817 C CA . LEU B 1 113 ? 15.914 -17.25 -10.133 1 96.44 113 LEU B CA 1
ATOM 2818 C C . LEU B 1 113 ? 17.094 -18 -9.539 1 96.44 113 LEU B C 1
ATOM 2820 O O . LEU B 1 113 ? 17.219 -18.125 -8.32 1 96.44 113 LEU B O 1
ATOM 2824 N N . GLN B 1 114 ? 17.938 -18.453 -10.32 1 92.25 114 GLN B N 1
ATOM 2825 C CA . GLN B 1 114 ? 19.062 -19.281 -9.906 1 92.25 114 GLN B CA 1
ATOM 2826 C C . GLN B 1 114 ? 19.844 -18.625 -8.766 1 92.25 114 GLN B C 1
ATOM 2828 O O . GLN B 1 114 ? 20.219 -19.281 -7.805 1 92.25 114 GLN B O 1
ATOM 2833 N N . PRO B 1 115 ? 20.094 -17.297 -8.82 1 86.12 115 PRO B N 1
ATOM 2834 C CA . PRO B 1 115 ? 20.859 -16.688 -7.738 1 86.12 115 PRO B CA 1
ATOM 2835 C C . PRO B 1 115 ? 20.234 -16.891 -6.367 1 86.12 115 PRO B C 1
ATOM 2837 O O . PRO B 1 115 ? 20.938 -16.969 -5.355 1 86.12 115 PRO B O 1
ATOM 2840 N N . TRP B 1 116 ? 18.969 -17 -6.309 1 84.12 116 TRP B N 1
ATOM 2841 C CA . TRP B 1 116 ? 18.266 -17.156 -5.043 1 84.12 116 TRP B CA 1
ATOM 2842 C C . TRP B 1 116 ? 17.969 -18.625 -4.766 1 84.12 116 TRP B C 1
ATOM 2844 O O . TRP B 1 116 ? 17.891 -19.047 -3.609 1 84.12 116 TRP B O 1
ATOM 2854 N N . LEU B 1 117 ? 17.812 -19.406 -5.758 1 82.31 117 LEU B N 1
ATOM 2855 C CA . LEU B 1 117 ? 17.578 -20.828 -5.625 1 82.31 117 LEU B CA 1
ATOM 2856 C C . LEU B 1 117 ? 18.797 -21.531 -5.023 1 82.31 117 LEU B C 1
ATOM 2858 O O . LEU B 1 117 ? 18.656 -22.375 -4.137 1 82.31 117 LEU B O 1
ATOM 2862 N N . LEU B 1 118 ? 19.859 -21.109 -5.43 1 77.38 118 LEU B N 1
ATOM 2863 C CA . LEU B 1 118 ? 21.109 -21.734 -5.004 1 77.38 118 LEU B CA 1
ATOM 2864 C C . LEU B 1 118 ? 21.359 -21.484 -3.521 1 77.38 118 LEU B C 1
ATOM 2866 O O . LEU B 1 118 ? 22.016 -22.281 -2.859 1 77.38 118 LEU B O 1
ATOM 2870 N N . LYS B 1 119 ? 20.812 -20.438 -2.992 1 80.31 119 LYS B N 1
ATOM 2871 C CA . LYS B 1 119 ? 20.969 -20.109 -1.579 1 80.31 119 LYS B CA 1
ATOM 2872 C C . LYS B 1 119 ? 19.828 -20.688 -0.747 1 80.31 119 LYS B C 1
ATOM 2874 O O . LYS B 1 119 ? 19.688 -20.359 0.436 1 80.31 119 LYS B O 1
ATOM 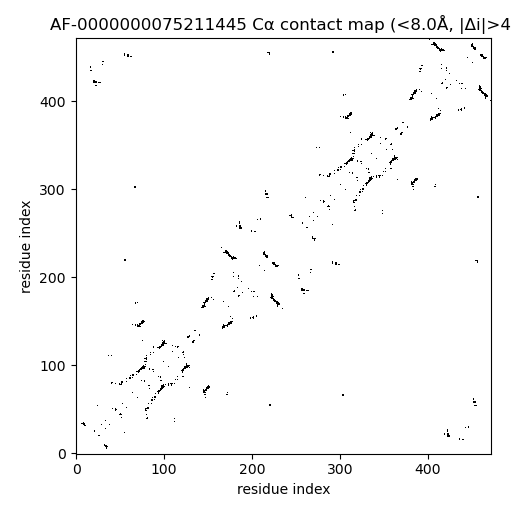2879 N N . GLU B 1 120 ? 19 -21.484 -1.321 1 84.25 120 GLU B N 1
ATOM 2880 C CA . GLU B 1 120 ? 17.875 -22.188 -0.692 1 84.25 120 GLU B CA 1
ATOM 2881 C C . GLU B 1 120 ? 16.891 -21.203 -0.078 1 84.25 120 GLU B C 1
ATOM 2883 O O . GLU B 1 120 ? 16.266 -21.5 0.939 1 84.25 120 GLU B O 1
ATOM 2888 N N . ARG B 1 121 ? 16.875 -20.094 -0.646 1 91.62 121 ARG B N 1
ATOM 2889 C CA . ARG B 1 121 ? 15.945 -19.062 -0.184 1 91.62 121 ARG B CA 1
ATOM 2890 C C . ARG B 1 121 ? 14.625 -19.141 -0.944 1 91.62 121 ARG B C 1
ATOM 2892 O O . ARG B 1 121 ? 13.609 -18.609 -0.486 1 91.62 121 ARG B O 1
ATOM 2899 N N . VAL B 1 122 ? 14.711 -19.719 -2.127 1 95.5 122 VAL B N 1
ATOM 2900 C CA . VAL B 1 122 ? 13.531 -19.875 -2.961 1 95.5 122 VAL B CA 1
ATOM 2901 C C . VAL B 1 122 ? 13.352 -21.359 -3.32 1 95.5 122 VAL B C 1
ATOM 2903 O O . VAL B 1 122 ? 14.312 -22.016 -3.705 1 95.5 122 VAL B O 1
ATOM 2906 N N . VAL B 1 123 ? 12.211 -21.891 -3.143 1 94 123 VAL B N 1
ATOM 2907 C CA . VAL B 1 123 ? 11.82 -23.219 -3.594 1 94 123 VAL B CA 1
ATOM 2908 C C . VAL B 1 123 ? 10.758 -23.094 -4.688 1 94 123 VAL B C 1
ATOM 2910 O O . VAL B 1 123 ? 9.695 -22.531 -4.469 1 94 123 VAL B O 1
ATOM 2913 N N . LEU B 1 124 ? 11.094 -23.609 -5.797 1 95.38 124 LEU B N 1
ATOM 2914 C CA . LEU B 1 124 ? 10.156 -23.594 -6.918 1 95.38 124 LEU B CA 1
ATOM 2915 C C . LEU B 1 124 ? 9.484 -24.953 -7.078 1 95.38 124 LEU B C 1
ATOM 2917 O O . LEU B 1 124 ? 10.156 -25.984 -7.129 1 95.38 124 LEU B O 1
ATOM 2921 N N . LEU B 1 125 ? 8.172 -24.906 -7.141 1 93.81 125 LEU B N 1
ATOM 2922 C CA . LEU B 1 125 ? 7.398 -26.125 -7.32 1 93.81 125 LEU B CA 1
ATOM 2923 C C . LEU B 1 125 ? 6.539 -26.047 -8.578 1 93.81 125 LEU B C 1
ATOM 2925 O O . LEU B 1 125 ? 5.926 -25.016 -8.852 1 93.81 125 LEU B O 1
ATOM 2929 N N . GLN B 1 126 ? 6.582 -27.125 -9.344 1 94.69 126 GLN B N 1
ATOM 2930 C CA . GLN B 1 126 ? 5.676 -27.234 -10.484 1 94.69 126 GLN B CA 1
ATOM 2931 C C . GLN B 1 126 ? 4.441 -28.062 -10.133 1 94.69 126 GLN B C 1
ATOM 2933 O O . GLN B 1 126 ? 4.473 -29.297 -10.203 1 94.69 126 GLN B O 1
ATOM 2938 N N . GLU B 1 127 ? 3.379 -27.375 -9.773 1 92 127 GLU B N 1
ATOM 2939 C CA . GLU B 1 127 ? 2.174 -28.062 -9.305 1 92 127 GLU B CA 1
ATOM 2940 C C . GLU B 1 127 ? 0.915 -27.328 -9.773 1 92 127 GLU B C 1
ATOM 2942 O O . GLU B 1 127 ? 0.953 -26.141 -10.07 1 92 127 GLU B O 1
ATOM 2947 N N . ASP B 1 128 ? -0.118 -28.109 -9.883 1 91.06 128 ASP B N 1
ATOM 2948 C CA . ASP B 1 128 ? -1.458 -27.578 -10.094 1 91.06 128 ASP B CA 1
ATOM 2949 C C . ASP B 1 128 ? -2.16 -27.297 -8.766 1 91.06 128 ASP B C 1
ATOM 2951 O O . ASP B 1 128 ? -2.5 -28.234 -8.039 1 91.06 128 ASP B O 1
ATOM 2955 N N . ILE B 1 129 ? -2.436 -26.078 -8.531 1 86.62 129 ILE B N 1
ATOM 2956 C CA . ILE B 1 129 ? -3 -25.656 -7.25 1 86.62 129 ILE B CA 1
ATOM 2957 C C . ILE B 1 129 ? -4.383 -26.266 -7.066 1 86.62 129 ILE B C 1
ATOM 2959 O O . ILE B 1 129 ? -4.91 -26.312 -5.953 1 86.62 129 ILE B O 1
ATOM 2963 N N . ARG B 1 130 ? -4.961 -26.688 -8.125 1 84.81 130 ARG B N 1
ATOM 2964 C CA . ARG B 1 130 ? -6.281 -27.312 -8.07 1 84.81 130 ARG B CA 1
ATOM 2965 C C . ARG B 1 130 ? -6.18 -28.797 -7.73 1 84.81 130 ARG B C 1
ATOM 2967 O O . ARG B 1 130 ? -7.18 -29.422 -7.402 1 84.81 130 ARG B O 1
ATOM 2974 N N . SER B 1 131 ? -4.98 -29.297 -7.848 1 86.44 131 SER B N 1
ATOM 2975 C CA . SER B 1 131 ? -4.785 -30.734 -7.645 1 86.44 131 SER B CA 1
ATOM 2976 C C . SER B 1 131 ? -4.652 -31.062 -6.164 1 86.44 131 SER B C 1
ATOM 2978 O O . SER B 1 131 ? -4.141 -30.266 -5.383 1 86.44 131 SER B O 1
ATOM 2980 N N . ALA B 1 132 ? -5.051 -32.281 -5.832 1 80.62 132 ALA B N 1
ATOM 2981 C CA . ALA B 1 132 ? -4.895 -32.781 -4.469 1 80.62 132 ALA B CA 1
ATOM 2982 C C . ALA B 1 132 ? -3.422 -32.844 -4.078 1 80.62 132 ALA B C 1
ATOM 2984 O O . ALA B 1 132 ? -3.072 -32.688 -2.908 1 80.62 132 ALA B O 1
ATOM 2985 N N . ASN B 1 133 ? -2.633 -33.062 -4.973 1 83.25 133 ASN B N 1
ATOM 2986 C CA . ASN B 1 133 ? -1.199 -33.188 -4.73 1 83.25 133 ASN B CA 1
ATOM 2987 C C . ASN B 1 133 ? -0.621 -31.891 -4.148 1 83.25 133 ASN B C 1
ATOM 2989 O O . ASN B 1 133 ? 0.278 -31.938 -3.307 1 83.25 133 ASN B O 1
ATOM 2993 N N . PHE B 1 134 ? -1.117 -30.828 -4.613 1 84.62 134 PHE B N 1
ATOM 2994 C CA . PHE B 1 134 ? -0.67 -29.547 -4.102 1 84.62 134 PHE B CA 1
ATOM 2995 C C . PHE B 1 134 ? -0.961 -29.422 -2.607 1 84.62 134 PHE B C 1
ATOM 2997 O O . PHE B 1 134 ? -0.077 -29.078 -1.824 1 84.62 134 PHE B O 1
ATOM 3004 N N . TRP B 1 135 ? -1.987 -29.812 -2.189 1 83.38 135 TRP B N 1
ATOM 3005 C CA . TRP B 1 135 ? -2.465 -29.594 -0.828 1 83.38 135 TRP B CA 1
ATOM 3006 C C . TRP B 1 135 ? -1.873 -30.625 0.13 1 83.38 135 TRP B C 1
ATOM 3008 O O . TRP B 1 135 ? -1.913 -30.438 1.349 1 83.38 135 TRP B O 1
ATOM 3018 N N . THR B 1 136 ? -1.356 -31.672 -0.446 1 81.88 136 THR B N 1
ATOM 3019 C CA . THR B 1 136 ? -0.75 -32.719 0.381 1 81.88 136 THR B CA 1
ATOM 3020 C C . THR B 1 136 ? 0.768 -32.719 0.23 1 81.88 136 THR B C 1
ATOM 3022 O O . THR B 1 136 ? 1.454 -33.562 0.767 1 81.88 136 THR B O 1
ATOM 3025 N N . HIS B 1 137 ? 1.188 -31.766 -0.529 1 82.88 137 HIS B N 1
ATOM 3026 C CA . HIS B 1 137 ? 2.629 -31.688 -0.756 1 82.88 137 HIS B CA 1
ATOM 3027 C C . HIS B 1 137 ? 3.383 -31.469 0.549 1 82.88 137 HIS B C 1
ATOM 3029 O O . HIS B 1 137 ? 3.068 -30.531 1.297 1 82.88 137 HIS B O 1
ATOM 3035 N N . PRO B 1 138 ? 4.367 -32.188 0.849 1 78.06 138 PRO B N 1
ATOM 3036 C CA . PRO B 1 138 ? 5.074 -32.125 2.131 1 78.06 138 PRO B CA 1
ATOM 3037 C C . PRO B 1 138 ? 5.68 -30.734 2.387 1 78.06 138 PRO B C 1
ATOM 3039 O O . PRO B 1 138 ? 5.738 -30.297 3.535 1 78.06 138 PRO B O 1
ATOM 3042 N N . GLN B 1 139 ? 6.125 -30.078 1.372 1 75.81 139 GLN B N 1
ATOM 3043 C CA . GLN B 1 139 ? 6.762 -28.781 1.518 1 75.81 139 GLN B CA 1
ATOM 3044 C C . GLN B 1 139 ? 5.73 -27.688 1.77 1 75.81 139 GLN B C 1
ATOM 3046 O O . GLN B 1 139 ? 6.082 -26.562 2.148 1 75.81 139 GLN B O 1
ATOM 3051 N N . LEU B 1 140 ? 4.496 -27.969 1.576 1 79.12 140 LEU B N 1
ATOM 3052 C CA . LEU B 1 140 ? 3.445 -26.969 1.698 1 79.12 140 LEU B CA 1
ATOM 3053 C C . LEU B 1 140 ? 2.609 -27.203 2.951 1 79.12 140 LEU B C 1
ATOM 3055 O O . LEU B 1 140 ? 1.88 -26.312 3.395 1 79.12 140 LEU B O 1
ATOM 3059 N N . THR B 1 141 ? 2.584 -28.375 3.512 1 68.19 141 THR B N 1
ATOM 3060 C CA . THR B 1 141 ? 1.641 -28.734 4.562 1 68.19 141 THR B CA 1
ATOM 3061 C C . THR B 1 141 ? 2.215 -28.406 5.941 1 68.19 141 THR B C 1
ATOM 3063 O O . THR B 1 141 ? 1.467 -28.141 6.883 1 68.19 141 THR B O 1
ATOM 3066 N N . GLU B 1 142 ? 3.354 -28.453 6.168 1 63.22 142 GLU B N 1
ATOM 3067 C CA . GLU B 1 142 ? 3.881 -28.438 7.527 1 63.22 142 GLU B CA 1
ATOM 3068 C C . GLU B 1 142 ? 4.035 -27.016 8.055 1 63.22 142 GLU B C 1
ATOM 3070 O O . GLU B 1 142 ? 4.062 -26.797 9.266 1 63.22 142 GLU B O 1
ATOM 3075 N N . ASP B 1 143 ? 3.859 -26.078 7.191 1 71.06 143 ASP B N 1
ATOM 3076 C CA . ASP B 1 143 ? 4.316 -24.812 7.734 1 71.06 143 ASP B CA 1
ATOM 3077 C C . ASP B 1 143 ? 3.277 -23.719 7.512 1 71.06 143 ASP B C 1
ATOM 3079 O O . ASP B 1 143 ? 2.43 -23.828 6.625 1 71.06 143 ASP B O 1
ATOM 3083 N N . SER B 1 144 ? 3.266 -22.906 8.531 1 89.94 144 SER B N 1
ATOM 3084 C CA . SER B 1 144 ? 2.488 -21.672 8.398 1 89.94 144 SER B CA 1
ATOM 3085 C C . SER B 1 144 ? 3.236 -20.625 7.578 1 89.94 144 SER B C 1
ATOM 3087 O O . SER B 1 144 ? 4.469 -20.641 7.52 1 89.94 144 SER B O 1
ATOM 3089 N N . TYR B 1 145 ? 2.514 -19.922 6.859 1 96.5 145 TYR B N 1
ATOM 3090 C CA . TYR B 1 145 ? 3.049 -18.828 6.07 1 96.5 145 TYR B CA 1
ATOM 3091 C C . TYR B 1 145 ? 2.707 -17.484 6.707 1 96.5 145 TYR B C 1
ATOM 3093 O O . TYR B 1 145 ? 1.659 -17.328 7.34 1 96.5 145 TYR B O 1
ATOM 3101 N N . ASP B 1 146 ? 3.662 -16.578 6.531 1 97.62 146 ASP B N 1
ATOM 3102 C CA . ASP B 1 146 ? 3.449 -15.234 7.062 1 97.62 146 ASP B CA 1
ATOM 3103 C C . ASP B 1 146 ? 2.936 -14.289 5.98 1 97.62 146 ASP B C 1
ATOM 3105 O O . ASP B 1 146 ? 2.406 -13.219 6.285 1 97.62 146 ASP B O 1
ATOM 3109 N N . LEU B 1 147 ? 3.164 -14.68 4.762 1 98.25 147 LEU B N 1
ATOM 3110 C CA . LEU B 1 147 ? 2.664 -13.945 3.607 1 98.25 147 LEU B CA 1
ATOM 3111 C C . LEU B 1 147 ? 2.301 -14.891 2.473 1 98.25 147 LEU B C 1
ATOM 3113 O O . LEU B 1 147 ? 3.07 -15.797 2.143 1 98.25 147 LEU B O 1
ATOM 3117 N N . ILE B 1 148 ? 1.106 -14.766 2.004 1 97.75 148 ILE B N 1
ATOM 3118 C CA . ILE B 1 148 ? 0.647 -15.523 0.847 1 97.75 148 ILE B CA 1
ATOM 3119 C C . ILE B 1 148 ? 0.271 -14.57 -0.284 1 97.75 148 ILE B C 1
ATOM 3121 O O . ILE B 1 148 ? -0.546 -13.664 -0.095 1 97.75 148 ILE B O 1
ATOM 3125 N N . PHE B 1 149 ? 0.952 -14.742 -1.385 1 98.19 149 PHE B N 1
ATOM 3126 C CA . PHE B 1 149 ? 0.661 -13.922 -2.557 1 98.19 149 PHE B CA 1
ATOM 3127 C C . PHE B 1 149 ? -0.004 -14.758 -3.646 1 98.19 149 PHE B C 1
ATOM 3129 O O . PHE B 1 149 ? 0.606 -15.688 -4.184 1 98.19 149 PHE B O 1
ATOM 3136 N N . VAL B 1 150 ? -1.243 -14.375 -3.988 1 96.81 150 VAL B N 1
ATOM 3137 C CA . VAL B 1 150 ? -2.037 -15.133 -4.953 1 96.81 150 VAL B CA 1
ATOM 3138 C C . VAL B 1 150 ? -2.135 -14.352 -6.266 1 96.81 150 VAL B C 1
ATOM 3140 O O . VAL B 1 150 ? -2.832 -13.336 -6.34 1 96.81 150 VAL B O 1
ATOM 3143 N N . ASP B 1 151 ? -1.518 -14.758 -7.277 1 93.44 151 ASP B N 1
ATOM 3144 C CA . ASP B 1 151 ? -1.535 -14.188 -8.617 1 93.44 151 ASP B CA 1
ATOM 3145 C C . ASP B 1 151 ? -1.855 -15.25 -9.664 1 93.44 151 ASP B C 1
ATOM 3147 O O . ASP B 1 151 ? -1.18 -15.344 -10.695 1 93.44 151 ASP B O 1
ATOM 3151 N N . ALA B 1 152 ? -2.672 -16.188 -9.32 1 82.19 152 ALA B N 1
ATOM 3152 C CA . ALA B 1 152 ? -3.08 -17.297 -10.172 1 82.19 152 ALA B CA 1
ATOM 3153 C C . ALA B 1 152 ? -4.555 -17.625 -9.969 1 82.19 152 ALA B C 1
ATOM 3155 O O . ALA B 1 152 ? -5.168 -17.188 -9 1 82.19 152 ALA B O 1
ATOM 3156 N N . ALA B 1 153 ? -5.062 -18.359 -10.992 1 71.44 153 ALA B N 1
ATOM 3157 C CA . ALA B 1 153 ? -6.383 -18.984 -10.891 1 71.44 153 ALA B CA 1
ATOM 3158 C C . ALA B 1 153 ? -7.418 -17.984 -10.398 1 71.44 153 ALA B C 1
ATOM 3160 O O . ALA B 1 153 ? -8.141 -18.25 -9.438 1 71.44 153 ALA B O 1
ATOM 3161 N N . LYS B 1 154 ? -7.52 -16.828 -11 1 72.69 154 LYS B N 1
ATOM 3162 C CA . LYS B 1 154 ? -8.297 -15.688 -10.531 1 72.69 154 LYS B CA 1
ATOM 3163 C C . LYS B 1 154 ? -9.781 -16.031 -10.422 1 72.69 154 LYS B C 1
ATOM 3165 O O . LYS B 1 154 ? -10.508 -15.445 -9.625 1 72.69 154 LYS B O 1
ATOM 3170 N N . GLY B 1 155 ? -10.117 -17.141 -10.969 1 78.38 155 GLY B N 1
ATOM 3171 C CA . GLY B 1 155 ? -11.492 -17.594 -10.859 1 78.38 155 GLY B CA 1
ATOM 3172 C C . GLY B 1 155 ? -11.742 -18.422 -9.609 1 78.38 155 GLY B C 1
ATOM 3173 O O . GLY B 1 155 ? -12.891 -18.75 -9.297 1 78.38 155 GLY B O 1
ATOM 3174 N N . GLN B 1 156 ? -10.703 -18.672 -8.781 1 85.38 156 GLN B N 1
ATOM 3175 C CA . GLN B 1 156 ? -10.836 -19.562 -7.637 1 85.38 156 GLN B CA 1
ATOM 3176 C C . GLN B 1 156 ? -10.414 -18.875 -6.344 1 85.38 156 GLN B C 1
ATOM 3178 O O . GLN B 1 156 ? -9.945 -19.516 -5.41 1 85.38 156 GLN B O 1
ATOM 3183 N N . TYR B 1 157 ? -10.602 -17.594 -6.297 1 91.69 157 TYR B N 1
ATOM 3184 C CA . TYR B 1 157 ? -10.086 -16.828 -5.168 1 91.69 157 TYR B CA 1
ATOM 3185 C C . TYR B 1 157 ? -10.781 -17.219 -3.873 1 91.69 157 TYR B C 1
ATOM 3187 O O . TYR B 1 157 ? -10.148 -17.344 -2.824 1 91.69 157 TYR B O 1
ATOM 3195 N N . LEU B 1 158 ? -12.062 -17.516 -3.949 1 90.69 158 LEU B N 1
ATOM 3196 C CA . LEU B 1 158 ? -12.789 -17.891 -2.738 1 90.69 158 LEU B CA 1
ATOM 3197 C C . LEU B 1 158 ? -12.305 -19.234 -2.207 1 90.69 158 LEU B C 1
ATOM 3199 O O . LEU B 1 158 ? -12.086 -19.391 -1.005 1 90.69 158 LEU B O 1
ATOM 3203 N N . PHE B 1 159 ? -12.148 -20.172 -3.1 1 89 159 PHE B N 1
ATOM 3204 C CA . PHE B 1 159 ? -11.641 -21.484 -2.74 1 89 159 PHE B CA 1
ATOM 3205 C C . PHE B 1 159 ? -10.242 -21.391 -2.145 1 89 159 PHE B C 1
ATOM 3207 O O . PHE B 1 159 ? -9.961 -21.984 -1.104 1 89 159 PHE B O 1
ATOM 3214 N N . LEU B 1 160 ? -9.398 -20.609 -2.736 1 92.38 160 LEU B N 1
ATOM 3215 C CA . LEU B 1 160 ? -8.023 -20.438 -2.275 1 92.38 160 LEU B CA 1
ATOM 3216 C C . LEU B 1 160 ? -7.988 -19.75 -0.917 1 92.38 160 LEU B C 1
ATOM 3218 O O . LEU B 1 160 ? -7.191 -20.109 -0.05 1 92.38 160 LEU B O 1
ATOM 3222 N N . LEU B 1 161 ? -8.828 -18.75 -0.738 1 94.5 161 LEU B N 1
ATOM 3223 C CA . LEU B 1 161 ? -8.922 -18.062 0.542 1 94.5 161 LEU B CA 1
ATOM 3224 C C . LEU B 1 161 ? -9.227 -19.031 1.67 1 94.5 161 LEU B C 1
ATOM 3226 O O . LEU B 1 161 ? -8.516 -19.078 2.676 1 94.5 161 LEU B O 1
ATOM 3230 N N . GLU B 1 162 ? -10.195 -19.812 1.48 1 89.81 162 GLU B N 1
ATOM 3231 C CA . GLU B 1 162 ? -10.641 -20.734 2.523 1 89.81 162 GLU B CA 1
ATOM 3232 C C . GLU B 1 162 ? -9.555 -21.75 2.869 1 89.81 162 GLU B C 1
ATOM 3234 O O . GLU B 1 162 ? -9.305 -22.031 4.043 1 89.81 162 GLU B O 1
ATOM 3239 N N . LYS B 1 163 ? -8.93 -22.281 1.913 1 88.69 163 LYS B N 1
ATOM 3240 C CA . LYS B 1 163 ? -7.93 -23.328 2.125 1 88.69 163 LYS B CA 1
ATOM 3241 C C . LYS B 1 163 ? -6.641 -22.734 2.703 1 88.69 163 LYS B C 1
ATOM 3243 O O . LYS B 1 163 ? -6.016 -23.359 3.572 1 88.69 163 LYS B O 1
ATOM 3248 N N . LEU B 1 164 ? -6.312 -21.562 2.287 1 93 164 LEU B N 1
ATOM 3249 C CA . LEU B 1 164 ? -5 -21.031 2.629 1 93 164 LEU B CA 1
ATOM 3250 C C . LEU B 1 164 ? -5.074 -20.156 3.877 1 93 164 LEU B C 1
ATOM 3252 O O . LEU B 1 164 ? -4.059 -19.922 4.539 1 93 164 LEU B O 1
ATOM 3256 N N . TRP B 1 165 ? -6.242 -19.688 4.215 1 94 165 TRP B N 1
ATOM 3257 C CA . TRP B 1 165 ? -6.398 -18.828 5.387 1 94 165 TRP B CA 1
ATOM 3258 C C . TRP B 1 165 ? -5.957 -19.547 6.652 1 94 165 TRP B C 1
ATOM 3260 O O . TRP B 1 165 ? -5.328 -18.953 7.531 1 94 165 TRP B O 1
ATOM 3270 N N . ALA B 1 166 ? -6.254 -20.828 6.676 1 89.88 166 ALA B N 1
ATOM 3271 C CA . ALA B 1 166 ? -5.902 -21.641 7.844 1 89.88 166 ALA B CA 1
ATOM 3272 C C . ALA B 1 166 ? -4.391 -21.797 7.965 1 89.88 166 ALA B C 1
ATOM 3274 O O . ALA B 1 166 ? -3.873 -22.062 9.055 1 89.88 166 ALA B O 1
ATOM 3275 N N . ARG B 1 167 ? -3.725 -21.562 6.914 1 92.25 167 ARG B N 1
ATOM 3276 C CA . ARG B 1 167 ? -2.281 -21.766 6.887 1 92.25 167 ARG B CA 1
ATOM 3277 C C . ARG B 1 167 ? -1.54 -20.438 7.051 1 92.25 167 ARG B C 1
ATOM 3279 O O . ARG B 1 167 ? -0.31 -20.406 6.996 1 92.25 167 ARG B O 1
ATOM 3286 N N . LEU B 1 168 ? -2.227 -19.406 7.203 1 95.62 168 LEU B N 1
ATOM 3287 C CA . LEU B 1 168 ? -1.643 -18.094 7.418 1 95.62 168 LEU B CA 1
ATOM 3288 C C . LEU B 1 168 ? -1.456 -17.812 8.906 1 95.62 168 LEU B C 1
ATOM 3290 O O . LEU B 1 168 ? -2.369 -18.031 9.703 1 95.62 168 LEU B O 1
ATOM 3294 N N . SER B 1 169 ? -0.276 -17.375 9.297 1 95.31 169 SER B N 1
ATOM 3295 C CA . SER B 1 169 ? 0.001 -17.031 10.688 1 95.31 169 SER B CA 1
ATOM 3296 C C . SER B 1 169 ? -0.79 -15.805 11.125 1 95.31 169 SER B C 1
ATOM 3298 O O . SER B 1 169 ? -1.147 -14.969 10.297 1 95.31 169 SER B O 1
ATOM 3300 N N . VAL B 1 170 ? -1.036 -15.789 12.453 1 94.44 170 VAL B N 1
ATOM 3301 C CA . VAL B 1 170 ? -1.6 -14.562 13.008 1 94.44 170 VAL B CA 1
ATOM 3302 C C . VAL B 1 170 ? -0.638 -13.398 12.773 1 94.44 170 VAL B C 1
ATOM 3304 O O . VAL B 1 170 ? 0.566 -13.523 13.008 1 94.44 170 VAL B O 1
ATOM 3307 N N . GLY B 1 171 ? -1.178 -12.305 12.258 1 93.88 171 GLY B N 1
ATOM 3308 C CA . GLY B 1 171 ? -0.349 -11.164 11.891 1 93.88 171 GLY B CA 1
ATOM 3309 C C . GLY B 1 171 ? 0.138 -11.211 10.453 1 93.88 171 GLY B C 1
ATOM 3310 O O . GLY B 1 171 ? 0.69 -10.234 9.945 1 93.88 171 GLY B O 1
ATOM 3311 N N . GLY B 1 172 ? -0.135 -12.352 9.812 1 97.19 172 GLY B N 1
ATOM 3312 C CA . GLY B 1 172 ? 0.262 -12.523 8.43 1 97.19 172 GLY B CA 1
ATOM 3313 C C . GLY B 1 172 ? -0.661 -11.82 7.449 1 97.19 172 GLY B C 1
ATOM 3314 O O . GLY B 1 172 ? -1.705 -11.297 7.844 1 97.19 172 GLY B O 1
ATOM 3315 N N . VAL B 1 173 ? -0.192 -11.797 6.164 1 98.19 173 VAL B N 1
ATOM 3316 C CA . VAL B 1 173 ? -0.969 -11.094 5.145 1 98.19 173 VAL B CA 1
ATOM 3317 C C . VAL B 1 173 ? -1.198 -12.023 3.949 1 98.19 173 VAL B C 1
ATOM 3319 O O . VAL B 1 173 ? -0.312 -12.789 3.572 1 98.19 173 VAL B O 1
ATOM 3322 N N . MET B 1 174 ? -2.379 -11.969 3.461 1 98.25 174 MET B N 1
ATOM 3323 C CA . MET B 1 174 ? -2.729 -12.625 2.201 1 98.25 174 MET B CA 1
ATOM 3324 C C . MET B 1 174 ? -3.076 -11.586 1.134 1 98.25 174 MET B C 1
ATOM 3326 O O . MET B 1 174 ? -3.918 -10.719 1.357 1 98.25 174 MET B O 1
ATOM 3330 N N . ILE B 1 175 ? -2.408 -11.672 -0.018 1 98.56 175 ILE B N 1
ATOM 3331 C CA . ILE B 1 175 ? -2.539 -10.656 -1.058 1 98.56 175 ILE B CA 1
ATOM 3332 C C . ILE B 1 175 ? -3.113 -11.289 -2.324 1 98.56 175 ILE B C 1
ATOM 3334 O O . ILE B 1 175 ? -2.625 -12.32 -2.787 1 98.56 175 ILE B O 1
ATOM 3338 N N . PHE B 1 176 ? -4.152 -10.68 -2.857 1 97.31 176 PHE B N 1
ATOM 3339 C CA . PHE B 1 176 ? -4.742 -11.07 -4.133 1 97.31 176 PHE B CA 1
ATOM 3340 C C . PHE B 1 176 ? -4.547 -9.977 -5.176 1 97.31 176 PHE B C 1
ATOM 3342 O O . PHE B 1 176 ? -4.887 -8.82 -4.938 1 97.31 176 PHE B O 1
ATOM 3349 N N . ASP B 1 177 ? -3.996 -10.359 -6.281 1 95.25 177 ASP B N 1
ATOM 3350 C CA . ASP B 1 177 ? -3.77 -9.414 -7.371 1 95.25 177 ASP B CA 1
ATOM 3351 C C . ASP B 1 177 ? -4.938 -9.414 -8.352 1 95.25 177 ASP B C 1
ATOM 3353 O O . ASP B 1 177 ? -5.746 -10.344 -8.359 1 95.25 177 ASP B O 1
ATOM 3357 N N . ASP B 1 178 ? -5.191 -8.273 -9.172 1 93.38 178 ASP B N 1
ATOM 3358 C CA . ASP B 1 178 ? -6.113 -8.117 -10.289 1 93.38 178 ASP B CA 1
ATOM 3359 C C . ASP B 1 178 ? -7.566 -8.234 -9.828 1 93.38 178 ASP B C 1
ATOM 3361 O O . ASP B 1 178 ? -8.406 -8.805 -10.531 1 93.38 178 ASP B O 1
ATOM 3365 N N . VAL B 1 179 ? -7.875 -7.672 -8.695 1 94.06 179 VAL B N 1
ATOM 3366 C CA . VAL B 1 179 ? -9.203 -7.891 -8.125 1 94.06 179 VAL B CA 1
ATOM 3367 C C . VAL B 1 179 ? -10.195 -6.902 -8.727 1 94.06 179 VAL B C 1
ATOM 3369 O O . VAL B 1 179 ? -11.406 -7.043 -8.547 1 94.06 179 VAL B O 1
ATOM 3372 N N . LEU B 1 180 ? -9.75 -5.918 -9.461 1 91.06 180 LEU B N 1
ATOM 3373 C CA . LEU B 1 180 ? -10.664 -4.938 -10.047 1 91.06 180 LEU B CA 1
ATOM 3374 C C . LEU B 1 180 ? -10.859 -5.203 -11.531 1 91.06 180 LEU B C 1
ATOM 3376 O O . LEU B 1 180 ? -11.797 -4.676 -12.141 1 91.06 180 LEU B O 1
ATOM 3380 N N . GLN B 1 181 ? -10.172 -5.973 -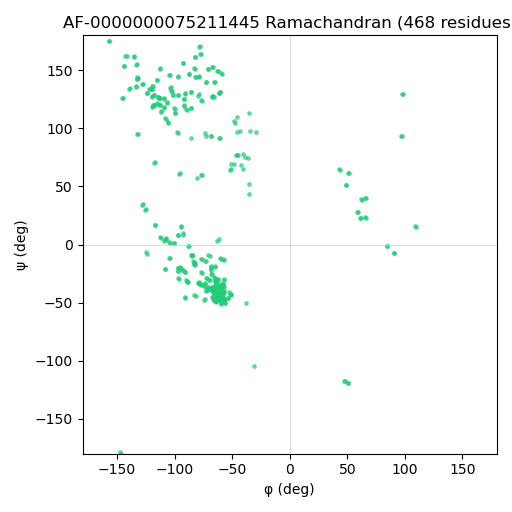12.133 1 87.44 181 GLN B N 1
ATOM 3381 C CA . GLN B 1 181 ? -10.273 -6.453 -13.508 1 87.44 181 GLN B CA 1
ATOM 3382 C C . GLN B 1 181 ? -10.602 -5.316 -14.469 1 87.44 181 GLN B C 1
ATOM 3384 O O . GLN B 1 181 ? -11.617 -5.352 -15.172 1 87.44 181 GLN B O 1
ATOM 3389 N N . HIS B 1 182 ? -9.711 -4.402 -14.594 1 83.06 182 HIS B N 1
ATOM 3390 C CA . HIS B 1 182 ? -9.828 -3.297 -15.539 1 83.06 182 HIS B CA 1
ATOM 3391 C C . HIS B 1 182 ? -11.055 -2.439 -15.242 1 83.06 182 HIS B C 1
ATOM 3393 O O . HIS B 1 182 ? -11.633 -1.837 -16.156 1 83.06 182 HIS B O 1
ATOM 3399 N N . GLY B 1 183 ? -11.477 -2.521 -14.031 1 85.88 183 GLY B N 1
ATOM 3400 C CA . GLY B 1 183 ? -12.633 -1.739 -13.633 1 85.88 183 GLY B CA 1
ATOM 3401 C C . GLY B 1 183 ? -13.953 -2.412 -13.961 1 85.88 183 GLY B C 1
ATOM 3402 O O . GLY B 1 183 ? -15.023 -1.925 -13.578 1 85.88 183 GLY B O 1
ATOM 3403 N N . TRP B 1 184 ? -13.945 -3.582 -14.578 1 85.44 184 TRP B N 1
ATOM 3404 C CA . TRP B 1 184 ? -15.156 -4.297 -14.961 1 85.44 184 TRP B CA 1
ATOM 3405 C C . TRP B 1 184 ? -15.969 -4.699 -13.734 1 85.44 184 TRP B C 1
ATOM 3407 O O . TRP B 1 184 ? -17.203 -4.707 -13.773 1 85.44 184 TRP B O 1
ATOM 3417 N N . VAL B 1 185 ? -15.297 -4.961 -12.758 1 88.44 185 VAL B N 1
ATOM 3418 C CA . VAL B 1 185 ? -15.953 -5.414 -11.531 1 88.44 185 VAL B CA 1
ATOM 3419 C C . VAL B 1 185 ? -16.844 -4.305 -10.977 1 88.44 185 VAL B C 1
ATOM 3421 O O . VAL B 1 185 ? -17.906 -4.574 -10.414 1 88.44 185 VAL B O 1
ATOM 3424 N N . ALA B 1 186 ? -16.422 -3.104 -11.172 1 88.56 186 ALA B N 1
ATOM 3425 C CA . ALA B 1 186 ? -17.172 -1.96 -10.656 1 88.56 186 ALA B CA 1
ATOM 3426 C C . ALA B 1 186 ? -18.328 -1.592 -11.578 1 88.56 186 ALA B C 1
ATOM 3428 O O . ALA B 1 186 ? -19.469 -1.46 -11.133 1 88.56 186 ALA B O 1
ATOM 3429 N N . THR B 1 187 ? -18.109 -1.559 -12.859 1 89 187 THR B N 1
ATOM 3430 C CA . THR B 1 187 ? -19.047 -0.947 -13.789 1 89 187 THR B CA 1
ATOM 3431 C C . THR B 1 187 ? -19.953 -2.002 -14.414 1 89 187 THR B C 1
ATOM 3433 O O . THR B 1 187 ? -21 -1.672 -14.977 1 89 187 THR B O 1
ATOM 3436 N N . LEU B 1 188 ? -19.484 -3.201 -14.406 1 88.31 188 LEU B N 1
ATOM 3437 C CA . LEU B 1 188 ? -20.172 -4.328 -15.039 1 88.31 188 LEU B CA 1
ATOM 3438 C C . LEU B 1 188 ? -20.219 -4.152 -16.547 1 88.31 188 LEU B C 1
ATOM 3440 O O . LEU B 1 188 ? -21.125 -4.656 -17.203 1 88.31 188 LEU B O 1
ATOM 3444 N N . ASN B 1 189 ? -19.281 -3.346 -17.016 1 85.69 189 ASN B N 1
ATOM 3445 C CA . ASN B 1 189 ? -19.141 -3.15 -18.453 1 85.69 189 ASN B CA 1
ATOM 3446 C C . ASN B 1 189 ? -18.078 -4.078 -19.047 1 85.69 189 ASN B C 1
ATOM 3448 O O . ASN B 1 189 ? -17.078 -3.611 -19.609 1 85.69 189 ASN B O 1
ATOM 3452 N N . TYR B 1 190 ? -18.281 -5.367 -18.938 1 81.25 190 TYR B N 1
ATOM 3453 C CA . TYR B 1 190 ? -17.328 -6.359 -19.438 1 81.25 190 TYR B CA 1
ATOM 3454 C C . TYR B 1 190 ? -17.609 -6.688 -20.906 1 81.25 190 TYR B C 1
ATOM 3456 O O . TYR B 1 190 ? -18.75 -6.582 -21.359 1 81.25 190 TYR B O 1
ATOM 3464 N N . PRO B 1 191 ? -16.562 -6.965 -21.625 1 79.56 191 PRO B N 1
ATOM 3465 C CA . PRO B 1 191 ? -16.641 -7.066 -23.078 1 79.56 191 PRO B CA 1
ATOM 3466 C C . PRO B 1 191 ? -17.516 -8.234 -23.547 1 79.56 191 PRO B C 1
ATOM 3468 O O . PRO B 1 191 ? -18.141 -8.156 -24.609 1 79.56 191 PRO B O 1
ATOM 3471 N N . ASN B 1 192 ? -17.422 -9.297 -22.891 1 81.94 192 ASN B N 1
ATOM 3472 C CA . ASN B 1 192 ? -18.188 -10.445 -23.359 1 81.94 192 ASN B CA 1
ATOM 3473 C C . ASN B 1 192 ? -18.656 -11.328 -22.203 1 81.94 192 ASN B C 1
ATOM 3475 O O . ASN B 1 192 ? -18.359 -11.031 -21.047 1 81.94 192 ASN B O 1
ATOM 3479 N N . HIS B 1 193 ? -19.312 -12.383 -22.578 1 80.25 193 HIS B N 1
ATOM 3480 C CA . HIS B 1 193 ? -20 -13.211 -21.594 1 80.25 193 HIS B CA 1
ATOM 3481 C C . HIS B 1 193 ? -19 -14.016 -20.766 1 80.25 193 HIS B C 1
ATOM 3483 O O . HIS B 1 193 ? -19.266 -14.32 -19.594 1 80.25 193 HIS B O 1
ATOM 3489 N N . ARG B 1 194 ? -17.953 -14.297 -21.344 1 78.56 194 ARG B N 1
ATOM 3490 C CA . ARG B 1 194 ? -16.953 -15.062 -20.609 1 78.56 194 ARG B CA 1
ATOM 3491 C C . ARG B 1 194 ? -16.438 -14.281 -19.406 1 78.56 194 ARG B C 1
ATOM 3493 O O . ARG B 1 194 ? -16.203 -14.852 -18.344 1 78.56 194 ARG B O 1
ATOM 3500 N N . GLN B 1 195 ? -16.453 -13.016 -19.656 1 84.62 195 GLN B N 1
ATOM 3501 C CA . GLN B 1 195 ? -15.914 -12.18 -18.594 1 84.62 195 GLN B CA 1
ATOM 3502 C C . GLN B 1 195 ? -16.953 -11.922 -17.5 1 84.62 195 GLN B C 1
ATOM 3504 O O . GLN B 1 195 ? -16.609 -11.547 -16.375 1 84.62 195 GLN B O 1
ATOM 3509 N N . LYS B 1 196 ? -18.172 -12.219 -17.938 1 86.25 196 LYS B N 1
ATOM 3510 C CA . LYS B 1 196 ? -19.234 -11.992 -16.969 1 86.25 196 LYS B CA 1
ATOM 3511 C C . LYS B 1 196 ? -19.094 -12.922 -15.773 1 86.25 196 LYS B C 1
ATOM 3513 O O . LYS B 1 196 ? -19.188 -12.484 -14.625 1 86.25 196 LYS B O 1
ATOM 3518 N N . THR B 1 197 ? -18.906 -14.148 -16.047 1 86.19 197 THR B N 1
ATOM 3519 C CA . THR B 1 197 ? -18.766 -15.133 -14.977 1 86.19 197 THR B CA 1
ATOM 3520 C C . THR B 1 197 ? -17.594 -14.789 -14.062 1 86.19 197 THR B C 1
ATOM 3522 O O . THR B 1 197 ? -17.734 -14.797 -12.836 1 86.19 197 THR B O 1
ATOM 3525 N N . ALA B 1 198 ? -16.547 -14.469 -14.648 1 86.44 198 ALA B N 1
ATOM 3526 C CA . ALA B 1 198 ? -15.344 -14.109 -13.891 1 86.44 198 ALA B CA 1
ATOM 3527 C C . ALA B 1 198 ? -15.602 -12.875 -13.031 1 86.44 198 ALA B C 1
ATOM 3529 O O . ALA B 1 198 ? -15.211 -12.828 -11.859 1 86.44 198 ALA B O 1
ATOM 3530 N N . VAL B 1 199 ? -16.25 -11.945 -13.602 1 89.25 199 VAL B N 1
ATOM 3531 C CA . VAL B 1 199 ? -16.547 -10.688 -12.922 1 89.25 199 VAL B CA 1
ATOM 3532 C C . VAL B 1 199 ? -17.484 -10.945 -11.742 1 89.25 199 VAL B C 1
ATOM 3534 O O . VAL B 1 199 ? -17.266 -10.445 -10.641 1 89.25 199 VAL B O 1
ATOM 3537 N N . MET B 1 200 ? -18.5 -11.758 -11.977 1 88.81 200 MET B N 1
ATOM 3538 C CA . MET B 1 200 ? -19.484 -12.039 -10.93 1 88.81 200 MET B CA 1
ATOM 3539 C C . MET B 1 200 ? -18.844 -12.836 -9.789 1 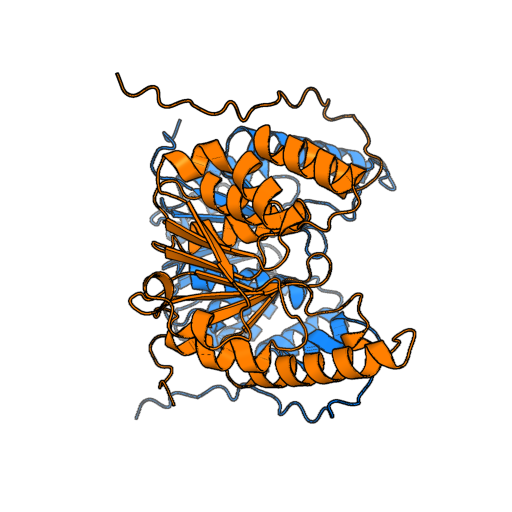88.81 200 MET B C 1
ATOM 3541 O O . MET B 1 200 ? -19.141 -12.602 -8.625 1 88.81 200 MET B O 1
ATOM 3545 N N . ARG B 1 201 ? -17.969 -13.742 -10.102 1 88.56 201 ARG B N 1
ATOM 3546 C CA . ARG B 1 201 ? -17.25 -14.5 -9.086 1 88.56 201 ARG B CA 1
ATOM 3547 C C . ARG B 1 201 ? -16.359 -13.594 -8.25 1 88.56 201 ARG B C 1
ATOM 3549 O O . ARG B 1 201 ? -16.266 -13.742 -7.031 1 88.56 201 ARG B O 1
ATOM 3556 N N . LEU B 1 202 ? -15.75 -12.727 -8.914 1 91.62 202 LEU B N 1
ATOM 3557 C CA . LEU B 1 202 ? -14.867 -11.789 -8.227 1 91.62 202 LEU B CA 1
ATOM 3558 C C . LEU B 1 202 ? -15.672 -10.859 -7.316 1 91.62 202 LEU B C 1
ATOM 3560 O O . LEU B 1 202 ? -15.227 -10.531 -6.215 1 91.62 202 LEU B O 1
ATOM 3564 N N . ARG B 1 203 ? -16.797 -10.453 -7.754 1 91.81 203 ARG B N 1
ATOM 3565 C CA . ARG B 1 203 ? -17.656 -9.609 -6.926 1 91.81 203 ARG B CA 1
ATOM 3566 C C . ARG B 1 203 ? -18.094 -10.352 -5.668 1 91.81 203 ARG B C 1
ATOM 3568 O O . ARG B 1 203 ? -18.141 -9.773 -4.582 1 91.81 203 ARG B O 1
ATOM 3575 N N . GLN B 1 204 ? -18.438 -11.57 -5.906 1 91.5 204 GLN B N 1
ATOM 3576 C CA . GLN B 1 204 ? -18.797 -12.391 -4.758 1 91.5 204 GLN B CA 1
ATOM 3577 C C . GLN B 1 204 ? -17.641 -12.531 -3.783 1 91.5 204 GLN B C 1
ATOM 3579 O O . GLN B 1 204 ? -17.828 -12.438 -2.568 1 91.5 204 GLN B O 1
ATOM 3584 N N . PHE B 1 205 ? -16.547 -12.781 -4.273 1 94 205 PHE B N 1
ATOM 3585 C CA . PHE B 1 205 ? -15.328 -12.883 -3.479 1 94 205 PHE B CA 1
ATOM 3586 C C . PHE B 1 205 ? -15.07 -11.594 -2.705 1 94 205 PHE B C 1
ATOM 3588 O O . PHE B 1 205 ? -14.867 -11.625 -1.49 1 94 205 PHE B O 1
ATOM 3595 N N . MET B 1 206 ? -15.164 -10.508 -3.395 1 94 206 MET B N 1
ATOM 3596 C CA . MET B 1 206 ? -14.906 -9.203 -2.789 1 94 206 MET B CA 1
ATOM 3597 C C . MET B 1 206 ? -15.906 -8.906 -1.678 1 94 206 MET B C 1
ATOM 3599 O O . MET B 1 206 ? -15.523 -8.438 -0.604 1 94 206 MET B O 1
ATOM 3603 N N . ARG B 1 207 ? -17.125 -9.164 -1.949 1 91.75 207 ARG B N 1
ATOM 3604 C CA . ARG B 1 207 ? -18.156 -8.953 -0.93 1 91.75 207 ARG B CA 1
ATOM 3605 C C . ARG B 1 207 ? -17.891 -9.812 0.302 1 91.75 207 ARG B C 1
ATOM 3607 O O . ARG B 1 207 ? -17.969 -9.328 1.433 1 91.75 207 ARG B O 1
ATOM 3614 N N . HIS B 1 208 ? -17.547 -11.023 0.078 1 92.81 208 HIS B N 1
ATOM 3615 C CA . HIS B 1 208 ? -17.266 -11.945 1.178 1 92.81 208 HIS B CA 1
ATOM 3616 C C . HIS B 1 208 ? -16.109 -11.445 2.031 1 92.81 208 HIS B C 1
ATOM 3618 O O . HIS B 1 208 ? -16.219 -11.391 3.26 1 92.81 208 HIS B O 1
ATOM 3624 N N . VAL B 1 209 ? -15.086 -11.07 1.433 1 94.38 209 VAL B N 1
ATOM 3625 C CA . VAL B 1 209 ? -13.867 -10.742 2.172 1 94.38 209 VAL B CA 1
ATOM 3626 C C . VAL B 1 209 ? -14.055 -9.422 2.912 1 94.38 209 VAL B C 1
ATOM 3628 O O . VAL B 1 209 ? -13.555 -9.25 4.027 1 94.38 209 VAL B O 1
ATOM 3631 N N . THR B 1 210 ? -14.695 -8.453 2.316 1 91.5 210 THR B N 1
ATOM 3632 C CA . THR B 1 210 ? -14.852 -7.141 2.936 1 91.5 210 THR B CA 1
ATOM 3633 C C . THR B 1 210 ? -15.773 -7.223 4.148 1 91.5 210 THR B C 1
ATOM 3635 O O . THR B 1 210 ? -15.664 -6.41 5.07 1 91.5 210 THR B O 1
ATOM 3638 N N . GLN B 1 211 ? -16.594 -8.242 4.211 1 89.5 211 GLN B N 1
ATOM 3639 C CA . GLN B 1 211 ? -17.547 -8.391 5.309 1 89.5 211 GLN B CA 1
ATOM 3640 C C . GLN B 1 211 ? -16.969 -9.25 6.426 1 89.5 211 GLN B C 1
ATOM 3642 O O . GLN B 1 211 ? -17.375 -9.141 7.582 1 89.5 211 GLN B O 1
ATOM 3647 N N . ASN B 1 212 ? -15.977 -10.07 6.062 1 90.94 212 ASN B N 1
ATOM 3648 C CA . ASN B 1 212 ? -15.625 -11.117 7.023 1 90.94 212 ASN B CA 1
ATOM 3649 C C . ASN B 1 212 ? -14.148 -11.055 7.402 1 90.94 212 ASN B C 1
ATOM 3651 O O . ASN B 1 212 ? -13.711 -11.758 8.312 1 90.94 212 ASN B O 1
ATOM 3655 N N . LYS B 1 213 ? -13.422 -10.258 6.758 1 92.88 213 LYS B N 1
ATOM 3656 C CA . LYS B 1 213 ? -11.984 -10.203 7.008 1 92.88 213 LYS B CA 1
ATOM 3657 C C . LYS B 1 213 ? -11.5 -8.766 7.16 1 92.88 213 LYS B C 1
ATOM 3659 O O . LYS B 1 213 ? -12.211 -7.824 6.797 1 92.88 213 LYS B O 1
ATOM 3664 N N . ASN B 1 214 ? -10.383 -8.602 7.875 1 95.25 214 ASN B N 1
ATOM 3665 C CA . ASN B 1 214 ? -9.664 -7.336 7.836 1 95.25 214 ASN B CA 1
ATOM 3666 C C . ASN B 1 214 ? -9.023 -7.102 6.473 1 95.25 214 ASN B C 1
ATOM 3668 O O . ASN B 1 214 ? -7.91 -7.57 6.219 1 95.25 214 ASN B O 1
ATOM 3672 N N . ALA B 1 215 ? -9.781 -6.395 5.66 1 96.5 215 ALA B N 1
ATOM 3673 C CA . ALA B 1 215 ? -9.422 -6.277 4.25 1 96.5 215 ALA B CA 1
ATOM 3674 C C . ALA B 1 215 ? -9.086 -4.832 3.887 1 96.5 215 ALA B C 1
ATOM 3676 O O . ALA B 1 215 ? -9.742 -3.902 4.363 1 96.5 215 ALA B O 1
ATOM 3677 N N . HIS B 1 216 ? -8.094 -4.684 3.051 1 96.56 216 HIS B N 1
ATOM 3678 C CA . HIS B 1 216 ? -7.68 -3.396 2.5 1 96.56 216 HIS B CA 1
ATOM 3679 C C . HIS B 1 216 ? -7.484 -3.48 0.99 1 96.56 216 HIS B C 1
ATOM 3681 O O . HIS B 1 216 ? -6.973 -4.48 0.48 1 96.56 216 HIS B O 1
ATOM 3687 N N . ILE B 1 217 ? -7.859 -2.434 0.299 1 95.94 217 ILE B N 1
ATOM 3688 C CA . ILE B 1 217 ? -7.684 -2.387 -1.148 1 95.94 217 ILE B CA 1
ATOM 3689 C C . ILE B 1 217 ? -6.676 -1.298 -1.51 1 95.94 217 ILE B C 1
ATOM 3691 O O . ILE B 1 217 ? -6.766 -0.171 -1.016 1 95.94 217 ILE B O 1
ATOM 3695 N N . LEU B 1 218 ? -5.691 -1.609 -2.24 1 96.88 218 LEU B N 1
ATOM 3696 C CA . LEU B 1 218 ? -4.781 -0.675 -2.893 1 96.88 218 LEU B CA 1
ATOM 3697 C C . LEU B 1 218 ? -5.059 -0.604 -4.391 1 96.88 218 LEU B C 1
ATOM 3699 O O . LEU B 1 218 ? -4.734 -1.535 -5.129 1 96.88 218 LEU B O 1
ATOM 3703 N N . PRO B 1 219 ? -5.68 0.454 -4.824 1 94.31 219 PRO B N 1
ATOM 3704 C CA . PRO B 1 219 ? -6.043 0.526 -6.238 1 94.31 219 PRO B CA 1
ATOM 3705 C C . PRO B 1 219 ? -4.852 0.85 -7.141 1 94.31 219 PRO B C 1
ATOM 3707 O O . PRO B 1 219 ? -4.875 1.848 -7.863 1 94.31 219 PRO B O 1
ATOM 3710 N N . ILE B 1 220 ? -3.908 0.071 -7.125 1 93.69 220 ILE B N 1
ATOM 3711 C CA . ILE B 1 220 ? -2.738 0.107 -7.996 1 93.69 220 ILE B CA 1
ATOM 3712 C C . ILE B 1 220 ? -2.93 -0.862 -9.164 1 93.69 220 ILE B C 1
ATOM 3714 O O . ILE B 1 220 ? -3.254 -2.033 -8.953 1 93.69 220 ILE B O 1
ATOM 3718 N N . ASP B 1 221 ? -2.723 -0.367 -10.398 1 92.06 221 ASP B N 1
ATOM 3719 C CA . ASP B 1 221 ? -3.02 -1.144 -11.594 1 92.06 221 ASP B CA 1
ATOM 3720 C C . ASP B 1 221 ? -4.43 -1.728 -11.539 1 92.06 221 ASP B C 1
ATOM 3722 O O . ASP B 1 221 ? -5.406 -0.99 -11.383 1 92.06 221 ASP B O 1
ATOM 3726 N N . ASP B 1 222 ? -4.543 -3.072 -11.57 1 92.38 222 ASP B N 1
ATOM 3727 C CA . ASP B 1 222 ? -5.863 -3.691 -11.555 1 92.38 222 ASP B CA 1
ATOM 3728 C C . ASP B 1 222 ? -6.281 -4.059 -10.133 1 92.38 222 ASP B C 1
ATOM 3730 O O . ASP B 1 222 ? -7.148 -4.914 -9.938 1 92.38 222 ASP B O 1
ATOM 3734 N N . GLY B 1 223 ? -5.629 -3.545 -9.148 1 94.5 223 GLY B N 1
ATOM 3735 C CA . GLY B 1 223 ? -6.082 -3.604 -7.773 1 94.5 223 GLY B CA 1
ATOM 3736 C C . GLY B 1 223 ? -5.43 -4.715 -6.973 1 94.5 223 GLY B C 1
ATOM 3737 O O . GLY B 1 223 ? -5.41 -5.871 -7.41 1 94.5 223 GLY B O 1
ATOM 3738 N N . LEU B 1 224 ? -4.906 -4.363 -5.797 1 96.75 224 LEU B N 1
ATOM 3739 C CA . LEU B 1 224 ? -4.34 -5.297 -4.828 1 96.75 224 LEU B CA 1
ATOM 3740 C C . LEU B 1 224 ? -5.203 -5.363 -3.57 1 96.75 224 LEU B C 1
ATOM 3742 O O . LEU B 1 224 ? -5.398 -4.355 -2.893 1 96.75 224 LEU B O 1
ATOM 3746 N N . LEU B 1 225 ? -5.758 -6.539 -3.398 1 97.31 225 LEU B N 1
ATOM 3747 C CA . LEU B 1 225 ? -6.48 -6.777 -2.154 1 97.31 225 LEU B CA 1
ATOM 3748 C C . LEU B 1 225 ? -5.559 -7.383 -1.1 1 97.31 225 LEU B C 1
ATOM 3750 O O . LEU B 1 225 ? -4.859 -8.359 -1.368 1 97.31 225 LEU B O 1
ATOM 3754 N N . VAL B 1 226 ? -5.492 -6.75 0.051 1 98.38 226 VAL B N 1
ATOM 3755 C CA . VAL B 1 226 ? -4.629 -7.223 1.129 1 98.38 226 VAL B CA 1
ATOM 3756 C C . VAL B 1 226 ? -5.469 -7.562 2.355 1 98.38 226 VAL B C 1
ATOM 3758 O O . VAL B 1 226 ? -6.191 -6.707 2.877 1 98.38 226 VAL B O 1
ATOM 3761 N N . LEU B 1 227 ? -5.41 -8.82 2.77 1 98 227 LEU B N 1
ATOM 3762 C CA . LEU B 1 227 ? -6.062 -9.289 3.986 1 98 227 LEU B CA 1
ATOM 3763 C C . LEU B 1 227 ? -5.051 -9.461 5.117 1 98 227 LEU B C 1
ATOM 3765 O O . LEU B 1 227 ? -3.986 -10.047 4.918 1 98 227 LEU B O 1
ATOM 3769 N N . VAL B 1 228 ? -5.398 -8.93 6.281 1 97.12 228 VAL B N 1
ATOM 3770 C CA . VAL B 1 228 ? -4.551 -9.094 7.457 1 97.12 228 VAL B CA 1
ATOM 3771 C C . VAL B 1 228 ? -5.223 -10.031 8.453 1 97.12 228 VAL B C 1
ATOM 3773 O O . VAL B 1 228 ? -6.383 -9.828 8.82 1 97.12 228 VAL B O 1
ATOM 3776 N N . LYS B 1 229 ? -4.473 -11.062 8.836 1 96 229 LYS B N 1
ATOM 3777 C CA . LYS B 1 229 ? -5.035 -12 9.805 1 96 229 LYS B CA 1
ATOM 3778 C C . LYS B 1 229 ? -4.797 -11.523 11.234 1 96 229 LYS B C 1
ATOM 3780 O O . LYS B 1 229 ? -3.652 -11.438 11.68 1 96 229 LYS B O 1
ATOM 3785 N N . GLU B 1 230 ? -5.887 -11.281 11.906 1 90.12 230 GLU B N 1
ATOM 3786 C CA . GLU B 1 230 ? -5.832 -10.781 13.273 1 90.12 230 GLU B CA 1
ATOM 3787 C C . GLU B 1 230 ? -5.988 -11.914 14.281 1 90.12 230 GLU B C 1
ATOM 3789 O O . GLU B 1 230 ? -6.551 -12.961 13.969 1 90.12 230 GLU B O 1
ATOM 3794 N N . GLY B 1 231 ? -5.363 -11.938 15.445 1 79.19 231 GLY B N 1
ATOM 3795 C CA . GLY B 1 231 ? -5.414 -12.961 16.469 1 79.19 231 GLY B CA 1
ATOM 3796 C C . GLY B 1 231 ? -6.828 -13.328 16.891 1 79.19 231 GLY B C 1
ATOM 3797 O O . GLY B 1 231 ? -7.082 -14.453 17.312 1 79.19 231 GLY B O 1
ATOM 3798 N N . LYS B 1 232 ? -7.805 -12.344 17.062 1 64.06 232 LYS B N 1
ATOM 3799 C CA . LYS B 1 232 ? -9.117 -12.672 17.625 1 64.06 232 LYS B CA 1
ATOM 3800 C C . LYS B 1 232 ? -9.938 -13.492 16.625 1 64.06 232 LYS B C 1
ATOM 3802 O O . LYS B 1 232 ? -11.055 -13.906 16.938 1 64.06 232 LYS B O 1
ATOM 3807 N N . GLU B 1 233 ? -9.508 -13.648 15.391 1 55.78 233 GLU B N 1
ATOM 3808 C CA . GLU B 1 233 ? -10.375 -14.297 14.414 1 55.78 233 GLU B CA 1
ATOM 3809 C C . GLU B 1 233 ? -10.461 -15.805 14.664 1 55.78 233 GLU B C 1
ATOM 3811 O O . GLU B 1 233 ? -9.438 -16.469 14.844 1 55.78 233 GLU B O 1
ATOM 3816 N N . SER B 1 234 ? -11.445 -16.203 15.336 1 43.47 234 SER B N 1
ATOM 3817 C CA . SER B 1 234 ? -11.773 -17.609 15.555 1 43.47 234 SER B CA 1
ATOM 3818 C C . SER B 1 234 ? -11.742 -18.391 14.25 1 43.47 234 SER B C 1
ATOM 3820 O O . SER B 1 234 ? -12.172 -17.891 13.211 1 43.47 234 SER B O 1
ATOM 3822 N N . ASP B 1 235 ? -10.797 -19.188 13.992 1 43.72 235 ASP B N 1
ATOM 3823 C CA . ASP B 1 235 ? -10.773 -20.188 12.922 1 43.72 235 ASP B CA 1
ATOM 3824 C C . ASP B 1 235 ? -12.156 -20.797 12.703 1 43.72 235 ASP B C 1
ATOM 3826 O O . ASP B 1 235 ? -12.398 -21.938 13.094 1 43.72 235 ASP B O 1
ATOM 3830 N N . GLU B 1 236 ? -13.273 -20.094 12.672 1 36.94 236 GLU B N 1
ATOM 3831 C CA . GLU B 1 236 ? -14.453 -20.906 12.375 1 36.94 236 GLU B CA 1
ATOM 3832 C C . GLU B 1 236 ? -14.57 -21.172 10.875 1 36.94 236 GLU B C 1
ATOM 3834 O O . GLU B 1 236 ? -14.297 -20.281 10.055 1 36.94 236 GLU B O 1
#

Solvent-accessible surface area (backbone atoms only — not comparable to full-atom values): 25873 Å² total; per-residue (Å²): 130,83,76,71,72,70,72,75,51,73,73,76,67,80,68,55,91,78,60,64,28,98,36,53,67,58,35,48,46,57,59,56,62,62,45,60,70,54,46,50,50,49,51,51,24,62,76,68,73,47,84,66,78,50,73,60,54,47,31,46,50,37,49,53,44,61,51,58,59,42,59,26,35,41,33,37,47,35,50,55,30,58,64,59,48,46,48,47,71,67,33,86,79,27,36,34,41,32,30,22,64,54,63,70,35,39,55,48,16,56,61,68,41,37,83,42,39,74,68,68,31,38,46,82,40,82,43,49,84,87,39,70,62,46,71,64,27,75,90,59,58,79,52,66,23,30,29,36,40,40,61,49,67,77,83,42,53,58,62,49,46,65,66,45,53,77,38,42,35,74,70,12,39,42,35,37,55,56,69,30,55,83,42,23,56,21,42,64,71,53,92,46,71,74,48,44,58,51,34,52,52,45,45,52,40,51,55,51,42,49,74,73,44,56,59,34,52,41,74,48,89,36,18,36,38,40,34,47,37,57,78,85,62,69,89,120,131,83,75,71,73,70,73,70,51,72,70,76,68,78,68,54,90,78,60,64,28,97,37,54,66,59,35,47,46,57,59,56,61,62,45,62,70,52,47,51,52,49,51,51,24,63,77,67,73,46,82,68,78,50,73,59,54,47,30,46,50,36,50,54,42,59,52,59,59,42,59,28,34,39,33,38,48,35,49,55,29,57,64,58,50,46,48,48,70,65,32,87,80,27,38,34,41,32,28,21,63,54,64,69,36,40,53,47,18,56,62,68,40,37,82,42,38,77,69,67,32,38,45,82,41,82,43,48,83,87,39,70,63,44,72,64,27,73,90,60,57,79,53,65,22,31,28,37,40,39,62,50,67,77,82,40,52,59,63,49,46,65,66,46,52,77,37,42,33,72,71,12,38,41,35,37,56,56,68,30,55,84,45,24,56,21,40,65,71,53,92,45,71,74,47,44,56,50,36,52,51,43,45,52,38,50,55,51,40,49,74,71,45,56,60,35,52,41,74,48,88,37,20,35,37,39,33,47,37,58,77,85,61,71,91,118

Organism: Peptococcus niger (NCBI:txid2741)

InterPro domains:
  IPR002935 Class I-like SAM-dependent O-methyltransferase [PF01596] (42-227)
  IPR002935 Class I-like SAM-dependent O-methyltransferase [PS51682] (14-230)
  IPR029063 S-adenosyl-L-methionine-dependent methyltransferase superfamily [G3DSA:3.40.50.150] (23-236)
  IPR029063 S-adenosyl-L-methionine-dependent methyltransferase superfamily [SSF53335] (28-226)
  IPR050362 Cation-dependent O-methyltransferase [PTHR10509] (20-227)

Nearest PDB structures (foldseek):
  3cbg-assembly1_A-2  TM=8.463E-01  e=1.073E-16  Synechocystis sp. PCC 6803
  3tr6-assembly1_A-2  TM=8.012E-01  e=2.362E-16  Coxiella burnetii
  3duw-assembly1_B  TM=8.371E-01  e=4.093E-15  Bacillus cereus ATCC 10987
  5n5d-assembly1_B  TM=8.161E-01  e=2.519E-15  Streptomyces regensis
  8c9t-assembly2_B  TM=8.288E-01  e=9.043E-14  Streptomyces avermitilis MA-4680 = NBRC 14893

Sequence (472 aa):
MKNTLKIERYTVMTDTIEQAYPNQSAYLEALFPEYQQIQQMRTYAQDHHIPVITPEIASALRLIAQLTQPKKILELGTAIGVSTATFAEALPNTLIVSVELNDQRFRLANQFLQPWLLKERVVLLQEDIRSANFWTHPQLTEDSYDLIFVDAAKGQYLFLLEKLWARLSVGGVMIFDDVLQHGWVATLNYPNHRQKTAVMRLRQFMRHVTQNKNAHILPIDDGLLVLVKEGKESDEMKNTLKIERYTVMTDTIEQAYPNQSAYLEALFPEYQQIQQMRTYAQDHHIPVITPEIASALRLIAQLTQPKKILELGTAIGVSTATFAEALPNTLIVSVELNDQRFRLANQFLQPWLLKERVVLLQEDIRSANFWTHPQLTEDSYDLIFVDAAKGQYLFLLEKLWARLSVGGVMIFDDVLQHGWVATLNYPNHRQKTAVMRLRQFMRHVTQNKNAHILPIDDGLLVLVKEGKESDE

Foldseek 3Di:
DPCPVPQPDDDDLPDDPPDDDPDDLRVVCSVDPGRPLLVVVVVVCVVVVFDDDGVQVLVVLLVVCLVLVKQEEEEEAQQLNNSVVSNCVSHVRHAYEYEDADPVSLVNNCVSCVVCVVVNRYHYYHDDPPDPCVQVPPVQPPAATQEYEYPDPLLCLVVCCLSNVVRHDAQGKYKYPLLCVQVCLPPVPDDDDVVNSSSVSSVVVVVVCVVQFQWDWDPDDNIMIMTHHHPVRPSD/DPCPPPQPQDPPLPDDPPDDDPDDLRVVCSVRPDRPLLVVVVVVCVVVVFDDDGVQVLVVLLVVCLVLLKQEEEEEAQQLNNSVVSNCVSHVRHAYEYEDADPVSLVNNCVSCVVCVVVNRYHYYHDDPPDPCVQPPPVQPPAATQEYEYPDPLLCLVVCCLSNVVRHDAQGKYKYPLLCVVVCLPPVPDDDDVVNSSSVSSVVVVVVCVVQFQWDWDPDDNIMIMTHHHPVRPND